Protein AF-A0A920N6Q0-F1 (afdb_monomer)

Radius of gyration: 34.99 Å; Cα contacts (8 Å, |Δi|>4): 1477; chains: 1; bounding box: 90×69×91 Å

Sequence (711 aa):
MNESASTSVTNLRAHVSRVVLLVSLLVMGLDSPAWGKVLFLVHADGSTAKADFALGATAASPVWPDVYKVAGTVAGGRWGRALNLTSGTSHCAYDATRNLDPRRGTVDLWFLVETHKEGMYHPLVGWYRPPQQPGKKKRQSAFEVYLLNSALTLGLYTPEYKGHIKAATLKVGQWQHLEVNWDCTAGPGKSVYNVFLDGKRVIGVENAGALKGGAGGRLHVGVWDYGFGNVIQGRIDEIRVTDQVEHSAAFQPSDRPYSIPGTVQYARDTHRTVDHRLKQLVSDIKSLKEFSGTDGGGVAAKVIRSSQAAVEKVTRALTAMSPTLKSKDADGKQLTRAVDVVAEQVNLARMAIHRVSAAAAAIAAREDRRSLLFKDLNDVSAGDAIVLNGRQLFIDDHVIEKIRGARKVLNRPVKHPRNPLIVAEKPWEKTLLNRGSVIYDEQAKLFKMWYSVYTTDLKEQLLCYATSRDGIKWDKPLINEAGQSNVIPDFRAANPPSVFKDVHEPDPARRYKMLYGAGQPRKYTTNAAYSPDGLSWTPESSNPVIPHSDTLNSCFWDPARRRYVAHVRFGPPNTRWVSLTESPDFVHWSPKVTVLKPSSIDEPFETKHYGMRVLPYEGTLLGFLSAYHGETIRPIPADEMWRDRTNVQLAFSRDGLTWQRVGKTGAISDSRKKEGKRDWKPIAEGATFLPYGTSRKADWDWGRSIPLILR

Mean predicted aligned error: 18.16 Å

Foldseek 3Di:
DPPPVVVVVVVVVVVVVVVVVLLVVLVCLLAFFLDFQWQWKFFLQDQFRATLDGPWDPPWDFDDDDQAAEFGWDADDLAGIWGDWQFLRYFGKTQCQGRAFQQWKKKKWKWAQQDDDAVAKWWAKKKFFDCPPPPHNDTAWMWTWMDHRQWTWIATDHPPDGIDIFRDDDDHPDMKMWMWTKHCVVAAQAIWIFIDIQQATRDIDGRHHTDDGDGGMMMTGQHDPVHPSHGRNTTIGIITMGRHRTHPHGYHDDPDHQDRQQALVNLVVLLVSLVVLLVVLVVLLVSLCLVPPPDDPDLLNVLSVLLVVLSVVLVVLSVVCVVLSPDPPHRRNVSSVSSNVSSVSSSVSSVSSSVVSVVVVVVVVVVVCVLVVPVPLQPPCPPPDGDADWDDDPQDCPVPPDDDPDFAFQAFDDDDPPPPLDDDDAPQQQDDKAWAAWAQDPVVLKIKTWIWHADPVRQFIFIFIWIDNVVRHIDRFQDDPVRRGRTQPPDGFDARKAWDADPPDSDLQARIKIWGWDDDPVQIATWIWGGNVVRHIDTDPLPPQGRDFHYDKAWDQDSNVCWIKIFTADDDVGQLFTWIWTGNPSRHIDPTDGQGDDDPLCVVFVWGFNGWYWDDDTQKIKIFTFTAGAEDPDDADPVRPSHRFTFTFIWIGNVVRHIFTAFRRHTDDPVCVVDDPDPSPVRNVRRGRGDFDPDPVGTHRDHDDHDYDDD

Secondary structure (DSSP, 8-state):
--SHHHHHHHHHHHHHHHHHHHHHHHHHGGGS-----EEEEE-TTSSS---SB--S-TT--B---SS-EEPPEEEEETTEEEEE--STTEEEEE--TTT--TTEEEEEEEEEE----TT-EEEEEEEE--TTSTT--S--SEEEEEEETTEEEEEEEBTTB--EEEE----TTSEEEEEEEEE-TT-TTSEEEEEEETTEEEEEEEEEPPPPP-TT-EEEESB-TTSTT-B-SEEEEEEEEESS---SS--PPPSSPPPPTTSHHHHHHHHHHHHHHHHHHHHHHHHHHHHH-S--SSHHHHHHHHHHHHHHHHHHHHHHHHHHHH-TT--HHHHHHHHHHHHHHHHHHHHHHHHHHHHHHHHHHHHHHHHHTTS--TT-EETTEE---S---TTSSTT-S---S-----PPPPPPTT--SS---STT--S-EEEEEEEEETTTTEEEEEEEEE-TTSS-EEEEEEEESSSSS-B----STTSS-SEEEEEE-EEEEEEEE-TT-S-GGGSEEEEEEESSTT--EEEEEEESSSSS-EE-TT--SBS---S--EEEEETTTTEEEEEEE-TTTT---EEEEEESSSSSPPPPEEEE---TTTGGGT-EEEEEEEEEETTEEEEEEEEEE---SSPPPGGGTTTTEEEEEEEEESSSSS-EEEETTEE--GGGTT-TT---HHHHHHTEEEPPPS-TTTS--S---------

pLDDT: mean 78.11, std 16.37, range [23.09, 96.56]

Structure (mmCIF, N/CA/C/O backbone):
data_AF-A0A920N6Q0-F1
#
_entry.id   AF-A0A920N6Q0-F1
#
loop_
_atom_site.group_PDB
_atom_site.id
_atom_site.type_symbol
_atom_site.label_atom_id
_atom_site.label_alt_id
_atom_site.label_comp_id
_atom_site.label_asym_id
_atom_site.label_entity_id
_atom_site.label_seq_id
_atom_site.pdbx_PDB_ins_code
_atom_site.Cartn_x
_atom_site.Cartn_y
_atom_site.Cartn_z
_atom_site.occupancy
_atom_site.B_iso_or_equiv
_atom_site.auth_seq_id
_atom_site.auth_comp_id
_atom_site.auth_asym_id
_atom_site.auth_atom_id
_atom_site.pdbx_PDB_model_num
ATOM 1 N N . MET A 1 1 ? 36.495 9.637 19.279 1.00 37.62 1 MET A N 1
ATOM 2 C CA . MET A 1 1 ? 35.443 9.845 18.252 1.00 37.62 1 MET A CA 1
ATOM 3 C C . MET A 1 1 ? 34.468 8.657 18.144 1.00 37.62 1 MET A C 1
ATOM 5 O O . MET A 1 1 ? 33.917 8.432 17.080 1.00 37.62 1 MET A O 1
ATOM 9 N N . ASN A 1 2 ? 34.184 7.933 19.237 1.00 29.44 2 ASN A N 1
ATOM 10 C CA . ASN A 1 2 ? 33.295 6.754 19.213 1.00 29.44 2 ASN A CA 1
ATOM 11 C C . ASN A 1 2 ? 31.902 6.991 19.829 1.00 29.44 2 ASN A C 1
ATOM 13 O O . ASN A 1 2 ? 31.127 6.050 19.943 1.00 29.44 2 ASN A O 1
ATOM 17 N N . GLU A 1 3 ? 31.547 8.232 20.170 1.00 23.09 3 GLU A N 1
ATOM 18 C CA . GLU A 1 3 ? 30.231 8.555 20.749 1.00 23.09 3 GLU A CA 1
ATOM 19 C C . GLU A 1 3 ? 29.221 9.141 19.747 1.00 23.09 3 GLU A C 1
ATOM 21 O O . GLU A 1 3 ? 28.035 9.147 20.040 1.00 23.09 3 GLU A O 1
ATOM 26 N N . SER A 1 4 ? 29.617 9.576 18.541 1.00 30.53 4 SER A N 1
ATOM 27 C CA . SER A 1 4 ? 28.679 10.207 17.586 1.00 30.53 4 SER A CA 1
ATOM 28 C C . SER A 1 4 ? 27.960 9.225 16.646 1.00 30.53 4 SER A C 1
ATOM 30 O O . SER A 1 4 ? 26.863 9.514 16.163 1.00 30.53 4 SER A O 1
ATOM 32 N N . ALA A 1 5 ? 28.536 8.042 16.403 1.00 31.61 5 ALA A N 1
ATOM 33 C CA . ALA A 1 5 ? 27.956 7.020 15.527 1.00 31.61 5 ALA A CA 1
ATOM 34 C C . ALA A 1 5 ? 26.817 6.229 16.200 1.00 31.61 5 ALA A C 1
ATOM 36 O O . ALA A 1 5 ? 25.863 5.830 15.528 1.00 31.61 5 ALA A O 1
ATOM 37 N N . SER A 1 6 ? 26.860 6.053 17.527 1.00 25.94 6 SER A N 1
ATOM 38 C CA . SER A 1 6 ? 25.779 5.386 18.266 1.00 25.94 6 SER A CA 1
ATOM 39 C C . SER A 1 6 ? 24.535 6.277 18.361 1.00 25.94 6 SER A C 1
ATOM 41 O O . SER A 1 6 ? 23.420 5.779 18.214 1.00 25.94 6 SER A O 1
ATOM 43 N N . THR A 1 7 ? 24.694 7.598 18.471 1.00 27.56 7 THR A N 1
ATOM 44 C CA . THR A 1 7 ? 23.583 8.564 18.518 1.00 27.56 7 THR A CA 1
ATOM 45 C C . THR A 1 7 ? 22.812 8.616 17.196 1.00 27.56 7 THR A C 1
ATOM 47 O O . THR A 1 7 ? 21.586 8.694 17.200 1.00 27.56 7 THR A O 1
ATOM 50 N N . SER A 1 8 ? 23.497 8.478 16.053 1.00 35.88 8 SER A N 1
ATOM 51 C CA . SER A 1 8 ? 22.881 8.475 14.713 1.00 35.88 8 SER A CA 1
ATOM 52 C C . SER A 1 8 ? 22.072 7.200 14.427 1.00 35.88 8 SER A C 1
ATOM 54 O O . SER A 1 8 ? 20.918 7.269 13.998 1.00 35.88 8 SER A O 1
ATOM 56 N N . VAL A 1 9 ? 22.612 6.024 14.767 1.00 29.91 9 VAL A N 1
ATOM 57 C CA . VAL A 1 9 ? 21.910 4.731 14.628 1.00 29.91 9 VAL A CA 1
ATOM 58 C C . VAL A 1 9 ? 20.733 4.621 15.608 1.00 29.91 9 VAL A C 1
ATOM 60 O O . VAL A 1 9 ? 19.690 4.053 15.269 1.00 29.91 9 VAL A O 1
ATOM 63 N N . THR A 1 10 ? 20.852 5.223 16.796 1.00 27.31 10 THR A N 1
ATOM 64 C CA . THR A 1 10 ? 19.758 5.309 17.778 1.00 27.31 10 THR A CA 1
ATOM 65 C C . THR A 1 10 ? 18.672 6.284 17.317 1.00 27.31 10 THR A C 1
ATOM 67 O O . THR A 1 10 ? 17.492 5.979 17.464 1.00 27.31 10 THR A O 1
ATOM 70 N N . ASN A 1 11 ? 19.033 7.386 16.648 1.00 29.36 11 ASN A N 1
ATOM 71 C CA . ASN A 1 11 ? 18.087 8.334 16.048 1.00 29.36 11 ASN A CA 1
ATOM 72 C C . ASN A 1 11 ? 17.345 7.767 14.825 1.00 29.36 11 ASN A C 1
ATOM 74 O O . ASN A 1 11 ? 16.162 8.070 14.652 1.00 29.36 11 ASN A O 1
ATOM 78 N N . LEU A 1 12 ? 17.990 6.912 14.020 1.00 31.69 12 LEU A N 1
ATOM 79 C CA . LEU A 1 12 ? 17.375 6.225 12.875 1.00 31.69 12 LEU A CA 1
ATOM 80 C C . LEU A 1 12 ? 16.421 5.106 13.326 1.00 31.69 12 LEU A C 1
ATOM 82 O O . LEU A 1 12 ? 15.300 5.009 12.826 1.00 31.69 12 LEU A O 1
ATOM 86 N N . ARG A 1 13 ? 16.815 4.314 14.339 1.00 27.36 13 ARG A N 1
ATOM 87 C CA . ARG A 1 13 ? 15.909 3.372 15.024 1.00 27.36 13 ARG A CA 1
ATOM 88 C C . ARG A 1 13 ? 14.763 4.107 15.716 1.00 27.36 13 ARG A C 1
ATOM 90 O O . ARG A 1 13 ? 13.631 3.654 15.619 1.00 27.36 13 ARG A O 1
ATOM 97 N N . ALA A 1 14 ? 15.014 5.262 16.333 1.00 28.16 14 ALA A N 1
ATOM 98 C CA . ALA A 1 14 ? 13.970 6.102 16.911 1.00 28.16 14 ALA A CA 1
ATOM 99 C C . ALA A 1 14 ? 13.037 6.702 15.845 1.00 28.16 14 ALA A C 1
ATOM 101 O O . ALA A 1 14 ? 11.866 6.897 16.143 1.00 28.16 14 ALA A O 1
ATOM 102 N N . HIS A 1 15 ? 13.496 6.953 14.611 1.00 33.53 15 HIS A N 1
ATOM 103 C CA . HIS A 1 15 ? 12.670 7.504 13.525 1.00 33.53 15 HIS A CA 1
ATOM 104 C C . HIS A 1 15 ? 11.842 6.459 12.774 1.00 33.53 15 HIS A C 1
ATOM 106 O O . HIS A 1 15 ? 10.673 6.709 12.500 1.00 33.53 15 HIS A O 1
ATOM 112 N N . VAL A 1 16 ? 12.387 5.270 12.508 1.00 33.69 16 VAL A N 1
ATOM 113 C CA . VAL A 1 16 ? 11.596 4.135 11.994 1.00 33.69 16 VAL A CA 1
ATOM 114 C C . VAL A 1 16 ? 10.575 3.701 13.044 1.00 33.69 16 VAL A C 1
ATOM 116 O O . VAL A 1 16 ? 9.402 3.518 12.718 1.00 33.69 16 VAL A O 1
ATOM 119 N N . SER A 1 17 ? 10.980 3.671 14.321 1.00 30.11 17 SER A N 1
ATOM 120 C CA . SER A 1 17 ? 10.039 3.559 15.430 1.00 30.11 17 SER A CA 1
ATOM 121 C C . SER A 1 17 ? 9.053 4.716 15.433 1.00 30.11 17 SER A C 1
ATOM 123 O O . SER A 1 17 ? 7.897 4.432 15.643 1.00 30.11 17 SER A O 1
ATOM 125 N N . ARG A 1 18 ? 9.416 5.973 15.131 1.00 33.50 18 ARG A N 1
ATOM 126 C CA . ARG A 1 18 ? 8.460 7.096 15.025 1.00 33.50 18 ARG A CA 1
ATOM 127 C C . ARG A 1 18 ? 7.503 6.989 13.850 1.00 33.50 18 ARG A C 1
ATOM 129 O O . ARG A 1 18 ? 6.398 7.456 14.019 1.00 33.50 18 ARG A O 1
ATOM 136 N N . VAL A 1 19 ? 7.862 6.408 12.706 1.00 39.53 19 VAL A N 1
ATOM 137 C CA . VAL A 1 19 ? 6.948 6.229 11.556 1.00 39.53 19 VAL A CA 1
ATOM 138 C C . VAL A 1 19 ? 5.985 5.075 11.817 1.00 39.53 19 VAL A C 1
ATOM 140 O O . VAL A 1 19 ? 4.781 5.227 11.618 1.00 39.53 19 VAL A O 1
ATOM 143 N N . VAL A 1 20 ? 6.484 3.962 12.362 1.00 38.22 20 VAL A N 1
ATOM 144 C CA . VAL A 1 20 ? 5.635 2.880 12.878 1.00 38.22 20 VAL A CA 1
ATOM 145 C C . VAL A 1 20 ? 4.781 3.393 14.033 1.00 38.22 20 VAL A C 1
ATOM 147 O O . VAL A 1 20 ? 3.598 3.099 14.056 1.00 38.22 20 VAL A O 1
ATOM 150 N N . LEU A 1 21 ? 5.323 4.219 14.932 1.00 36.56 21 LEU A N 1
ATOM 151 C CA . LEU A 1 21 ? 4.610 4.867 16.034 1.00 36.56 21 LEU A CA 1
ATOM 152 C C . LEU A 1 21 ? 3.671 5.958 15.523 1.00 36.56 21 LEU A C 1
ATOM 154 O O . LEU A 1 21 ? 2.669 6.143 16.165 1.00 36.56 21 LEU A O 1
ATOM 158 N N . LEU A 1 22 ? 3.911 6.647 14.401 1.00 41.06 22 LEU A N 1
ATOM 159 C CA . LEU A 1 22 ? 3.017 7.671 13.834 1.00 41.06 22 LEU A CA 1
ATOM 160 C C . LEU A 1 22 ? 1.832 7.014 13.139 1.00 41.06 22 LEU A C 1
ATOM 162 O O . LEU A 1 22 ? 0.706 7.447 13.336 1.00 41.06 22 LEU A O 1
ATOM 166 N N . VAL A 1 23 ? 2.068 5.943 12.378 1.00 41.78 23 VAL A N 1
ATOM 167 C CA . VAL A 1 23 ? 1.000 5.103 11.819 1.00 41.78 23 VAL A CA 1
ATOM 168 C C . VAL A 1 23 ? 0.269 4.378 12.951 1.00 41.78 23 VAL A C 1
ATOM 170 O O . VAL A 1 23 ? -0.954 4.345 12.947 1.00 41.78 23 VAL A O 1
ATOM 173 N N . SER A 1 24 ? 0.983 3.900 13.974 1.00 37.84 24 SER A N 1
ATOM 174 C CA . SER A 1 24 ? 0.379 3.332 15.185 1.00 37.84 24 SER A CA 1
ATOM 175 C C . SER A 1 24 ? -0.301 4.387 16.052 1.00 37.84 24 SER A C 1
ATOM 177 O O . SER A 1 24 ? -1.264 4.029 16.687 1.00 37.84 24 SER A O 1
ATOM 179 N N . LEU A 1 25 ? 0.108 5.660 16.061 1.00 37.94 25 LEU A N 1
ATOM 180 C CA . LEU A 1 25 ? -0.514 6.778 16.796 1.00 37.94 25 LEU A CA 1
ATOM 181 C C . LEU A 1 25 ? -1.732 7.313 16.044 1.00 37.94 25 LEU A C 1
ATOM 183 O O . LEU A 1 25 ? -2.704 7.695 16.675 1.00 37.94 25 LEU A O 1
ATOM 187 N N . LEU A 1 26 ? -1.724 7.284 14.709 1.00 41.38 26 LEU A N 1
ATOM 188 C CA . LEU A 1 26 ? -2.899 7.533 13.866 1.00 41.38 26 LEU A CA 1
ATOM 189 C C . LEU A 1 26 ? -3.916 6.382 13.955 1.00 41.38 26 LEU A C 1
ATOM 191 O O . LEU A 1 26 ? -5.115 6.621 13.818 1.00 41.38 26 LEU A O 1
ATOM 195 N N . VAL A 1 27 ? -3.445 5.156 14.216 1.00 41.16 27 VAL A N 1
ATOM 196 C CA . VAL A 1 27 ? -4.271 3.978 14.539 1.00 41.16 27 VAL A CA 1
ATOM 197 C C . VAL A 1 27 ? -4.662 3.944 16.029 1.00 41.16 27 VAL A C 1
ATOM 199 O O . VAL A 1 27 ? -5.770 3.539 16.328 1.00 41.16 27 VAL A O 1
ATOM 202 N N . MET A 1 28 ? -3.851 4.440 16.966 1.00 36.38 28 MET A N 1
ATOM 203 C CA . MET A 1 28 ? -4.190 4.603 18.396 1.00 36.38 28 MET A CA 1
ATOM 204 C C . MET A 1 28 ? -5.047 5.855 18.628 1.00 36.38 28 MET A C 1
ATOM 206 O O . MET A 1 28 ? -5.758 5.953 19.616 1.00 36.38 28 MET A O 1
ATOM 210 N N . GLY A 1 29 ? -5.075 6.804 17.688 1.00 38.81 29 GLY A N 1
ATOM 211 C CA . GLY A 1 29 ? -6.062 7.885 17.648 1.00 38.81 29 GLY A CA 1
ATOM 212 C C . GLY A 1 29 ? -7.498 7.374 17.459 1.00 38.81 29 GLY A C 1
ATOM 213 O O . GLY A 1 29 ? -8.447 8.137 17.663 1.00 38.81 29 GLY A O 1
ATOM 214 N N . LEU A 1 30 ? -7.661 6.085 17.119 1.00 41.09 30 LEU A N 1
ATOM 215 C CA . LEU A 1 30 ? -8.930 5.353 17.164 1.00 41.09 30 LEU A CA 1
ATOM 216 C C . LEU A 1 30 ? -9.413 5.069 18.603 1.00 41.09 30 LEU A C 1
ATOM 218 O O . LEU A 1 30 ? -10.586 4.732 18.765 1.00 41.09 30 LEU A O 1
ATOM 222 N N . ASP A 1 31 ? -8.561 5.241 19.624 1.00 41.41 31 ASP A N 1
ATOM 223 C CA . ASP A 1 31 ? -8.848 4.909 21.034 1.00 41.41 31 ASP A CA 1
ATOM 224 C C . ASP A 1 31 ? -9.508 6.052 21.819 1.00 41.41 31 ASP A C 1
ATOM 226 O O . ASP A 1 31 ? -9.736 5.944 23.023 1.00 41.41 31 ASP A O 1
ATOM 230 N N . SER A 1 32 ? -9.826 7.179 21.176 1.00 41.00 32 SER A N 1
ATOM 231 C CA . SER A 1 32 ? -10.613 8.227 21.829 1.00 41.00 32 SER A CA 1
ATOM 232 C C . SER A 1 32 ? -12.062 8.172 21.366 1.00 41.00 32 SER A C 1
ATOM 234 O O . SER A 1 32 ? -12.291 8.533 20.202 1.00 41.00 32 SER A O 1
ATOM 236 N N . PRO A 1 33 ? -13.019 7.785 22.250 1.00 45.12 33 PRO A N 1
ATOM 237 C CA . PRO A 1 33 ? -14.445 7.767 21.950 1.00 45.12 33 PRO A CA 1
ATOM 238 C C . PRO A 1 33 ? -14.830 8.982 21.130 1.00 45.12 33 PRO A C 1
ATOM 240 O O . PRO A 1 33 ? -14.436 10.088 21.499 1.00 45.12 33 PRO A O 1
ATOM 243 N N . ALA A 1 34 ? -15.615 8.825 20.076 1.00 50.78 34 ALA A N 1
ATOM 244 C CA . ALA A 1 34 ? -16.404 9.893 19.493 1.00 50.78 34 ALA A CA 1
ATOM 245 C C . ALA A 1 34 ? -17.766 9.924 20.201 1.00 50.78 34 ALA A C 1
ATOM 247 O O . ALA A 1 34 ? -18.716 9.337 19.720 1.00 50.78 34 ALA A O 1
ATOM 248 N N . TRP A 1 35 ? -17.879 10.606 21.347 1.00 62.62 35 TRP A N 1
ATOM 249 C CA . TRP A 1 35 ? -19.164 10.999 21.942 1.00 62.62 35 TRP A CA 1
ATOM 250 C C . TRP A 1 35 ? -20.058 11.571 20.857 1.00 62.62 35 TRP A C 1
ATOM 252 O O . TRP A 1 35 ? -19.799 12.675 20.362 1.00 62.62 35 TRP A O 1
ATOM 262 N N . GLY A 1 36 ? -21.050 10.772 20.486 1.00 67.50 36 GLY A N 1
ATOM 263 C CA . GLY A 1 36 ? -22.140 11.169 19.631 1.00 67.50 36 GLY A CA 1
ATOM 264 C C . GLY A 1 36 ? -23.131 11.994 20.426 1.00 67.50 36 GLY A C 1
ATOM 265 O O . GLY A 1 36 ? -23.120 12.010 21.663 1.00 67.50 36 GLY A O 1
ATOM 266 N N . LYS A 1 37 ? -24.009 12.677 19.701 1.00 77.75 37 LYS A N 1
ATOM 267 C CA . LYS A 1 37 ? -25.109 13.389 20.329 1.00 77.75 37 LYS A CA 1
ATOM 268 C C . LYS A 1 37 ? -25.952 12.363 21.078 1.00 77.75 37 LYS A C 1
ATOM 270 O O . LYS A 1 37 ? -26.393 11.373 20.491 1.00 77.75 37 LYS A O 1
ATOM 275 N N . VAL A 1 38 ? -26.171 12.590 22.371 1.00 81.06 38 VAL A N 1
ATOM 276 C CA . VAL A 1 38 ? -27.001 11.689 23.173 1.00 81.06 38 VAL A CA 1
ATOM 277 C C . VAL A 1 38 ? -28.452 11.863 22.748 1.00 81.06 38 VAL A C 1
ATOM 279 O O . VAL A 1 38 ? -29.084 12.892 22.990 1.00 81.06 38 VAL A O 1
ATOM 282 N N . LEU A 1 39 ? -28.973 10.850 22.067 1.00 78.94 39 LEU A N 1
ATOM 283 C CA . LEU A 1 39 ? -30.351 10.830 21.592 1.00 78.94 39 LEU A CA 1
ATOM 284 C C . LEU A 1 39 ? -31.309 10.365 22.684 1.00 78.94 39 LEU A C 1
ATOM 286 O O . LEU A 1 39 ? -32.474 10.768 22.678 1.00 78.94 39 LEU A O 1
ATOM 290 N N . PHE A 1 40 ? -30.811 9.519 23.584 1.00 80.12 40 PHE A N 1
ATOM 291 C CA . PHE A 1 40 ? -31.569 8.862 24.638 1.00 80.12 40 PHE A CA 1
ATOM 292 C C . PHE A 1 40 ? -30.630 8.456 25.782 1.00 80.12 40 PHE A C 1
ATOM 294 O O . PHE A 1 40 ? -29.567 7.886 25.520 1.00 80.12 40 PHE A O 1
ATOM 301 N N . LEU A 1 41 ? -31.024 8.748 27.024 1.00 83.81 41 LEU A N 1
ATOM 302 C CA . LEU A 1 41 ? -30.339 8.310 28.244 1.00 83.81 41 LEU A CA 1
ATOM 303 C C . LEU A 1 41 ? -31.362 7.873 29.302 1.00 83.81 41 LEU A C 1
ATOM 305 O O . LEU A 1 41 ? -32.336 8.589 29.544 1.00 83.81 41 LEU A O 1
ATOM 309 N N . VAL A 1 42 ? -31.124 6.723 29.931 1.00 81.50 42 VAL A N 1
ATOM 310 C CA . VAL A 1 42 ? -31.890 6.207 31.075 1.00 81.50 42 VAL A CA 1
ATOM 311 C C . VAL A 1 42 ? -30.938 5.975 32.241 1.00 81.50 42 VAL A C 1
ATOM 313 O O . VAL A 1 42 ? -30.153 5.032 32.187 1.00 81.50 42 VAL A O 1
ATOM 316 N N . HIS A 1 43 ? -31.061 6.768 33.299 1.00 83.62 43 HIS A N 1
ATOM 317 C CA . HIS A 1 43 ? -30.672 6.419 34.661 1.00 83.62 43 HIS A CA 1
ATOM 318 C C . HIS A 1 43 ? -31.895 5.836 35.350 1.00 83.62 43 HIS A C 1
ATOM 320 O O . HIS A 1 43 ? -32.954 6.448 35.438 1.00 83.62 43 HIS A O 1
ATOM 326 N N . ALA A 1 44 ? -31.794 4.600 35.819 1.00 80.38 44 ALA A N 1
ATOM 327 C CA . ALA A 1 44 ? -32.937 3.913 36.408 1.00 80.38 44 ALA A CA 1
ATOM 328 C C . ALA A 1 44 ? -33.198 4.329 37.875 1.00 80.38 44 ALA A C 1
ATOM 330 O O . ALA A 1 44 ? -33.816 3.563 38.613 1.00 80.38 44 ALA A O 1
ATOM 331 N N . ASP A 1 45 ? -32.761 5.521 38.302 1.00 75.38 45 ASP A N 1
ATOM 332 C CA . ASP A 1 45 ? -32.784 6.023 39.687 1.00 75.38 45 ASP A CA 1
ATOM 333 C C . ASP A 1 45 ? -34.187 6.448 40.182 1.00 75.38 45 ASP A C 1
ATOM 335 O O . ASP A 1 45 ? -34.480 6.390 41.383 1.00 75.38 45 ASP A O 1
ATOM 339 N N . GLY A 1 46 ? -35.101 6.767 39.264 1.00 71.56 46 GLY A N 1
ATOM 340 C CA . GLY A 1 46 ? -36.508 7.066 39.538 1.00 71.56 46 GLY A CA 1
ATOM 341 C C . GLY A 1 46 ? -37.396 5.841 39.817 1.00 71.56 46 GLY A C 1
ATOM 342 O O . GLY A 1 46 ? -37.021 4.683 39.638 1.00 71.56 46 GLY A O 1
ATOM 343 N N . SER A 1 47 ? -38.642 6.079 40.248 1.00 67.25 47 SER A N 1
ATOM 344 C CA . SER A 1 47 ? -39.652 5.025 40.489 1.00 67.25 47 SER A CA 1
ATOM 345 C C . SER A 1 47 ? -40.264 4.428 39.216 1.00 67.25 47 SER A C 1
ATOM 347 O O . SER A 1 47 ? -41.003 3.447 39.291 1.00 67.25 47 SER A O 1
ATOM 349 N N . THR A 1 48 ? -39.953 4.997 38.051 1.00 65.88 48 THR A N 1
ATOM 350 C CA . THR A 1 48 ? -40.456 4.571 36.741 1.00 65.88 48 THR A CA 1
ATOM 351 C C . THR A 1 48 ? -39.302 4.471 35.754 1.00 65.88 48 THR A C 1
ATOM 353 O O . THR A 1 48 ? -38.452 5.353 35.759 1.00 65.88 48 THR A O 1
ATOM 356 N N . ALA A 1 49 ? -39.307 3.488 34.852 1.00 69.00 49 ALA A N 1
ATOM 357 C CA . ALA A 1 49 ? -38.301 3.345 33.790 1.00 69.00 49 ALA A CA 1
ATOM 358 C C . ALA A 1 49 ? -38.522 4.299 32.606 1.00 69.00 49 ALA A C 1
ATOM 360 O O . ALA A 1 49 ? -38.568 3.896 31.440 1.00 69.00 49 ALA A O 1
ATOM 361 N N . LYS A 1 50 ? -38.733 5.576 32.911 1.00 70.19 50 LYS A N 1
ATOM 362 C CA . LYS A 1 50 ? -38.727 6.627 31.900 1.00 70.19 50 LYS A CA 1
ATOM 363 C C . LYS A 1 50 ? -37.276 7.005 31.620 1.00 70.19 50 LYS A C 1
ATOM 365 O O . LYS A 1 50 ? -36.420 6.853 32.477 1.00 70.19 50 LYS A O 1
ATOM 370 N N . ALA A 1 51 ? -37.016 7.480 30.412 1.00 66.75 51 ALA A N 1
ATOM 371 C CA . ALA A 1 51 ? -35.734 8.089 30.102 1.00 66.75 51 ALA A CA 1
ATOM 372 C C . ALA A 1 51 ? -35.649 9.481 30.718 1.00 66.75 51 ALA A C 1
ATOM 374 O O . ALA A 1 51 ? -36.633 10.225 30.676 1.00 66.75 51 ALA A O 1
ATOM 375 N N . ASP A 1 52 ? -34.475 9.845 31.218 1.00 63.91 52 ASP A N 1
ATOM 376 C CA . ASP A 1 52 ? -34.248 11.159 31.823 1.00 63.91 52 ASP A CA 1
ATOM 377 C C . ASP A 1 52 ? -34.123 12.252 30.769 1.00 63.91 52 ASP A C 1
ATOM 379 O O . ASP A 1 52 ? -34.445 13.412 31.030 1.00 63.91 52 ASP A O 1
ATOM 383 N N . PHE A 1 53 ? -33.682 11.901 29.553 1.00 66.31 53 PHE A N 1
ATOM 384 C CA . PHE A 1 53 ? -33.563 12.872 28.474 1.00 66.31 53 PHE A CA 1
ATOM 385 C C . PHE A 1 53 ? -33.585 12.273 27.063 1.00 66.31 53 PHE A C 1
ATOM 387 O O . PHE A 1 53 ? -32.918 11.279 26.775 1.00 66.31 53 PHE A O 1
ATOM 394 N N . ALA A 1 54 ? -34.298 12.947 26.153 1.00 63.47 54 ALA A N 1
ATOM 395 C CA . ALA A 1 54 ? -34.270 12.698 24.713 1.00 63.47 54 ALA A CA 1
ATOM 396 C C . ALA A 1 54 ? -34.261 14.034 23.943 1.00 63.47 54 ALA A C 1
ATOM 398 O O . ALA A 1 54 ? -35.241 14.776 23.971 1.00 63.47 54 ALA A O 1
ATOM 399 N N . LEU A 1 55 ? -33.173 14.347 23.226 1.00 56.59 55 LEU A N 1
ATOM 400 C CA . LEU A 1 55 ? -33.039 15.567 22.393 1.00 56.59 55 LEU A CA 1
ATOM 401 C C . LEU A 1 55 ? -33.770 15.501 21.047 1.00 56.59 55 LEU A C 1
ATOM 403 O O . LEU A 1 55 ? -33.593 16.379 20.196 1.00 56.59 55 LEU A O 1
ATOM 407 N N . GLY A 1 56 ? -34.519 14.427 20.830 1.00 57.88 56 GLY A N 1
ATOM 408 C CA . GLY A 1 56 ? -35.155 14.114 19.566 1.00 57.88 56 GLY A CA 1
ATOM 409 C C . GLY A 1 56 ? -36.433 14.866 19.277 1.00 57.88 56 GLY A C 1
ATOM 410 O O . GLY A 1 56 ? -36.849 15.763 20.007 1.00 57.88 56 GLY A O 1
ATOM 411 N N . ALA A 1 57 ? -37.099 14.434 18.205 1.00 57.56 57 ALA A N 1
ATOM 412 C CA . ALA A 1 57 ? -38.494 14.774 17.985 1.00 57.56 57 ALA A CA 1
ATOM 413 C C . ALA A 1 57 ? -39.286 14.489 19.273 1.00 57.56 57 ALA A C 1
ATOM 415 O O . ALA A 1 57 ? -39.235 13.373 19.784 1.00 57.56 57 ALA A O 1
ATOM 416 N N . THR A 1 58 ? -40.048 15.466 19.772 1.00 55.03 58 THR A N 1
ATOM 417 C CA . THR A 1 58 ? -40.920 15.329 20.962 1.00 55.03 58 THR A CA 1
ATOM 418 C C . THR A 1 58 ? -41.926 14.184 20.845 1.00 55.03 58 THR A C 1
ATOM 420 O O . THR A 1 58 ? -42.490 13.735 21.833 1.00 55.03 58 THR A O 1
ATOM 423 N N . ALA A 1 59 ? -42.135 13.705 19.621 1.00 53.97 59 ALA A N 1
ATOM 424 C CA . ALA A 1 59 ? -42.991 12.587 19.289 1.00 53.97 59 ALA A CA 1
ATOM 425 C C . ALA A 1 59 ? -42.262 11.221 19.293 1.00 53.97 59 ALA A C 1
ATOM 427 O O . ALA A 1 59 ? -42.862 10.210 18.925 1.00 53.97 59 ALA A O 1
ATOM 428 N N . ALA A 1 60 ? -40.972 11.174 19.652 1.00 55.72 60 ALA A N 1
ATOM 429 C CA . ALA A 1 60 ? -40.309 9.948 20.079 1.00 55.72 60 ALA A CA 1
ATOM 430 C C . ALA A 1 60 ? -40.807 9.622 21.489 1.00 55.72 60 ALA A C 1
ATOM 432 O O . ALA A 1 60 ? -40.758 10.453 22.395 1.00 55.72 60 ALA A O 1
ATOM 433 N N . SER A 1 61 ? -41.335 8.425 21.675 1.00 56.28 61 SER A N 1
ATOM 434 C CA . SER A 1 61 ? -41.889 7.981 22.949 1.00 56.28 61 SER A CA 1
ATOM 435 C C . SER A 1 61 ? -41.391 6.568 23.228 1.00 56.28 61 SER A C 1
ATOM 437 O O . SER A 1 61 ? -41.032 5.851 22.284 1.00 56.28 61 SER A O 1
ATOM 439 N N . PRO A 1 62 ? -41.375 6.133 24.501 1.00 57.06 62 PRO A N 1
ATOM 440 C CA . PRO A 1 62 ? -41.448 4.709 24.789 1.00 57.06 62 PRO A CA 1
ATOM 441 C C . PRO A 1 62 ? -42.553 4.111 23.916 1.00 57.06 62 PRO A C 1
ATOM 443 O O . PRO A 1 62 ? -43.611 4.722 23.748 1.00 57.06 62 PRO A O 1
ATOM 446 N N . VAL A 1 63 ? -42.293 2.969 23.293 1.00 55.44 63 VAL A N 1
ATOM 447 C CA . VAL A 1 63 ? -43.304 2.300 22.466 1.00 55.44 63 VAL A CA 1
ATOM 448 C C . VAL A 1 63 ? -44.479 1.891 23.380 1.00 55.44 63 VAL A C 1
ATOM 450 O O . VAL A 1 63 ? -44.241 1.364 24.461 1.00 55.44 63 VAL A O 1
ATOM 453 N N . TRP A 1 64 ? -45.728 2.152 22.973 1.00 54.62 64 TRP A N 1
ATOM 454 C CA . TRP A 1 64 ? -46.978 1.968 23.751 1.00 54.62 64 TRP A CA 1
ATOM 455 C C . TRP A 1 64 ? -47.985 1.046 23.018 1.00 54.62 64 TRP A C 1
ATOM 457 O O . TRP A 1 64 ? -47.793 0.807 21.822 1.00 54.62 64 TRP A O 1
ATOM 467 N N . PRO A 1 65 ? -49.101 0.656 23.678 1.00 48.31 65 PRO A N 1
ATOM 468 C CA . PRO A 1 65 ? -49.278 -0.470 24.600 1.00 48.31 65 PRO A CA 1
ATOM 469 C C . PRO A 1 65 ? -49.985 -1.653 23.888 1.00 48.31 65 PRO A C 1
ATOM 471 O O . PRO A 1 65 ? -50.274 -1.559 22.708 1.00 48.31 65 PRO A O 1
ATOM 474 N N . ASP A 1 66 ? -50.205 -2.769 24.586 1.00 49.69 66 ASP A N 1
ATOM 475 C CA 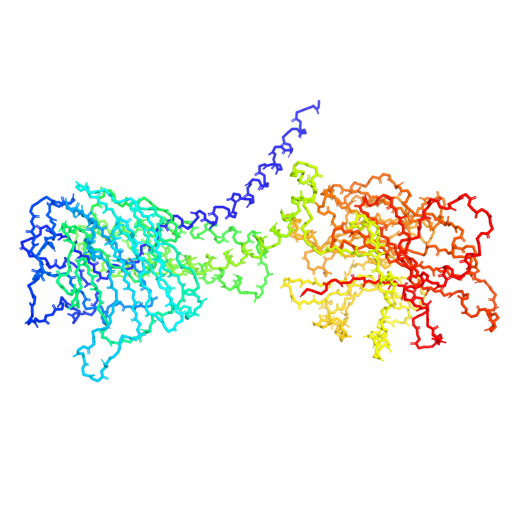. ASP A 1 66 ? -51.323 -3.737 24.395 1.00 49.69 66 ASP A CA 1
ATOM 476 C C . ASP A 1 66 ? -50.916 -5.188 24.689 1.00 49.69 66 ASP A C 1
ATOM 478 O O . ASP A 1 66 ? -51.774 -6.061 24.773 1.00 49.69 66 ASP A O 1
ATOM 482 N N . VAL A 1 67 ? -49.629 -5.467 24.941 1.00 55.88 67 VAL A N 1
ATOM 483 C CA . VAL A 1 67 ? -49.195 -6.830 25.321 1.00 55.88 67 VAL A CA 1
ATOM 484 C C . VAL A 1 67 ? -48.210 -6.866 26.500 1.00 55.88 67 VAL A C 1
ATOM 486 O O . VAL A 1 67 ? -48.184 -7.844 27.243 1.00 55.88 67 VAL A O 1
ATOM 489 N N . TYR A 1 68 ? -47.436 -5.800 26.743 1.00 62.25 68 TYR A N 1
ATOM 490 C CA . TYR A 1 68 ? -46.332 -5.817 27.714 1.00 62.25 68 TYR A CA 1
ATOM 491 C C . TYR A 1 68 ? -46.322 -4.578 28.626 1.00 62.25 68 TYR A C 1
ATOM 493 O O . TYR A 1 68 ? -46.752 -3.495 28.229 1.00 62.25 68 TYR A O 1
ATOM 501 N N . LYS A 1 69 ? -45.808 -4.720 29.854 1.00 67.56 69 LYS A N 1
ATOM 502 C CA . LYS A 1 69 ? -45.609 -3.635 30.834 1.00 67.56 69 LYS A CA 1
ATOM 503 C C . LYS A 1 69 ? -44.201 -3.056 30.702 1.00 67.56 69 LYS A C 1
ATOM 505 O O . LYS A 1 69 ? -43.248 -3.804 30.508 1.00 67.56 69 LYS A O 1
ATOM 510 N N . VAL A 1 70 ? -44.051 -1.738 30.814 1.00 73.00 70 VAL A N 1
ATOM 511 C CA . VAL A 1 70 ? -42.724 -1.102 30.897 1.00 73.00 70 VAL A CA 1
ATOM 512 C C . VAL A 1 70 ? -41.972 -1.691 32.095 1.00 73.00 70 VAL A C 1
ATOM 514 O O . VAL A 1 70 ? -42.566 -1.861 33.162 1.00 73.00 70 VAL A O 1
ATOM 517 N N . ALA A 1 71 ? -40.694 -2.032 31.918 1.00 77.00 71 ALA A N 1
ATOM 518 C CA . ALA A 1 71 ? -39.867 -2.572 32.994 1.00 77.00 71 ALA A CA 1
ATOM 519 C C . ALA A 1 71 ? -39.899 -1.657 34.232 1.00 77.00 71 ALA A C 1
ATOM 521 O O . ALA A 1 71 ? -39.814 -0.442 34.111 1.00 77.00 71 ALA A O 1
ATOM 522 N N . GLY A 1 72 ? -40.051 -2.223 35.428 1.00 79.44 72 GLY A N 1
ATOM 523 C CA . GLY A 1 72 ? -39.931 -1.461 36.675 1.00 79.44 72 GLY A CA 1
ATOM 524 C C . GLY A 1 72 ? -38.468 -1.275 37.082 1.00 79.44 72 GLY A C 1
ATOM 525 O O . GLY A 1 72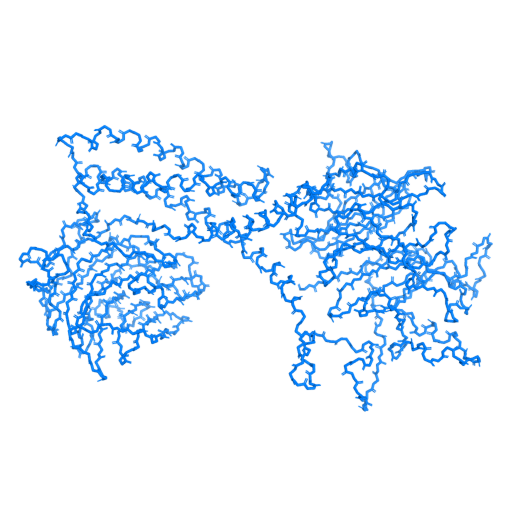 ? -37.594 -2.008 36.614 1.00 79.44 72 GLY A O 1
ATOM 526 N N . THR A 1 73 ? -38.204 -0.334 37.989 1.00 87.25 73 THR A N 1
ATOM 527 C CA . THR A 1 73 ? -36.873 -0.127 38.576 1.00 87.25 73 THR A CA 1
ATOM 528 C C . THR A 1 73 ? -36.763 -0.819 39.939 1.00 87.25 73 THR A C 1
ATOM 530 O O . THR A 1 73 ? -37.642 -0.678 40.793 1.00 87.25 73 THR A O 1
ATOM 533 N N . VAL A 1 74 ? -35.671 -1.542 40.185 1.00 89.50 74 VAL A N 1
ATOM 534 C CA . VAL A 1 74 ? -35.374 -2.249 41.448 1.00 89.50 74 VAL A CA 1
ATOM 535 C C . VAL A 1 74 ? -34.069 -1.749 42.067 1.00 89.50 74 VAL A C 1
ATOM 537 O O . VAL A 1 74 ? -33.194 -1.266 41.354 1.00 89.50 74 VAL A O 1
ATOM 540 N N . ALA A 1 75 ? -33.931 -1.859 43.391 1.00 88.56 75 ALA A N 1
ATOM 541 C CA . ALA A 1 75 ? -32.688 -1.529 44.093 1.00 88.56 75 ALA A CA 1
ATOM 542 C C . ALA A 1 75 ? -31.547 -2.487 43.704 1.00 88.56 75 ALA A C 1
ATOM 544 O O . ALA A 1 75 ? -31.794 -3.664 43.434 1.00 88.56 75 ALA A O 1
ATOM 545 N N . GLY A 1 76 ? -30.304 -1.996 43.702 1.00 85.00 76 GLY A N 1
ATOM 546 C CA . GLY A 1 76 ? -29.120 -2.784 43.335 1.00 85.00 76 GLY A CA 1
ATOM 547 C C . GLY A 1 76 ? -28.733 -2.656 41.860 1.00 85.00 76 GLY A C 1
ATOM 548 O O . GLY A 1 76 ? -28.330 -3.644 41.247 1.00 85.00 76 GLY A O 1
ATOM 549 N N . GLY A 1 77 ? -28.909 -1.463 41.287 1.00 88.88 77 GLY A N 1
ATOM 550 C CA . GLY A 1 77 ? -28.274 -1.068 40.028 1.00 88.88 77 GLY A CA 1
ATOM 551 C C . GLY A 1 77 ? -26.782 -0.787 40.197 1.00 88.88 77 GLY A C 1
ATOM 552 O O . GLY A 1 77 ? -26.292 -0.663 41.321 1.00 88.88 77 GLY A O 1
ATOM 553 N N . ARG A 1 78 ? -26.066 -0.659 39.078 1.00 90.19 78 ARG A N 1
ATOM 554 C CA . ARG A 1 78 ? -24.670 -0.201 39.039 1.00 90.19 78 ARG A CA 1
ATOM 555 C C . ARG A 1 78 ? -24.554 1.199 39.650 1.00 90.19 78 ARG A C 1
ATOM 557 O O . ARG A 1 78 ? -23.642 1.433 40.438 1.00 90.19 78 ARG A O 1
ATOM 564 N N . TRP A 1 79 ? -25.510 2.075 39.337 1.00 90.12 79 TRP A N 1
ATOM 565 C CA . TRP A 1 79 ? -25.570 3.472 39.781 1.00 90.12 79 TRP A CA 1
ATOM 566 C C . TRP A 1 79 ? -26.817 3.766 40.626 1.00 90.12 79 TRP A C 1
ATOM 568 O O . TRP A 1 79 ? -27.371 4.860 40.593 1.00 90.12 79 TRP A O 1
ATOM 578 N N . GLY A 1 80 ? -27.256 2.782 41.419 1.00 87.06 80 GLY A N 1
ATOM 579 C CA . GLY A 1 80 ? -28.358 2.918 42.375 1.00 87.06 80 GLY A CA 1
ATOM 580 C C . GLY A 1 80 ? -29.474 1.910 42.128 1.00 87.06 80 GLY A C 1
ATOM 581 O O . GLY A 1 80 ? -29.579 0.895 42.827 1.00 87.06 80 GLY A O 1
ATOM 582 N N . ARG A 1 81 ? -30.318 2.170 41.132 1.00 90.75 81 ARG A N 1
ATOM 583 C CA . ARG A 1 81 ? -31.444 1.307 40.745 1.00 90.75 81 ARG A CA 1
ATOM 584 C C . ARG A 1 81 ? -31.288 0.866 39.294 1.00 90.75 81 ARG A C 1
ATOM 586 O O . ARG A 1 81 ? -30.644 1.549 38.521 1.00 90.75 81 ARG A O 1
ATOM 593 N N . ALA A 1 82 ? -31.872 -0.274 38.941 1.00 90.31 82 ALA A N 1
ATOM 594 C CA . ALA A 1 82 ? -31.780 -0.857 37.603 1.00 90.31 82 ALA A CA 1
ATOM 595 C C . ALA A 1 82 ? -33.142 -1.326 37.097 1.00 90.31 82 ALA A C 1
ATOM 597 O O . ALA A 1 82 ? -34.047 -1.614 37.884 1.00 90.31 82 ALA A O 1
ATOM 598 N N . LEU A 1 83 ? -33.272 -1.462 35.782 1.00 88.56 83 LEU A N 1
ATOM 599 C CA . LEU A 1 83 ? -34.416 -2.099 35.144 1.00 88.56 83 LEU A CA 1
ATOM 600 C C . LEU A 1 83 ? -34.419 -3.596 35.452 1.00 88.56 83 LEU A C 1
ATOM 602 O O . LEU A 1 83 ? -33.431 -4.289 35.197 1.00 88.56 83 LEU A O 1
ATOM 606 N N . ASN A 1 84 ? -35.541 -4.103 35.963 1.00 87.12 84 ASN A N 1
ATOM 607 C CA . ASN A 1 84 ? -35.750 -5.538 36.135 1.00 87.12 84 ASN A CA 1
ATOM 608 C C . ASN A 1 84 ? -36.425 -6.129 34.892 1.00 87.12 84 ASN A C 1
ATOM 610 O O . ASN A 1 84 ? -37.591 -5.836 34.608 1.00 87.12 84 ASN A O 1
ATOM 614 N N . LEU A 1 85 ? -35.691 -6.981 34.176 1.00 83.94 85 LEU A N 1
ATOM 615 C CA . LEU A 1 85 ? -36.127 -7.594 32.921 1.00 83.94 85 LEU A CA 1
ATOM 616 C C . LEU A 1 85 ? -36.295 -9.117 33.025 1.00 83.94 85 LEU A C 1
ATOM 618 O O . LEU A 1 85 ? -36.455 -9.781 32.013 1.00 83.94 85 LEU A O 1
ATOM 622 N N . THR A 1 86 ? -36.338 -9.668 34.241 1.00 83.75 86 THR A N 1
ATOM 623 C CA . THR A 1 86 ? -36.519 -11.116 34.483 1.00 83.75 86 THR A CA 1
ATOM 624 C C . THR A 1 86 ? -37.908 -11.649 34.109 1.00 83.75 86 THR A C 1
ATOM 626 O O . THR A 1 86 ? -38.081 -12.854 33.937 1.00 83.75 86 THR A O 1
ATOM 629 N N . SER A 1 87 ? -38.909 -10.773 33.961 1.00 77.75 87 SER A N 1
ATOM 630 C CA . SER A 1 87 ? -40.268 -11.156 33.569 1.00 77.75 87 SER A CA 1
ATOM 631 C C . SER A 1 87 ? -40.481 -11.019 32.064 1.00 77.75 87 SER A C 1
ATOM 633 O O . SER A 1 87 ? -40.305 -9.935 31.509 1.00 77.75 87 SER A O 1
ATOM 635 N N . GLY A 1 88 ? -40.992 -12.083 31.435 1.00 68.25 88 GLY A N 1
ATOM 636 C CA . GLY A 1 88 ? -41.420 -12.101 30.030 1.00 68.25 88 GLY A CA 1
ATOM 637 C C . GLY A 1 88 ? -42.495 -11.073 29.668 1.00 68.25 88 GLY A C 1
ATOM 638 O O . GLY A 1 88 ? -42.718 -10.812 28.489 1.00 68.25 88 GLY A O 1
ATOM 639 N N . THR A 1 89 ? -43.161 -10.475 30.663 1.00 71.06 89 THR A N 1
ATOM 640 C CA . THR A 1 89 ? -44.162 -9.423 30.444 1.00 71.06 89 THR A CA 1
ATOM 641 C C . THR A 1 89 ? -43.595 -8.004 30.543 1.00 71.06 89 THR A C 1
ATOM 643 O O . THR A 1 89 ? -44.321 -7.052 30.259 1.00 71.06 89 THR A O 1
ATOM 646 N N . SER A 1 90 ? -42.349 -7.840 30.998 1.00 72.75 90 SER A N 1
ATOM 647 C CA . SER A 1 90 ? -41.675 -6.545 31.165 1.00 72.75 90 SER A CA 1
ATOM 648 C C . SER A 1 90 ? -40.830 -6.212 29.933 1.00 72.75 90 SER A C 1
ATOM 650 O O . SER A 1 90 ? -40.263 -7.117 29.336 1.00 72.75 90 SER A O 1
ATOM 652 N N . HIS A 1 91 ? -40.707 -4.938 29.538 1.00 72.62 91 HIS A N 1
ATOM 653 C CA . HIS A 1 91 ? -39.895 -4.552 28.371 1.00 72.62 91 HIS A CA 1
ATOM 654 C C . HIS A 1 91 ? -39.268 -3.154 28.472 1.00 72.62 91 HIS A C 1
ATOM 656 O O . HIS A 1 91 ? -39.798 -2.260 29.137 1.00 72.62 91 HIS A O 1
ATOM 662 N N . CYS A 1 92 ? -38.151 -2.967 27.759 1.00 74.75 92 CYS A N 1
ATOM 663 C CA . CYS A 1 92 ? -37.512 -1.678 27.502 1.00 74.75 92 CYS A CA 1
ATOM 664 C C . CYS A 1 92 ? -37.300 -1.525 25.983 1.00 74.75 92 CYS A C 1
ATOM 666 O O . CYS A 1 92 ? -36.434 -2.171 25.390 1.00 74.75 92 CYS A O 1
ATOM 668 N N . ALA A 1 93 ? -38.145 -0.721 25.332 1.00 74.19 93 ALA A N 1
ATOM 669 C CA . ALA A 1 93 ? -38.106 -0.503 23.887 1.00 74.19 93 ALA A CA 1
ATOM 670 C C . ALA A 1 93 ? -38.205 0.986 23.549 1.00 74.19 93 ALA A C 1
ATOM 672 O O . ALA A 1 93 ? -38.956 1.739 24.177 1.00 74.19 93 ALA A O 1
ATOM 673 N N . TYR A 1 94 ? -37.471 1.389 22.516 1.00 72.25 94 TYR A N 1
ATOM 674 C CA . TYR A 1 94 ? -37.342 2.772 22.090 1.00 72.25 94 TYR A CA 1
ATOM 675 C C . TYR A 1 94 ? -37.759 2.939 20.622 1.00 72.25 94 TYR A C 1
ATOM 677 O O . TYR A 1 94 ? -37.171 2.330 19.718 1.00 72.25 94 TYR A O 1
ATOM 685 N N . ASP A 1 95 ? -38.778 3.774 20.371 1.00 72.06 95 ASP A N 1
ATOM 686 C CA . ASP A 1 95 ? -39.156 4.157 19.011 1.00 72.06 95 ASP A CA 1
ATOM 687 C C . ASP A 1 95 ? -38.202 5.234 18.493 1.00 72.06 95 ASP A C 1
ATOM 689 O O . ASP A 1 95 ? -38.359 6.436 18.725 1.00 72.06 95 ASP A O 1
ATOM 693 N N . ALA A 1 96 ? -37.195 4.774 17.763 1.00 65.44 96 ALA A N 1
ATOM 694 C CA . ALA A 1 96 ? -36.155 5.626 17.225 1.00 65.44 96 ALA A CA 1
ATOM 695 C C . ALA A 1 96 ? -36.506 6.193 15.837 1.00 65.44 96 ALA A C 1
ATOM 697 O O . ALA A 1 96 ? -35.705 6.926 15.263 1.00 65.44 96 ALA A O 1
ATOM 698 N N . THR A 1 97 ? -37.686 5.899 15.275 1.00 63.00 97 THR A N 1
ATOM 699 C CA . THR A 1 97 ? -38.024 6.176 13.861 1.00 63.00 97 THR A CA 1
ATOM 700 C C . THR A 1 97 ? -37.960 7.641 13.450 1.00 63.00 97 THR A C 1
ATOM 702 O O . THR A 1 97 ? -37.859 7.936 12.260 1.00 63.00 97 THR A O 1
ATOM 705 N N . ARG A 1 98 ? -38.001 8.552 14.425 1.00 67.06 98 ARG A N 1
ATOM 706 C CA . ARG A 1 98 ? -37.874 10.002 14.233 1.00 67.06 98 ARG A CA 1
ATOM 707 C C . ARG A 1 98 ? -36.673 10.613 14.957 1.00 67.06 98 ARG A C 1
ATOM 709 O O . ARG A 1 98 ? -36.542 11.833 14.953 1.00 67.06 98 ARG A O 1
ATOM 716 N N . ASN A 1 99 ? -35.829 9.794 15.587 1.00 71.94 99 ASN A N 1
ATOM 717 C CA . ASN A 1 99 ? -34.702 10.277 16.387 1.00 71.94 99 ASN A CA 1
ATOM 718 C C . ASN A 1 99 ? -33.346 9.626 16.069 1.00 71.94 99 ASN A C 1
ATOM 720 O O . ASN A 1 99 ? -32.319 10.225 16.354 1.00 71.94 99 ASN A O 1
ATOM 724 N N . LEU A 1 100 ? -33.313 8.441 15.457 1.00 77.88 100 LEU A N 1
ATOM 725 C CA . LEU A 1 100 ? -32.085 7.716 15.121 1.00 77.88 100 LEU A CA 1
ATOM 726 C C . LEU A 1 100 ? -32.104 7.324 13.641 1.00 77.88 100 LEU A C 1
ATOM 728 O O . LEU A 1 100 ? -33.055 6.696 13.172 1.00 77.88 100 LEU A O 1
ATOM 732 N N . ASP A 1 101 ? -31.033 7.644 12.913 1.00 81.56 101 ASP A N 1
ATOM 733 C CA . ASP A 1 101 ? -30.778 7.009 11.619 1.00 81.56 101 ASP A CA 1
ATOM 734 C C . ASP A 1 101 ? -30.367 5.557 11.891 1.00 81.56 101 ASP A C 1
ATOM 736 O O . ASP A 1 101 ? -29.305 5.332 12.467 1.00 81.56 101 ASP A O 1
ATOM 740 N N . PRO A 1 102 ? -31.143 4.544 11.470 1.00 81.44 102 PRO A N 1
ATOM 741 C CA . PRO A 1 102 ? -30.796 3.159 11.754 1.00 81.44 102 PRO A CA 1
ATOM 742 C C . PRO A 1 102 ? -29.505 2.727 11.067 1.00 81.44 102 PRO A C 1
ATOM 744 O O . PRO A 1 102 ? -29.014 1.642 11.350 1.00 81.44 102 PRO A O 1
ATOM 747 N N . ARG A 1 103 ? -28.941 3.526 10.155 1.00 85.19 103 ARG A N 1
ATOM 748 C CA . ARG A 1 103 ? -27.707 3.170 9.463 1.00 85.19 103 ARG A CA 1
ATOM 749 C C . ARG A 1 103 ? -26.447 3.428 10.275 1.00 85.19 103 ARG A C 1
ATOM 751 O O . ARG A 1 103 ? -25.401 2.909 9.894 1.00 85.19 103 ARG A O 1
ATOM 758 N N . ARG A 1 104 ? -26.516 4.204 11.353 1.00 87.62 104 ARG A N 1
ATOM 759 C CA . ARG A 1 104 ? -25.363 4.439 12.223 1.00 87.62 104 ARG A CA 1
ATOM 760 C C . ARG A 1 104 ? -25.786 4.723 13.654 1.00 87.62 104 ARG A C 1
ATOM 762 O O . ARG A 1 104 ? -26.811 5.359 13.873 1.00 87.62 104 ARG A O 1
ATOM 769 N N . GLY A 1 105 ? -24.970 4.317 14.610 1.00 88.62 105 GLY A N 1
ATOM 770 C CA . GLY A 1 105 ? -25.192 4.672 16.003 1.00 88.62 105 GLY A CA 1
ATOM 771 C C . GLY A 1 105 ? -24.406 3.804 16.963 1.00 88.62 105 GLY A C 1
ATOM 772 O O . GLY A 1 105 ? -23.694 2.883 16.554 1.00 88.62 105 GLY A O 1
ATOM 773 N N . THR A 1 106 ? -24.573 4.120 18.241 1.00 90.94 106 THR A N 1
ATOM 774 C CA . THR A 1 106 ? -24.023 3.364 19.363 1.00 90.94 106 THR A CA 1
ATOM 775 C C . THR A 1 106 ? -25.105 3.175 20.413 1.00 90.94 106 THR A C 1
ATOM 777 O O . THR A 1 106 ? -25.841 4.112 20.727 1.00 90.94 106 THR A O 1
ATOM 780 N N . VAL A 1 107 ? -25.200 1.961 20.947 1.00 92.25 107 VAL A N 1
ATOM 781 C CA . VAL A 1 107 ? -25.936 1.636 22.168 1.00 92.25 107 VAL A CA 1
ATOM 782 C C . VAL A 1 107 ? -24.921 1.196 23.203 1.00 92.25 107 VAL A C 1
ATOM 784 O O . VAL A 1 107 ? -24.174 0.253 22.961 1.00 92.25 107 VAL A O 1
ATOM 787 N N . ASP A 1 108 ? -24.924 1.875 24.335 1.00 92.38 108 ASP A N 1
ATOM 788 C CA . ASP A 1 108 ? -24.050 1.643 25.475 1.00 92.38 108 ASP A CA 1
ATOM 789 C C . ASP A 1 108 ? -24.936 1.351 26.692 1.00 92.38 108 ASP A C 1
ATOM 791 O O . ASP A 1 108 ? -25.937 2.045 26.902 1.00 92.38 108 ASP A O 1
ATOM 795 N N . LEU A 1 109 ? -24.640 0.276 27.423 1.00 93.44 109 LEU A N 1
ATOM 796 C CA . LEU A 1 109 ? -25.362 -0.071 28.639 1.00 93.44 109 LEU A CA 1
ATOM 797 C C . LEU A 1 109 ? -24.534 -0.869 29.641 1.00 93.44 109 LEU A C 1
ATOM 799 O O . LEU A 1 109 ? -23.593 -1.583 29.284 1.00 93.44 109 LEU A O 1
ATOM 803 N N . TRP A 1 110 ? -24.971 -0.840 30.898 1.00 93.94 110 TRP A N 1
ATOM 804 C CA . TRP A 1 110 ? -24.551 -1.794 31.917 1.00 93.94 110 TRP A CA 1
ATOM 805 C C . TRP A 1 110 ? -25.598 -2.887 32.076 1.00 93.94 110 TRP A C 1
ATOM 807 O O . TRP A 1 110 ? -26.796 -2.623 32.153 1.00 93.94 110 TRP A O 1
ATOM 817 N N . PHE A 1 111 ? -25.163 -4.140 32.157 1.00 93.56 111 PHE A N 1
ATOM 818 C CA . PHE A 1 111 ? -26.059 -5.266 32.393 1.00 93.56 111 PHE A CA 1
ATOM 819 C C . PHE A 1 111 ? -25.484 -6.250 33.405 1.00 93.56 111 PHE A C 1
ATOM 821 O O . PHE A 1 111 ? -24.273 -6.371 33.586 1.00 93.56 111 PHE A O 1
ATOM 828 N N . LEU A 1 112 ? -26.385 -6.961 34.067 1.00 93.12 112 LEU A N 1
ATOM 829 C CA . LEU A 1 112 ? -26.107 -8.016 35.024 1.00 93.12 112 LEU A CA 1
ATOM 830 C C . LEU A 1 112 ? -26.929 -9.229 34.610 1.00 93.12 112 LEU A C 1
ATOM 832 O O . LEU A 1 112 ? -28.153 -9.145 34.554 1.00 93.12 112 LEU A O 1
ATOM 836 N N . VAL A 1 113 ? -26.277 -10.362 34.362 1.00 91.75 113 VAL A N 1
ATOM 837 C CA . VAL A 1 113 ? -26.966 -11.653 34.243 1.00 91.75 113 VAL A CA 1
ATOM 838 C C . VAL A 1 113 ? -26.880 -12.350 35.590 1.00 91.75 113 VAL A C 1
ATOM 840 O O . VAL A 1 113 ? -25.788 -12.675 36.048 1.00 91.75 113 VAL A O 1
ATOM 843 N N . GLU A 1 114 ? -28.022 -12.560 36.237 1.00 92.19 114 GLU A N 1
ATOM 844 C CA . GLU A 1 114 ? -28.094 -13.182 37.564 1.00 92.19 114 GLU A CA 1
ATOM 845 C C . GLU A 1 114 ? -28.021 -14.707 37.459 1.00 92.19 114 GLU A C 1
ATOM 847 O O . GLU A 1 114 ? -27.386 -15.358 38.285 1.00 92.19 114 GLU A O 1
ATOM 852 N N . THR A 1 115 ? -28.634 -15.282 36.421 1.00 89.00 115 THR A N 1
ATOM 853 C CA . THR A 1 115 ? -28.617 -16.728 36.174 1.00 89.00 115 THR A CA 1
ATOM 854 C C . THR A 1 115 ? -28.370 -17.035 34.701 1.00 89.00 115 THR A C 1
ATOM 856 O O . THR A 1 115 ? -28.908 -16.370 33.821 1.00 89.00 115 THR A O 1
ATOM 859 N N . HIS A 1 116 ? -27.546 -18.048 34.428 1.00 88.12 116 HIS A N 1
ATOM 860 C CA . HIS A 1 116 ? -27.316 -18.574 33.082 1.00 88.12 116 HIS A CA 1
ATOM 861 C C . HIS A 1 116 ? -27.143 -20.095 33.135 1.00 88.12 116 HIS A C 1
ATOM 863 O O . HIS A 1 116 ? -26.454 -20.613 34.015 1.00 88.12 116 HIS A O 1
ATOM 869 N N . LYS A 1 117 ? -27.767 -20.803 32.193 1.00 86.31 117 LYS A N 1
ATOM 870 C CA . LYS A 1 117 ? -27.627 -22.247 31.964 1.00 86.31 117 LYS A CA 1
ATOM 871 C C . LYS A 1 117 ? -27.653 -22.514 30.462 1.00 86.31 117 LYS A C 1
ATOM 873 O O . LYS A 1 117 ? -28.175 -21.705 29.695 1.00 86.31 117 LYS A O 1
ATOM 878 N N . GLU A 1 118 ? -27.127 -23.661 30.051 1.00 82.88 118 GLU A N 1
ATOM 879 C CA . GLU A 1 118 ? -27.291 -24.135 28.677 1.00 82.88 118 GLU A CA 1
ATOM 880 C C . GLU A 1 118 ? -28.786 -24.190 28.303 1.00 82.88 118 GLU A C 1
ATOM 882 O O . GLU A 1 118 ? -29.638 -24.534 29.122 1.00 82.88 118 GLU A O 1
ATOM 887 N N . GLY A 1 119 ? -29.109 -23.763 27.087 1.00 82.25 119 GLY A N 1
ATOM 888 C CA . GLY A 1 119 ? -30.464 -23.559 26.578 1.00 82.25 119 GLY A CA 1
ATOM 889 C C . GLY A 1 119 ? -31.049 -22.171 26.859 1.00 82.25 119 GLY A C 1
ATOM 890 O O . GLY A 1 119 ? -32.036 -21.804 26.222 1.00 82.25 119 GLY A O 1
ATOM 891 N N . MET A 1 120 ? -30.461 -21.372 27.759 1.00 86.75 120 MET A N 1
ATOM 892 C CA . MET A 1 120 ? -30.960 -20.020 28.034 1.00 86.75 120 MET A CA 1
ATOM 893 C C . MET A 1 120 ? -30.545 -19.030 26.948 1.00 86.75 120 MET A C 1
ATOM 895 O O . MET A 1 120 ? -29.372 -18.928 26.580 1.00 86.75 120 MET A O 1
ATOM 899 N N . TYR A 1 121 ? -31.524 -18.252 26.492 1.00 86.81 121 TYR A N 1
ATOM 900 C CA . TYR A 1 121 ? -31.358 -17.204 25.499 1.00 86.81 121 TYR A CA 1
ATOM 901 C C . TYR A 1 121 ? -31.555 -15.830 26.151 1.00 86.81 121 TYR A C 1
ATOM 903 O O . TYR A 1 121 ? -32.645 -15.516 26.629 1.00 86.81 121 TYR A O 1
ATOM 911 N N . HIS A 1 122 ? -30.514 -14.996 26.147 1.00 89.19 122 HIS A N 1
ATOM 912 C CA . HIS A 1 122 ? -30.550 -13.645 26.711 1.00 89.19 122 HIS A CA 1
ATOM 913 C C . HIS A 1 122 ? -30.498 -12.599 25.582 1.00 89.19 122 HIS A C 1
ATOM 915 O O . HIS A 1 122 ? -29.430 -12.389 24.998 1.00 89.19 122 HIS A O 1
ATOM 921 N N . PRO A 1 123 ? -31.619 -11.920 25.268 1.00 88.25 123 PRO A N 1
ATOM 922 C CA . PRO A 1 123 ? -31.613 -10.696 24.470 1.00 88.25 123 PRO A CA 1
ATOM 923 C C . PRO A 1 123 ? -30.742 -9.637 25.143 1.00 88.25 123 PRO A C 1
ATOM 925 O O . PRO A 1 123 ? -30.923 -9.397 26.335 1.00 88.25 123 PRO A O 1
ATOM 928 N N . LEU A 1 124 ? -29.879 -8.947 24.398 1.00 90.62 124 LEU A N 1
ATOM 929 C CA . LEU A 1 124 ? -29.169 -7.779 24.927 1.00 90.62 124 LEU A CA 1
ATOM 930 C C . LEU A 1 124 ? -29.574 -6.508 24.187 1.00 90.62 124 LEU A C 1
ATOM 932 O O . LEU A 1 124 ? -30.183 -5.627 24.785 1.00 90.62 124 LEU A O 1
ATOM 936 N N . VAL A 1 125 ? -29.294 -6.418 22.886 1.00 90.38 125 VAL A N 1
ATOM 937 C CA . VAL A 1 125 ? -29.610 -5.233 22.071 1.00 90.38 125 VAL A CA 1
ATOM 938 C C . VAL A 1 125 ? -30.070 -5.670 20.689 1.00 90.38 125 VAL A C 1
ATOM 940 O O . VAL A 1 125 ? -29.510 -6.596 20.110 1.00 90.38 125 VAL A O 1
ATOM 943 N N . GLY A 1 126 ? -31.059 -4.992 20.119 1.00 86.06 126 GLY A N 1
ATOM 944 C CA . GLY A 1 126 ? -31.518 -5.286 18.769 1.00 86.06 126 GLY A CA 1
ATOM 945 C C . GLY A 1 126 ? -32.175 -4.124 18.070 1.00 86.06 126 GLY A C 1
ATOM 946 O O . GLY A 1 126 ? -32.941 -3.388 18.681 1.00 86.06 126 GLY A O 1
ATOM 947 N N . TRP A 1 127 ? -31.952 -4.014 16.766 1.00 83.25 127 TRP A N 1
ATOM 948 C CA . TRP A 1 127 ? -32.748 -3.146 15.910 1.00 83.25 127 TRP A CA 1
ATOM 949 C C . TRP A 1 127 ? -33.484 -3.967 14.863 1.00 83.25 127 TRP A C 1
ATOM 951 O O . TRP A 1 127 ? -32.874 -4.706 14.085 1.00 83.25 127 TRP A O 1
ATOM 961 N N . TYR A 1 128 ? -34.801 -3.806 14.796 1.00 76.25 128 TYR A N 1
ATOM 962 C CA . TYR A 1 128 ? -35.623 -4.436 13.768 1.00 76.25 128 TYR A CA 1
ATOM 963 C C . TYR A 1 128 ? -36.928 -3.680 13.541 1.00 76.25 128 TYR A C 1
ATOM 965 O O . TYR A 1 128 ? -37.370 -2.865 14.348 1.00 76.25 128 TYR A O 1
ATOM 973 N N . ARG A 1 129 ? -37.577 -3.983 12.415 1.00 68.75 129 ARG A N 1
ATOM 974 C CA . ARG A 1 129 ? -38.919 -3.495 12.089 1.00 68.75 129 ARG A CA 1
ATOM 975 C C . ARG A 1 129 ? -39.968 -4.570 12.395 1.00 68.75 129 ARG A C 1
ATOM 977 O O . ARG A 1 129 ? -39.832 -5.676 11.862 1.00 68.75 129 ARG A O 1
ATOM 984 N N . PRO A 1 130 ? -41.024 -4.250 13.163 1.00 60.50 130 PRO A N 1
ATOM 985 C CA . PRO A 1 130 ? -42.090 -5.197 13.428 1.00 60.50 130 PRO A CA 1
ATOM 986 C C . PRO A 1 130 ? -42.838 -5.720 12.196 1.00 60.50 130 PRO A C 1
ATOM 988 O O . PRO A 1 130 ? -43.217 -4.918 11.342 1.00 60.50 130 PRO A O 1
ATOM 991 N N . PRO A 1 131 ? -43.111 -7.038 12.098 1.00 53.91 131 PRO A N 1
ATOM 992 C CA . PRO A 1 131 ? -43.881 -7.647 11.019 1.00 53.91 131 PRO A CA 1
ATOM 993 C C . PRO A 1 131 ? -45.394 -7.378 11.124 1.00 53.91 131 PRO A C 1
ATOM 995 O O . PRO A 1 131 ? -46.120 -7.683 10.188 1.00 53.91 131 PRO A O 1
ATOM 998 N N . GLN A 1 132 ? -45.883 -6.801 12.229 1.00 53.06 132 GLN A N 1
ATOM 999 C CA . GLN A 1 132 ? -47.310 -6.507 12.455 1.00 53.06 132 GLN A CA 1
ATOM 1000 C C . GLN A 1 132 ? -47.744 -5.097 11.995 1.00 53.06 132 GLN A C 1
ATOM 1002 O O . GLN A 1 132 ? -48.883 -4.702 12.215 1.00 53.06 132 GLN A O 1
ATOM 1007 N N . GLN A 1 133 ? -46.872 -4.324 11.334 1.00 50.94 133 GLN A N 1
ATOM 1008 C CA . GLN A 1 133 ? -47.286 -3.069 10.687 1.00 50.94 133 GLN A CA 1
ATOM 1009 C C . GLN A 1 133 ? -48.052 -3.354 9.378 1.00 50.94 133 GLN A C 1
ATOM 1011 O O . GLN A 1 133 ? -47.683 -4.293 8.659 1.00 50.94 133 GLN A O 1
ATOM 1016 N N . PRO A 1 134 ? -49.079 -2.551 9.020 1.00 40.56 134 PRO A N 1
ATOM 1017 C CA . PRO A 1 134 ? -49.876 -2.775 7.815 1.00 40.56 134 PRO A CA 1
ATOM 1018 C C . PRO A 1 134 ? -49.001 -2.964 6.561 1.00 40.56 134 PRO A C 1
ATOM 1020 O O . PRO A 1 134 ? -48.187 -2.108 6.217 1.00 40.56 134 PRO A O 1
ATOM 1023 N N . GLY A 1 135 ? -49.157 -4.104 5.875 1.00 48.84 135 GLY A N 1
ATOM 1024 C CA . GLY A 1 135 ? -48.560 -4.362 4.555 1.00 48.84 135 GLY A CA 1
ATOM 1025 C C . GLY A 1 135 ? -47.164 -5.013 4.501 1.00 48.84 135 GLY A C 1
ATOM 1026 O O . GLY A 1 135 ? -46.590 -5.084 3.412 1.00 48.84 135 GLY A O 1
ATOM 1027 N N . LYS A 1 136 ? -46.577 -5.514 5.602 1.00 48.41 136 LYS A N 1
ATOM 1028 C CA . LYS A 1 136 ? -45.200 -6.076 5.593 1.00 48.41 136 LYS A CA 1
ATOM 1029 C C . LYS A 1 136 ? -45.101 -7.482 6.217 1.00 48.41 136 LYS A C 1
ATOM 1031 O O . LYS A 1 136 ? -44.916 -7.622 7.413 1.00 48.41 136 LYS A O 1
ATOM 1036 N N . LYS A 1 137 ? -45.104 -8.542 5.390 1.00 48.50 137 LYS A N 1
ATOM 1037 C CA . LYS A 1 137 ? -45.034 -9.962 5.828 1.00 48.50 137 LYS A CA 1
ATOM 1038 C C . LYS A 1 137 ? -43.617 -10.542 6.079 1.00 48.50 137 LYS A C 1
ATOM 1040 O O . LYS A 1 137 ? -43.508 -11.725 6.384 1.00 48.50 137 LYS A O 1
ATOM 1045 N N . LYS A 1 138 ? -42.518 -9.784 5.911 1.00 55.50 138 LYS A N 1
ATOM 1046 C CA . LYS A 1 138 ? -41.127 -10.299 6.037 1.00 55.50 138 LYS A CA 1
ATOM 1047 C C . LYS A 1 138 ? -40.171 -9.294 6.700 1.00 55.50 138 LYS A C 1
ATOM 1049 O O . LYS A 1 138 ? -40.213 -8.108 6.366 1.00 55.50 138 LYS A O 1
ATOM 1054 N N . ARG A 1 139 ? -39.260 -9.780 7.567 1.00 59.94 139 ARG A N 1
ATOM 1055 C CA . ARG A 1 139 ? -38.098 -9.014 8.078 1.00 59.94 139 ARG A CA 1
ATOM 1056 C C . ARG A 1 139 ? -37.247 -8.552 6.881 1.00 59.94 139 ARG A C 1
ATOM 1058 O O . ARG A 1 139 ? -36.811 -9.386 6.095 1.00 59.94 139 ARG A O 1
ATOM 1065 N N . GLN A 1 140 ? -37.054 -7.239 6.704 1.00 61.59 140 GLN A N 1
ATOM 1066 C CA . GLN A 1 140 ? -36.324 -6.679 5.546 1.00 61.59 140 GLN A CA 1
ATOM 1067 C C . GLN A 1 140 ? -34.839 -6.408 5.829 1.00 61.59 140 GLN A C 1
ATOM 1069 O O . GLN A 1 140 ? -34.006 -6.641 4.956 1.00 61.59 140 GLN A O 1
ATOM 1074 N N . SER A 1 141 ? -34.524 -5.887 7.017 1.00 72.94 141 SER A N 1
ATOM 1075 C CA . SER A 1 141 ? -33.160 -5.745 7.529 1.00 72.94 141 SER A CA 1
ATOM 1076 C C . SER A 1 141 ? -33.189 -5.610 9.056 1.00 72.94 141 SER A C 1
ATOM 1078 O O . SER A 1 141 ? -34.048 -4.876 9.545 1.00 72.94 141 SER A O 1
ATOM 1080 N N . ALA A 1 142 ? -32.304 -6.281 9.794 1.00 81.62 142 ALA A N 1
ATOM 1081 C CA . ALA A 1 142 ? -32.213 -6.196 11.259 1.00 81.62 142 ALA A CA 1
ATOM 1082 C C . ALA A 1 142 ? -30.814 -6.577 11.771 1.00 81.62 142 ALA A C 1
ATOM 1084 O O . ALA A 1 142 ? -30.094 -7.312 11.086 1.00 81.62 142 ALA A O 1
ATOM 1085 N N . PHE A 1 143 ? -30.474 -6.134 12.984 1.00 87.31 143 PHE A N 1
ATOM 1086 C CA . PHE A 1 143 ? -29.376 -6.710 13.760 1.00 87.31 143 PHE A CA 1
ATOM 1087 C C . PHE A 1 143 ? -29.822 -7.069 15.175 1.00 87.31 143 PHE A C 1
ATOM 1089 O O . PHE A 1 143 ? -30.712 -6.430 15.739 1.00 87.31 143 PHE A O 1
ATOM 1096 N N . GLU A 1 144 ? -29.176 -8.075 15.747 1.00 88.38 144 GLU A N 1
ATOM 1097 C CA . GLU A 1 144 ? -29.433 -8.546 17.099 1.00 88.38 144 GLU A CA 1
ATOM 1098 C C . GLU A 1 144 ? -28.155 -9.001 17.788 1.00 88.38 144 GLU A C 1
ATOM 1100 O O . GLU A 1 144 ? -27.343 -9.700 17.195 1.00 88.38 144 GLU A O 1
ATOM 1105 N N . VAL A 1 145 ? -27.996 -8.618 19.049 1.00 91.94 145 VAL A N 1
ATOM 1106 C CA . VAL A 1 145 ? -26.952 -9.090 19.950 1.00 91.94 145 VAL A CA 1
ATOM 1107 C C . VAL A 1 145 ? -27.624 -9.861 21.073 1.00 91.94 145 VAL A C 1
ATOM 1109 O O . VAL A 1 145 ? -28.467 -9.323 21.799 1.00 91.94 145 VAL A O 1
ATOM 1112 N N . TYR A 1 146 ? -27.268 -11.134 21.192 1.00 90.62 146 TYR A N 1
ATOM 1113 C CA . TYR A 1 146 ? -27.821 -12.041 22.190 1.00 90.62 146 TYR A CA 1
ATOM 1114 C C . TYR A 1 146 ? -26.771 -13.036 22.677 1.00 90.62 146 TYR A C 1
ATOM 1116 O O . TYR A 1 146 ? -25.783 -13.306 21.992 1.00 90.62 146 TYR A O 1
ATOM 1124 N N . LEU A 1 147 ? -27.004 -13.597 23.859 1.00 89.31 147 LEU A N 1
ATOM 1125 C CA . LEU A 1 147 ? -26.216 -14.689 24.420 1.00 89.31 147 LEU A CA 1
ATOM 1126 C C . LEU A 1 147 ? -27.041 -15.977 24.399 1.00 89.31 147 LEU A C 1
ATOM 1128 O O . LEU A 1 147 ? -28.150 -16.006 24.931 1.00 89.31 147 LEU A O 1
ATOM 1132 N N . LEU A 1 148 ? -26.480 -17.037 23.824 1.00 87.38 148 LEU A N 1
ATOM 1133 C CA . LEU A 1 148 ? -27.042 -18.387 23.845 1.00 87.38 148 LEU A CA 1
ATOM 1134 C C . LEU A 1 148 ? -25.905 -19.381 24.088 1.00 87.38 148 LEU A C 1
ATOM 1136 O O . LEU A 1 148 ? -24.911 -19.341 23.371 1.00 87.38 148 LEU A O 1
ATOM 1140 N N . ASN A 1 149 ? -26.036 -20.267 25.078 1.00 82.69 149 ASN A N 1
ATOM 1141 C CA . ASN A 1 149 ? -25.038 -21.304 25.394 1.00 82.69 149 ASN A CA 1
ATOM 1142 C C . ASN A 1 149 ? -23.602 -20.755 25.517 1.00 82.69 149 ASN A C 1
ATOM 1144 O O . ASN A 1 149 ? -22.681 -21.255 24.873 1.00 82.69 149 ASN A O 1
ATOM 1148 N N . SER A 1 150 ? -23.409 -19.684 26.295 1.00 80.19 150 SER A N 1
ATOM 1149 C CA . SER A 1 150 ? -22.114 -18.988 26.441 1.00 80.19 150 SER A CA 1
ATOM 1150 C C . SER A 1 150 ? -21.513 -18.414 25.142 1.00 80.19 150 SER A C 1
ATOM 1152 O O . SER A 1 150 ? -20.363 -17.966 25.125 1.00 80.19 150 SER A O 1
ATOM 1154 N N . ALA A 1 151 ? -22.271 -18.391 24.046 1.00 86.62 151 ALA A N 1
ATOM 1155 C CA . ALA A 1 151 ? -21.868 -17.797 22.784 1.00 86.62 151 ALA A CA 1
ATOM 1156 C C . ALA A 1 151 ? -22.587 -16.461 22.583 1.00 86.62 151 ALA A C 1
ATOM 1158 O O . ALA A 1 151 ? -23.810 -16.404 22.416 1.00 86.62 151 ALA A O 1
ATOM 1159 N N . LEU A 1 152 ? -21.817 -15.372 22.601 1.00 89.62 152 LEU A N 1
ATOM 1160 C CA . LEU A 1 152 ? -22.329 -14.061 22.236 1.00 89.62 152 LEU A CA 1
ATOM 1161 C C . LEU A 1 152 ? -22.427 -14.004 20.711 1.00 89.62 152 LEU A C 1
ATOM 1163 O O . LEU A 1 152 ? -21.462 -14.268 19.988 1.00 89.62 152 LEU A O 1
ATOM 1167 N N . THR A 1 153 ? -23.610 -13.677 20.218 1.00 89.75 153 THR A N 1
ATOM 1168 C CA . THR A 1 153 ? -23.922 -13.733 18.794 1.00 89.75 153 THR A CA 1
ATOM 1169 C C . THR A 1 153 ? -24.400 -12.377 18.318 1.00 89.75 153 THR A C 1
ATOM 1171 O O . THR A 1 153 ? -25.265 -11.768 18.943 1.00 89.75 153 THR A O 1
ATOM 1174 N N . LEU A 1 154 ? -23.847 -11.929 17.191 1.00 90.88 154 LEU A N 1
ATOM 1175 C CA . LEU A 1 154 ? -24.374 -10.821 16.406 1.00 90.88 154 LEU A CA 1
ATOM 1176 C C . LEU A 1 154 ? -25.127 -11.406 15.205 1.00 90.88 154 LEU A C 1
ATOM 1178 O O . LEU A 1 154 ? -24.535 -11.764 14.180 1.00 90.88 154 LEU A O 1
ATOM 1182 N N . GLY A 1 155 ? -26.445 -11.511 15.332 1.00 87.62 155 GLY A N 1
ATOM 1183 C CA . GLY A 1 155 ? -27.329 -11.830 14.223 1.00 87.62 155 GLY A CA 1
ATOM 1184 C C . GLY A 1 155 ? -27.453 -10.627 13.293 1.00 87.62 155 GLY A C 1
ATOM 1185 O O . GLY A 1 155 ? -27.837 -9.543 13.717 1.00 87.62 155 GLY A O 1
ATOM 1186 N N . LEU A 1 156 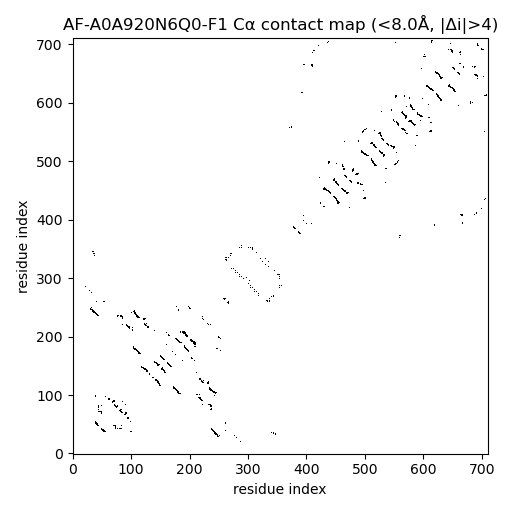? -27.135 -10.815 12.013 1.00 86.88 156 LEU A N 1
ATOM 1187 C CA . LEU A 1 156 ? -27.360 -9.827 10.961 1.00 86.88 156 LEU A CA 1
ATOM 1188 C C . LEU A 1 156 ? -28.303 -10.444 9.939 1.00 86.88 156 LEU A C 1
ATOM 1190 O O . LEU A 1 156 ? -27.962 -11.439 9.303 1.00 86.88 156 LEU A O 1
ATOM 1194 N N . TYR A 1 157 ? -29.474 -9.842 9.769 1.00 81.31 157 TYR A N 1
ATOM 1195 C CA . TYR A 1 157 ? -30.449 -10.260 8.768 1.00 81.31 157 TYR A CA 1
ATOM 1196 C C . TYR A 1 157 ? -30.507 -9.176 7.718 1.00 81.31 157 TYR A C 1
ATOM 1198 O O . TYR A 1 157 ? -31.294 -8.244 7.829 1.00 81.31 157 TYR A O 1
ATOM 1206 N N . THR A 1 158 ? -29.642 -9.269 6.719 1.00 76.44 158 THR A N 1
ATOM 1207 C CA . THR A 1 158 ? -29.627 -8.387 5.545 1.00 76.44 158 THR A CA 1
ATOM 1208 C C . THR A 1 158 ? -29.597 -9.263 4.286 1.00 76.44 158 THR A C 1
ATOM 1210 O O . THR A 1 158 ? -29.303 -10.453 4.406 1.00 76.44 158 THR A O 1
ATOM 1213 N N . PRO A 1 159 ? -29.915 -8.740 3.084 1.00 67.06 159 PRO A N 1
ATOM 1214 C CA . PRO A 1 159 ? -30.007 -9.565 1.872 1.00 67.06 159 PRO A CA 1
ATOM 1215 C C . PRO A 1 159 ? -28.756 -10.399 1.547 1.00 67.06 159 PRO A C 1
ATOM 1217 O O . PRO A 1 159 ? -28.873 -11.424 0.886 1.00 67.06 159 PRO A O 1
ATOM 1220 N N . GLU A 1 160 ? -27.581 -9.970 2.012 1.00 66.06 160 GLU A N 1
ATOM 1221 C CA . GLU A 1 160 ? -26.275 -10.494 1.591 1.00 66.06 160 GLU A CA 1
ATOM 1222 C C . GLU A 1 160 ? -25.463 -11.120 2.738 1.00 66.06 160 GLU A C 1
ATOM 1224 O O . GLU A 1 160 ? -24.347 -11.577 2.508 1.00 66.06 160 GLU A O 1
ATOM 1229 N N . TYR A 1 161 ? -25.983 -11.151 3.973 1.00 66.88 161 TYR A N 1
ATOM 1230 C CA . TYR A 1 161 ? -25.173 -11.483 5.150 1.00 66.88 161 TYR A CA 1
ATOM 1231 C C . TYR A 1 161 ? -25.824 -12.514 6.081 1.00 66.88 161 TYR A C 1
ATOM 1233 O O . TYR A 1 161 ? -27.024 -12.445 6.344 1.00 66.88 161 TYR A O 1
ATOM 1241 N N . LYS A 1 162 ? -25.016 -13.442 6.616 1.00 63.97 162 LYS A N 1
ATOM 1242 C CA . LYS A 1 162 ? -25.398 -14.427 7.648 1.00 63.97 162 LYS A CA 1
ATOM 1243 C C . LYS A 1 162 ? -24.580 -14.172 8.923 1.00 63.97 162 LYS A C 1
ATOM 1245 O O . LYS A 1 162 ? -23.392 -13.917 8.811 1.00 63.97 162 LYS A O 1
ATOM 1250 N N . GLY A 1 163 ? -25.220 -14.181 10.099 1.00 67.69 163 GLY A N 1
ATOM 1251 C CA . GLY A 1 163 ? -24.676 -13.701 11.389 1.00 67.69 163 GLY A CA 1
ATOM 1252 C C . GLY A 1 163 ? -23.318 -14.263 11.853 1.00 67.69 163 GLY A C 1
ATOM 1253 O O . GLY A 1 163 ? -22.797 -15.219 11.286 1.00 67.69 163 GLY A O 1
ATOM 1254 N N . HIS A 1 164 ? -22.753 -13.664 12.911 1.00 76.06 164 HIS A N 1
ATOM 1255 C CA . HIS A 1 164 ? -21.462 -14.054 13.504 1.00 76.06 164 HIS A CA 1
ATOM 1256 C C . HIS A 1 164 ? -21.600 -14.528 14.931 1.00 76.06 164 HIS A C 1
ATOM 1258 O O . HIS A 1 164 ? -22.325 -13.930 15.724 1.00 76.06 164 HIS A O 1
ATOM 1264 N N . ILE A 1 165 ? -20.787 -15.520 15.270 1.00 76.00 165 ILE A N 1
ATOM 1265 C CA . ILE A 1 165 ? -20.713 -16.087 16.607 1.00 76.00 165 ILE A CA 1
ATOM 1266 C C . ILE A 1 165 ? -19.295 -15.895 17.139 1.00 76.00 165 ILE A C 1
ATOM 1268 O O . ILE A 1 165 ? -18.317 -16.213 16.456 1.00 76.00 165 ILE A O 1
ATOM 1272 N N . LYS A 1 166 ? -19.183 -15.415 18.378 1.00 78.50 166 LYS A N 1
ATOM 1273 C CA . LYS A 1 166 ? -17.951 -15.485 19.162 1.00 78.50 166 LYS A CA 1
ATOM 1274 C C . LYS A 1 166 ? -18.284 -15.992 20.562 1.00 78.50 166 LYS A C 1
ATOM 1276 O O . LYS A 1 166 ? -19.096 -15.405 21.268 1.00 78.50 166 LYS A O 1
ATOM 1281 N N . ALA A 1 167 ? -17.609 -17.051 20.995 1.00 77.06 167 ALA A N 1
ATOM 1282 C CA . ALA A 1 167 ? -17.624 -17.422 22.404 1.00 77.06 167 ALA A CA 1
ATOM 1283 C C . ALA A 1 167 ? -16.933 -16.317 23.219 1.00 77.06 167 ALA A C 1
ATOM 1285 O O . ALA A 1 167 ? -15.758 -16.015 22.990 1.00 77.06 167 ALA A O 1
ATOM 1286 N N . ALA A 1 168 ? -17.675 -15.697 24.133 1.00 79.12 168 ALA A N 1
ATOM 1287 C CA . ALA A 1 168 ? -17.175 -14.685 25.050 1.00 79.12 168 ALA A CA 1
ATOM 1288 C C . ALA A 1 168 ? -17.600 -15.077 26.463 1.00 79.12 168 ALA A C 1
ATOM 1290 O O . ALA A 1 168 ? -18.768 -15.376 26.703 1.00 79.12 168 ALA A O 1
ATOM 1291 N N . THR A 1 169 ? -16.650 -15.092 27.395 1.00 77.69 169 THR A N 1
ATOM 1292 C CA . THR A 1 169 ? -16.938 -15.436 28.787 1.00 77.69 169 THR A CA 1
ATOM 1293 C C . THR A 1 169 ? -17.745 -14.318 29.435 1.00 77.69 169 THR A C 1
ATOM 1295 O O . THR A 1 169 ? -17.257 -13.195 29.571 1.00 77.69 169 THR A O 1
ATOM 1298 N N . LEU A 1 170 ? -18.967 -14.640 29.857 1.00 82.00 170 LEU A N 1
ATOM 1299 C CA . LEU A 1 170 ? -19.799 -13.755 30.661 1.00 82.00 170 LEU A CA 1
ATOM 1300 C C . LEU A 1 170 ? -19.551 -14.001 32.156 1.00 82.00 170 LEU A C 1
ATOM 1302 O O . LEU A 1 170 ? -19.421 -15.146 32.592 1.00 82.00 170 LEU A O 1
ATOM 1306 N N . LYS A 1 171 ? -19.528 -12.933 32.951 1.00 88.12 171 LYS A N 1
ATOM 1307 C CA . LYS A 1 171 ? -19.442 -12.990 34.411 1.00 88.12 171 LYS A CA 1
ATOM 1308 C C . LYS A 1 171 ? -20.852 -12.987 35.002 1.00 88.12 171 LYS A C 1
ATOM 1310 O O . LYS A 1 171 ? -21.441 -11.937 35.242 1.00 88.12 171 LYS A O 1
ATOM 1315 N N . VAL A 1 172 ? -21.399 -14.179 35.232 1.00 89.69 172 VAL A N 1
ATOM 1316 C CA . VAL A 1 172 ? -22.692 -14.336 35.916 1.00 89.69 172 VAL A CA 1
ATOM 1317 C C . VAL A 1 172 ? -22.586 -13.777 37.340 1.00 89.69 172 VAL A C 1
ATOM 1319 O O . VAL A 1 172 ? -21.590 -13.998 38.028 1.00 89.69 172 VAL A O 1
ATOM 1322 N N . GLY A 1 173 ? -23.598 -13.027 37.771 1.00 91.88 173 GLY A N 1
ATOM 1323 C CA . GLY A 1 173 ? -23.634 -12.373 39.078 1.00 91.88 173 GLY A CA 1
ATOM 1324 C C . GLY A 1 173 ? -22.783 -11.102 39.183 1.00 91.88 173 GLY A C 1
ATOM 1325 O O . GLY A 1 173 ? -22.657 -10.559 40.278 1.00 91.88 173 GLY A O 1
ATOM 1326 N N . GLN A 1 174 ? -22.207 -10.606 38.081 1.00 93.50 174 GLN A N 1
ATOM 1327 C CA . GLN A 1 174 ? -21.431 -9.363 38.064 1.00 93.50 174 GLN A CA 1
ATOM 1328 C C . GLN A 1 174 ? -21.927 -8.400 36.983 1.00 93.50 174 GLN A C 1
ATOM 1330 O O . GLN A 1 174 ? -22.360 -8.814 35.910 1.00 93.50 174 GLN A O 1
ATOM 1335 N N . TRP A 1 175 ? -21.847 -7.100 37.275 1.00 94.19 175 TRP A N 1
ATOM 1336 C CA . TRP A 1 175 ? -22.117 -6.059 36.289 1.00 94.19 175 TRP A CA 1
ATOM 1337 C C . TRP A 1 175 ? -21.039 -6.057 35.211 1.00 94.19 175 TRP A C 1
ATOM 1339 O O . TRP A 1 175 ? -19.845 -6.065 35.520 1.00 94.19 175 TRP A O 1
ATOM 1349 N N . GLN A 1 176 ? -21.475 -5.996 33.960 1.00 94.00 176 GLN A N 1
ATOM 1350 C CA . GLN A 1 176 ? -20.619 -5.857 32.793 1.00 94.00 176 GLN A CA 1
ATOM 1351 C C . GLN A 1 176 ? -21.107 -4.722 31.906 1.00 94.00 176 GLN A C 1
ATOM 1353 O O . GLN A 1 176 ? -22.299 -4.402 31.868 1.00 94.00 176 GLN A O 1
ATOM 1358 N N . HIS A 1 177 ? -20.166 -4.121 31.193 1.00 95.38 177 HIS A N 1
ATOM 1359 C CA . HIS A 1 177 ? -20.446 -3.094 30.201 1.00 95.38 177 HIS A CA 1
ATOM 1360 C C . HIS A 1 177 ? -20.638 -3.731 28.827 1.00 95.38 177 HIS A C 1
ATOM 1362 O O . HIS A 1 177 ? -19.865 -4.614 28.442 1.00 95.38 177 HIS A O 1
ATOM 1368 N N . LEU A 1 178 ? -21.656 -3.287 28.096 1.00 95.38 178 LEU A N 1
ATOM 1369 C CA . LEU A 1 178 ? -21.910 -3.656 26.710 1.00 95.38 178 LEU A CA 1
ATOM 1370 C C . LEU A 1 178 ? -21.977 -2.395 25.859 1.00 95.38 178 LEU A C 1
ATOM 1372 O O . LEU A 1 178 ? -22.829 -1.539 26.083 1.00 95.38 178 LEU A O 1
ATOM 1376 N N . GLU A 1 179 ? -21.171 -2.356 24.803 1.00 95.56 179 GLU A N 1
ATOM 1377 C CA . GLU A 1 179 ? -21.376 -1.414 23.707 1.00 95.56 179 GLU A CA 1
ATOM 1378 C C . GLU A 1 179 ? -21.615 -2.159 22.396 1.00 95.56 179 GLU A C 1
ATOM 1380 O O . GLU A 1 179 ? -20.877 -3.076 22.029 1.00 95.56 179 GLU A O 1
ATOM 1385 N N . VAL A 1 180 ? -22.637 -1.730 21.662 1.00 94.75 180 VAL A N 1
ATOM 1386 C CA . VAL A 1 180 ? -22.902 -2.150 20.289 1.00 94.75 180 VAL A CA 1
ATOM 1387 C C . VAL A 1 180 ? -22.914 -0.913 19.411 1.00 94.75 180 VAL A C 1
ATOM 1389 O O . VAL A 1 180 ? -23.765 -0.042 19.581 1.00 94.75 180 VAL A O 1
ATOM 1392 N N . ASN A 1 181 ? -22.011 -0.846 18.437 1.00 93.12 181 ASN A N 1
ATOM 1393 C CA . ASN A 1 181 ? -21.980 0.250 17.475 1.00 93.12 181 ASN A CA 1
ATOM 1394 C C . ASN A 1 181 ? -21.920 -0.249 16.033 1.00 93.12 181 ASN A C 1
ATOM 1396 O O . ASN A 1 181 ? -21.491 -1.373 15.751 1.00 93.12 181 ASN A O 1
ATOM 1400 N N . TRP A 1 182 ? -22.415 0.576 15.114 1.00 91.69 182 TRP A N 1
ATOM 1401 C CA . TRP A 1 182 ? -22.466 0.236 13.698 1.00 91.69 182 TRP A CA 1
ATOM 1402 C C . TRP A 1 182 ? -22.397 1.471 12.802 1.00 91.69 182 TRP A C 1
ATOM 1404 O O . TRP A 1 182 ? -22.916 2.535 13.136 1.00 91.69 182 TRP A O 1
ATOM 1414 N N . ASP A 1 183 ? -21.795 1.304 11.626 1.00 88.31 183 ASP A N 1
ATOM 1415 C CA . ASP A 1 183 ? -21.856 2.255 10.513 1.00 88.31 183 ASP A CA 1
ATOM 1416 C C . ASP A 1 183 ? -22.088 1.478 9.216 1.00 88.31 183 ASP A C 1
ATOM 1418 O O . ASP A 1 183 ? -21.221 0.755 8.726 1.00 88.31 183 ASP A O 1
ATOM 1422 N N . CYS A 1 184 ? -23.276 1.636 8.644 1.00 87.12 184 CYS A N 1
ATOM 1423 C CA . CYS A 1 184 ? -23.642 1.118 7.331 1.00 87.12 184 CYS A CA 1
ATOM 1424 C C . CYS A 1 184 ? -24.025 2.231 6.345 1.00 87.12 184 CYS A C 1
ATOM 1426 O O . CYS A 1 184 ? -24.637 1.980 5.304 1.00 87.12 184 CYS A O 1
ATOM 1428 N N . THR A 1 185 ? -23.626 3.476 6.628 1.00 84.12 185 THR A N 1
ATOM 1429 C CA . THR A 1 185 ? -23.886 4.630 5.751 1.00 84.12 185 THR A CA 1
ATOM 1430 C C . THR A 1 185 ? -23.209 4.504 4.386 1.00 84.12 185 THR A C 1
ATOM 1432 O O . THR A 1 185 ? -23.704 5.057 3.404 1.00 84.12 185 THR A O 1
ATOM 1435 N N . ALA A 1 186 ? -22.120 3.734 4.300 1.00 79.25 186 ALA A N 1
ATOM 1436 C CA . ALA A 1 186 ? -21.410 3.435 3.057 1.00 79.25 186 ALA A CA 1
ATOM 1437 C C . ALA A 1 186 ? -22.108 2.384 2.167 1.00 79.25 186 ALA A C 1
ATOM 1439 O O . ALA A 1 186 ? -21.674 2.168 1.032 1.00 79.25 186 ALA A O 1
ATOM 1440 N N . GLY A 1 187 ? -23.183 1.755 2.656 1.00 83.56 187 GLY A N 1
ATOM 1441 C CA . GLY A 1 187 ? -23.960 0.750 1.935 1.00 83.56 187 GLY A CA 1
ATOM 1442 C C . GLY A 1 187 ? -23.473 -0.698 2.116 1.00 83.56 187 GLY A C 1
ATOM 1443 O O . GLY A 1 187 ? -22.531 -0.964 2.873 1.00 83.56 187 GLY A O 1
ATOM 1444 N N . PRO A 1 188 ? -24.148 -1.658 1.452 1.00 83.06 188 PRO A N 1
ATOM 1445 C CA . PRO A 1 188 ? -23.811 -3.081 1.518 1.00 83.06 188 PRO A CA 1
ATOM 1446 C C . PRO A 1 188 ? -22.365 -3.359 1.086 1.00 83.06 188 PRO A C 1
ATOM 1448 O O . PRO A 1 188 ? -21.829 -2.678 0.211 1.00 83.06 188 PRO A O 1
ATOM 1451 N N . GLY A 1 189 ? -21.709 -4.325 1.733 1.00 80.50 189 GLY A N 1
ATOM 1452 C CA . GLY A 1 189 ? -20.313 -4.688 1.461 1.00 80.50 189 GLY A CA 1
ATOM 1453 C C . GLY A 1 189 ? -19.282 -3.695 2.006 1.00 80.50 189 GLY A C 1
ATOM 1454 O O . GLY A 1 189 ? -18.087 -3.886 1.811 1.00 80.50 189 GLY A O 1
ATOM 1455 N N . LYS A 1 190 ? -19.726 -2.630 2.687 1.00 81.56 190 LYS A N 1
ATOM 1456 C CA . LYS A 1 190 ? -18.872 -1.599 3.311 1.00 81.56 190 LYS A CA 1
ATOM 1457 C C . LYS A 1 190 ? -19.298 -1.258 4.738 1.00 81.56 190 LYS A C 1
ATOM 1459 O O . LYS A 1 190 ? -18.834 -0.271 5.300 1.00 81.56 190 LYS A O 1
ATOM 1464 N N . SER A 1 191 ? -20.227 -2.033 5.290 1.00 86.38 191 SER A N 1
ATOM 1465 C CA . SER A 1 191 ? -20.791 -1.783 6.612 1.00 86.38 191 SER A CA 1
ATOM 1466 C C . SER A 1 191 ? -19.936 -2.419 7.702 1.00 86.38 191 SER A C 1
ATOM 1468 O O . SER A 1 191 ? -19.356 -3.487 7.491 1.00 86.38 191 SER A O 1
ATOM 1470 N N . VAL A 1 192 ? -19.880 -1.774 8.863 1.00 89.19 192 VAL A N 1
ATOM 1471 C CA . VAL A 1 192 ? -19.143 -2.250 10.036 1.00 89.19 192 VAL A CA 1
ATOM 1472 C C . VAL A 1 192 ? -20.090 -2.368 11.223 1.00 89.19 192 VAL A C 1
ATOM 1474 O O . VAL A 1 192 ? -20.914 -1.482 11.444 1.00 89.19 192 VAL A O 1
ATOM 1477 N N . TYR A 1 193 ? -19.955 -3.455 11.980 1.00 91.44 193 TYR A N 1
ATOM 1478 C CA . TYR A 1 193 ? -20.659 -3.688 13.242 1.00 91.44 193 TYR A CA 1
ATOM 1479 C C . TYR A 1 193 ? -19.667 -4.173 14.289 1.00 91.44 193 TYR A C 1
ATOM 1481 O O . TYR A 1 193 ? -18.858 -5.064 14.011 1.00 91.44 193 TYR A O 1
ATOM 1489 N N . ASN A 1 194 ? -19.753 -3.631 15.498 1.00 93.12 194 ASN A N 1
ATOM 1490 C CA . ASN A 1 194 ? -18.900 -4.026 16.606 1.00 93.12 194 ASN A CA 1
ATOM 1491 C C . ASN A 1 194 ? -19.722 -4.288 17.861 1.00 93.12 194 ASN A C 1
ATOM 1493 O O . ASN A 1 194 ? -20.697 -3.592 18.140 1.00 93.12 194 ASN A O 1
ATOM 1497 N N . VAL A 1 195 ? -19.281 -5.284 18.624 1.00 94.75 195 VAL A N 1
ATOM 1498 C CA . VAL A 1 195 ? -19.776 -5.578 19.966 1.00 94.75 195 VAL A CA 1
ATOM 1499 C C . VAL A 1 195 ? -18.586 -5.590 20.910 1.00 94.75 195 VAL A C 1
ATOM 1501 O O . VAL A 1 195 ? -17.608 -6.311 20.676 1.00 94.75 195 VAL A O 1
ATOM 1504 N N . PHE A 1 196 ? -18.681 -4.805 21.974 1.00 94.62 196 PHE A N 1
ATOM 1505 C CA . PHE A 1 196 ? -17.684 -4.691 23.023 1.00 94.62 196 PHE A CA 1
ATOM 1506 C C . PHE A 1 196 ? -18.261 -5.180 24.345 1.00 94.62 196 PHE A C 1
ATOM 1508 O O . PHE A 1 196 ? -19.394 -4.854 24.682 1.00 94.62 196 PHE A O 1
ATOM 1515 N N . LEU A 1 197 ? -17.463 -5.939 25.092 1.00 94.56 197 LEU A N 1
ATOM 1516 C CA . LEU A 1 197 ? -17.750 -6.305 26.475 1.00 94.56 197 LEU A CA 1
ATOM 1517 C C . LEU A 1 197 ? -16.629 -5.800 27.370 1.00 94.56 197 LEU A C 1
ATOM 1519 O O . LEU A 1 197 ? -15.457 -6.072 27.093 1.00 94.56 197 LEU A O 1
ATOM 1523 N N . ASP A 1 198 ? -16.984 -5.077 28.431 1.00 93.88 198 ASP A N 1
ATOM 1524 C CA . ASP A 1 198 ? -16.033 -4.439 29.350 1.00 93.88 198 ASP A CA 1
ATOM 1525 C C . ASP A 1 198 ? -14.945 -3.655 28.582 1.00 93.88 198 ASP A C 1
ATOM 1527 O O . ASP A 1 198 ? -13.751 -3.758 28.872 1.00 93.88 198 ASP A O 1
ATOM 1531 N N . GLY A 1 199 ? -15.362 -2.940 27.527 1.00 90.69 199 GLY A N 1
ATOM 1532 C CA . GLY A 1 199 ? -14.483 -2.150 26.663 1.00 90.69 199 GLY A CA 1
ATOM 1533 C C . GLY A 1 199 ? -13.626 -2.940 25.666 1.00 90.69 199 GLY A C 1
ATOM 1534 O O . GLY A 1 199 ? -12.930 -2.351 24.840 1.00 90.69 199 GLY A O 1
ATOM 1535 N N . LYS A 1 200 ? -13.670 -4.278 25.673 1.00 92.38 200 LYS A N 1
AT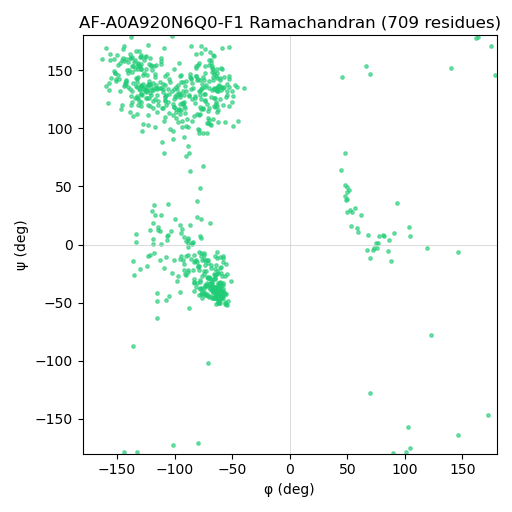OM 1536 C CA . LYS A 1 200 ? -12.925 -5.130 24.729 1.00 92.38 200 LYS A CA 1
ATOM 1537 C C . LYS A 1 200 ? -13.799 -5.540 23.552 1.00 92.38 200 LYS A C 1
ATOM 1539 O O . LYS A 1 200 ? -14.888 -6.069 23.750 1.00 92.38 200 LYS A O 1
ATOM 1544 N N . ARG A 1 201 ? -13.303 -5.375 22.319 1.00 91.44 201 ARG A N 1
ATOM 1545 C CA . ARG A 1 201 ? -14.011 -5.808 21.099 1.00 91.44 201 ARG A CA 1
ATOM 1546 C C . ARG A 1 201 ? -14.104 -7.334 21.065 1.00 91.44 201 ARG A C 1
ATOM 1548 O O . ARG A 1 201 ? -13.101 -8.008 20.839 1.00 91.44 201 ARG A O 1
ATOM 1555 N N . VAL A 1 202 ? -15.300 -7.877 21.280 1.00 92.75 202 VAL A N 1
ATOM 1556 C CA . VAL A 1 202 ? -15.555 -9.327 21.273 1.00 92.75 202 VAL A CA 1
ATOM 1557 C C . VAL A 1 202 ? -16.107 -9.808 19.935 1.00 92.75 202 VAL A C 1
ATOM 1559 O O . VAL A 1 202 ? -15.785 -10.914 19.510 1.00 92.75 202 VAL A O 1
ATOM 1562 N N . ILE A 1 203 ? -16.871 -8.976 19.223 1.00 91.44 203 ILE A N 1
ATOM 1563 C CA . ILE A 1 203 ? -17.335 -9.268 17.861 1.00 91.44 203 ILE A CA 1
ATOM 1564 C C . ILE A 1 203 ? -17.018 -8.066 16.978 1.00 91.44 203 ILE A C 1
ATOM 1566 O O . ILE A 1 203 ? -17.287 -6.922 17.340 1.00 91.44 203 ILE A O 1
ATOM 1570 N N . GLY A 1 204 ? -16.437 -8.335 15.814 1.00 90.62 204 GLY A N 1
ATOM 1571 C CA . GLY A 1 204 ? -16.124 -7.337 14.809 1.00 90.62 204 GLY A CA 1
ATOM 1572 C C . GLY A 1 204 ? -16.492 -7.857 13.435 1.00 90.62 204 GLY A C 1
ATOM 1573 O O . GLY A 1 204 ? -16.011 -8.913 13.031 1.00 90.62 204 GLY A O 1
ATOM 1574 N N . VAL A 1 205 ? -17.346 -7.120 12.737 1.00 87.56 205 VAL A N 1
ATOM 1575 C CA . VAL A 1 205 ? -17.776 -7.456 11.385 1.00 87.56 205 VAL A CA 1
ATOM 1576 C C . VAL A 1 205 ? -17.436 -6.313 10.462 1.00 87.56 205 VAL A C 1
ATOM 1578 O O . VAL A 1 205 ? -17.871 -5.187 10.685 1.00 87.56 205 VAL A O 1
ATOM 1581 N N . GLU A 1 206 ? -16.717 -6.627 9.396 1.00 86.50 206 GLU A N 1
ATOM 1582 C CA . GLU A 1 206 ? -16.384 -5.700 8.323 1.00 86.50 206 GLU A CA 1
ATOM 1583 C C . GLU A 1 206 ? -17.021 -6.178 7.018 1.00 86.50 206 GLU A C 1
ATOM 1585 O O . GLU A 1 206 ? -17.284 -7.367 6.841 1.00 86.50 206 GLU A O 1
ATOM 1590 N N . ASN A 1 207 ? -17.267 -5.250 6.092 1.00 83.56 207 ASN A N 1
ATOM 1591 C CA . ASN A 1 207 ? -17.910 -5.529 4.804 1.00 83.56 207 ASN A CA 1
ATOM 1592 C C . ASN A 1 207 ? -19.298 -6.192 4.937 1.00 83.56 207 ASN A C 1
ATOM 1594 O O . ASN A 1 207 ? -19.713 -6.970 4.079 1.00 83.56 207 ASN A O 1
ATOM 1598 N N . ALA A 1 208 ? -20.033 -5.877 6.006 1.00 84.44 208 ALA A N 1
ATOM 1599 C CA . ALA A 1 208 ? -21.366 -6.413 6.248 1.00 84.44 208 ALA A CA 1
ATOM 1600 C C . ALA A 1 208 ? -22.409 -5.877 5.253 1.00 84.44 208 ALA A C 1
ATOM 1602 O O . ALA A 1 208 ? -22.211 -4.861 4.574 1.00 84.44 208 ALA A O 1
ATOM 1603 N N . GLY A 1 209 ? -23.571 -6.533 5.220 1.00 84.75 209 GLY A N 1
ATOM 1604 C CA . GLY A 1 209 ? -24.767 -5.954 4.615 1.00 84.75 209 GLY A CA 1
ATOM 1605 C C . GLY A 1 209 ? -25.273 -4.750 5.418 1.00 84.75 209 GLY A C 1
ATOM 1606 O O . GLY A 1 209 ? -25.044 -4.649 6.621 1.00 84.75 209 GLY A O 1
ATOM 1607 N N . ALA A 1 210 ? -25.966 -3.833 4.744 1.00 85.62 210 ALA A N 1
ATOM 1608 C CA . ALA A 1 210 ? -26.445 -2.595 5.351 1.00 85.62 210 ALA A CA 1
ATOM 1609 C C . ALA A 1 210 ? -27.892 -2.703 5.843 1.00 85.62 210 ALA A C 1
ATOM 1611 O O . ALA A 1 210 ? -28.750 -3.310 5.190 1.00 85.62 210 ALA A O 1
ATOM 1612 N N . LEU A 1 211 ? -28.190 -2.033 6.958 1.00 83.25 211 LEU A N 1
ATOM 1613 C CA . LEU A 1 211 ? -29.570 -1.783 7.363 1.00 83.25 211 LEU A CA 1
ATOM 1614 C C . LEU A 1 211 ? -30.228 -0.854 6.342 1.00 83.25 211 LEU A C 1
ATOM 1616 O O . LEU A 1 211 ? -29.652 0.151 5.918 1.00 83.25 211 LEU A O 1
ATOM 1620 N N . LYS A 1 212 ? -31.457 -1.178 5.935 1.00 74.19 212 LYS A N 1
ATOM 1621 C CA . LYS A 1 212 ? -32.234 -0.285 5.077 1.00 74.19 212 LYS A CA 1
ATOM 1622 C C . LYS A 1 212 ? -32.738 0.889 5.912 1.00 74.19 212 LYS A C 1
ATOM 1624 O O . LYS A 1 212 ? -33.365 0.691 6.950 1.00 74.19 212 LYS A O 1
ATOM 1629 N N . GLY A 1 213 ? -32.510 2.108 5.426 1.00 63.47 213 GLY A N 1
ATOM 1630 C CA . GLY A 1 213 ? -33.161 3.298 5.975 1.00 63.47 213 GLY A CA 1
ATOM 1631 C C . GLY A 1 213 ? -34.686 3.241 5.795 1.00 63.47 213 GLY A C 1
ATOM 1632 O O . GLY A 1 213 ? -35.182 2.617 4.854 1.00 63.47 213 GLY A O 1
ATOM 1633 N N . GLY A 1 214 ? -35.437 3.886 6.695 1.00 57.09 214 GLY A N 1
ATOM 1634 C CA . GLY A 1 214 ? -36.888 4.089 6.561 1.00 57.09 214 GLY A CA 1
ATOM 1635 C C . GLY A 1 214 ? -37.686 3.939 7.864 1.00 57.09 214 GLY A C 1
ATOM 1636 O O . GLY A 1 214 ? -37.327 3.153 8.741 1.00 57.09 214 GLY A O 1
ATOM 1637 N N . ALA A 1 215 ? -38.821 4.641 7.957 1.00 58.06 215 ALA A N 1
ATOM 1638 C CA . ALA A 1 215 ? -39.685 4.721 9.144 1.00 58.06 215 ALA A CA 1
ATOM 1639 C C . ALA A 1 215 ? -40.270 3.363 9.592 1.00 58.06 215 ALA A C 1
ATOM 1641 O O . ALA A 1 215 ? -40.708 2.568 8.766 1.00 58.06 215 ALA A O 1
ATOM 1642 N N . GLY A 1 216 ? -40.287 3.084 10.895 1.00 63.09 216 GLY A N 1
ATOM 1643 C CA . GLY A 1 216 ? -40.964 1.929 11.509 1.00 63.09 216 GLY A CA 1
ATOM 1644 C C . GLY A 1 216 ? -40.084 0.928 12.279 1.00 63.09 216 GLY A C 1
ATOM 1645 O O . GLY A 1 216 ? -40.637 -0.028 12.809 1.00 63.09 216 GLY A O 1
ATOM 1646 N N . GLY A 1 217 ? -38.754 1.086 12.317 1.00 72.44 217 GLY A N 1
ATOM 1647 C CA . GLY A 1 217 ? -37.855 0.223 13.104 1.00 72.44 217 GLY A CA 1
ATOM 1648 C C . GLY A 1 217 ? -37.682 0.680 14.555 1.00 72.44 217 GLY A C 1
ATOM 1649 O O . GLY A 1 217 ? -37.641 1.878 14.817 1.00 72.44 217 GLY A O 1
ATOM 1650 N N . ARG A 1 218 ? -37.563 -0.268 15.486 1.00 78.56 218 ARG A N 1
ATOM 1651 C CA . ARG A 1 218 ? -37.443 -0.031 16.931 1.00 78.56 218 ARG A CA 1
ATOM 1652 C C . ARG A 1 218 ? -36.107 -0.546 17.447 1.00 78.56 218 ARG A C 1
ATOM 1654 O O . ARG A 1 218 ? -35.592 -1.543 16.939 1.00 78.56 218 ARG A O 1
ATOM 1661 N N . LEU A 1 219 ? -35.571 0.140 18.453 1.00 81.19 219 LEU A N 1
ATOM 1662 C CA . LEU A 1 219 ? -34.426 -0.329 19.220 1.00 81.19 219 LEU A CA 1
ATOM 1663 C C . LEU A 1 219 ? -34.931 -1.034 20.484 1.00 81.19 219 LEU A C 1
ATOM 1665 O O . LEU A 1 219 ? -35.730 -0.479 21.236 1.00 81.19 219 LEU A O 1
ATOM 1669 N N . HIS A 1 220 ? -34.471 -2.257 20.695 1.00 80.88 220 HIS A N 1
ATOM 1670 C CA . HIS A 1 220 ? -34.864 -3.142 21.781 1.00 80.88 220 HIS A CA 1
ATOM 1671 C C . HIS A 1 220 ? -33.668 -3.402 22.685 1.00 80.88 220 HIS A C 1
ATOM 1673 O O . HIS A 1 220 ? -32.578 -3.689 22.187 1.00 80.88 220 HIS A O 1
ATOM 1679 N N . VAL A 1 221 ? -33.877 -3.308 23.998 1.00 80.62 221 VAL A N 1
ATOM 1680 C CA . VAL A 1 221 ? -32.829 -3.511 25.000 1.00 80.62 221 VAL A CA 1
ATOM 1681 C C . VAL A 1 221 ? -33.323 -4.506 26.052 1.00 80.62 221 VAL A C 1
ATOM 1683 O O . VAL A 1 221 ? -34.343 -4.294 26.704 1.00 80.62 221 VAL A O 1
ATOM 1686 N N . GLY A 1 222 ? -32.624 -5.634 26.171 1.00 75.31 222 GLY A N 1
ATOM 1687 C CA . GLY A 1 222 ? -32.880 -6.703 27.141 1.00 75.31 222 GLY A CA 1
ATOM 1688 C C . GLY A 1 222 ? -34.121 -7.577 26.905 1.00 75.31 222 GLY A C 1
ATOM 1689 O O . GLY A 1 222 ? -34.309 -8.552 27.632 1.00 75.31 222 GLY A O 1
ATOM 1690 N N . VAL A 1 223 ? -34.958 -7.281 25.897 1.00 70.50 223 VAL A N 1
ATOM 1691 C CA . VAL A 1 223 ? -36.195 -8.028 25.568 1.00 70.50 223 VAL A CA 1
ATOM 1692 C C . VAL A 1 223 ? -36.485 -8.000 24.061 1.00 70.50 223 VAL A C 1
ATOM 1694 O O . VAL A 1 223 ? -36.318 -6.962 23.424 1.00 70.50 223 VAL A O 1
ATOM 1697 N N . TRP A 1 224 ? -36.987 -9.104 23.493 1.00 69.81 224 TRP A N 1
ATOM 1698 C CA . TRP A 1 224 ? -37.515 -9.155 22.117 1.00 69.81 224 TRP A CA 1
ATOM 1699 C C . TRP A 1 224 ? -39.046 -9.147 22.110 1.00 69.81 224 TRP A C 1
ATOM 1701 O O . TRP A 1 224 ? -39.661 -9.978 22.772 1.00 69.81 224 TRP A O 1
ATOM 1711 N N . ASP A 1 225 ? -39.675 -8.309 21.283 1.00 53.94 225 ASP A N 1
ATOM 1712 C CA . ASP A 1 225 ? -41.144 -8.313 21.116 1.00 53.94 225 ASP A CA 1
ATOM 1713 C C . ASP A 1 225 ? -41.688 -9.547 20.344 1.00 53.94 225 ASP A C 1
ATOM 1715 O O . ASP A 1 225 ? -42.883 -9.813 20.395 1.00 53.94 225 ASP A O 1
ATOM 1719 N N . TYR A 1 226 ? -40.829 -10.336 19.675 1.00 56.25 226 TYR A N 1
ATOM 1720 C CA . TYR A 1 226 ? -41.170 -11.643 19.066 1.00 56.25 226 TYR A CA 1
ATOM 1721 C C . TYR A 1 226 ? -40.612 -12.833 19.837 1.00 56.25 226 TYR A C 1
ATOM 1723 O O . TYR A 1 226 ? -40.671 -13.956 19.342 1.00 56.25 226 TYR A O 1
ATOM 1731 N N . GLY A 1 227 ? -39.976 -12.593 20.982 1.00 50.75 227 GLY A N 1
ATOM 1732 C CA . GLY A 1 227 ? -38.952 -13.464 21.554 1.00 50.75 227 GLY A CA 1
ATOM 1733 C C . GLY A 1 227 ? -39.394 -14.818 22.078 1.00 50.75 227 GLY A C 1
ATOM 1734 O O . GLY A 1 227 ? -38.652 -15.364 22.881 1.00 50.75 227 GLY A O 1
ATOM 1735 N N . PHE A 1 228 ? -40.559 -15.354 21.711 1.00 58.78 228 PHE A N 1
ATOM 1736 C CA . PHE A 1 228 ? -41.071 -16.627 22.234 1.00 58.78 228 PHE A CA 1
ATOM 1737 C C . PHE A 1 228 ? -41.031 -16.703 23.780 1.00 58.78 228 PHE A C 1
ATOM 1739 O O . PHE A 1 228 ? -40.883 -17.781 24.342 1.00 58.78 228 PHE A O 1
ATOM 1746 N N . GLY A 1 229 ? -41.119 -15.555 24.471 1.00 65.19 229 GLY A N 1
ATOM 1747 C CA . GLY A 1 229 ? -41.012 -15.450 25.933 1.00 65.19 229 GLY A CA 1
ATOM 1748 C C . GLY A 1 229 ? -39.591 -15.324 26.512 1.00 65.19 229 GLY A C 1
ATOM 1749 O O . GLY A 1 229 ? -39.452 -15.287 27.731 1.00 65.19 229 GLY A O 1
ATOM 1750 N N . ASN A 1 230 ? -38.541 -15.234 25.690 1.00 77.56 230 ASN A N 1
ATOM 1751 C CA . ASN A 1 230 ? -37.161 -15.107 26.165 1.00 77.56 230 ASN A CA 1
ATOM 1752 C C . ASN A 1 230 ? -36.822 -13.677 26.609 1.00 77.56 230 ASN A C 1
ATOM 1754 O O . ASN A 1 230 ? -37.020 -12.710 25.868 1.00 77.56 230 ASN A O 1
ATOM 1758 N N . VAL A 1 231 ? -36.223 -13.570 27.792 1.00 82.19 231 VAL A N 1
ATOM 1759 C CA . VAL A 1 231 ? -35.766 -12.318 28.404 1.00 82.19 231 VAL A CA 1
ATOM 1760 C C . VAL A 1 231 ? -34.403 -12.505 29.046 1.00 82.19 231 VAL A C 1
ATOM 1762 O O . VAL A 1 231 ? -33.999 -13.629 29.355 1.00 82.19 231 VAL A O 1
ATOM 1765 N N . ILE A 1 232 ? -33.691 -11.403 29.277 1.00 87.38 232 ILE A N 1
ATOM 1766 C CA . ILE A 1 232 ? -32.494 -11.461 30.105 1.00 87.38 232 ILE A CA 1
ATOM 1767 C C . ILE A 1 232 ? -32.901 -11.855 31.532 1.00 87.38 232 ILE A C 1
ATOM 1769 O O . ILE A 1 232 ? -33.680 -11.170 32.187 1.00 87.38 232 ILE A O 1
ATOM 1773 N N . GLN A 1 233 ? -32.365 -12.967 32.037 1.00 88.44 233 GLN A N 1
ATOM 1774 C CA . GLN A 1 233 ? -32.502 -13.338 33.450 1.00 88.44 233 GLN A CA 1
ATOM 1775 C C . GLN A 1 233 ? -31.579 -12.465 34.315 1.00 88.44 233 GLN A C 1
ATOM 1777 O O . GLN A 1 233 ? -30.554 -12.923 34.827 1.00 88.44 233 GLN A O 1
ATOM 1782 N N . GLY A 1 234 ? -31.902 -11.174 34.390 1.00 90.81 234 GLY A N 1
ATOM 1783 C CA . GLY A 1 234 ? -31.145 -10.199 35.156 1.00 90.81 234 GLY A CA 1
ATOM 1784 C C . GLY A 1 234 ? -31.596 -8.752 34.949 1.00 90.81 234 GLY A C 1
ATOM 1785 O O . GLY A 1 234 ? -32.788 -8.466 34.791 1.00 90.81 234 GLY A O 1
ATOM 1786 N N . ARG A 1 235 ? -30.637 -7.824 35.010 1.00 91.75 235 ARG A N 1
ATOM 1787 C CA . ARG A 1 235 ? -30.880 -6.381 35.152 1.00 91.75 235 ARG A CA 1
ATOM 1788 C C . ARG A 1 235 ? -30.094 -5.565 34.137 1.00 91.75 235 ARG A C 1
ATOM 1790 O O . ARG A 1 235 ? -29.023 -5.983 33.705 1.00 91.75 235 ARG A O 1
ATOM 1797 N N . ILE A 1 236 ? -30.613 -4.388 33.802 1.00 91.31 236 ILE A N 1
ATOM 1798 C CA . ILE A 1 236 ? -29.930 -3.398 32.961 1.00 91.31 236 ILE A CA 1
ATOM 1799 C C . ILE A 1 236 ? -29.956 -2.046 33.667 1.00 91.31 236 ILE A C 1
ATOM 1801 O O . ILE A 1 236 ? -30.982 -1.657 34.222 1.00 91.31 236 ILE A O 1
ATOM 1805 N N . ASP A 1 237 ? -28.834 -1.346 33.651 1.00 90.62 237 ASP A N 1
ATOM 1806 C CA . ASP A 1 237 ? -28.666 -0.005 34.198 1.00 90.62 237 ASP A CA 1
ATOM 1807 C C . ASP A 1 237 ? -27.964 0.878 33.162 1.00 90.62 237 ASP A C 1
ATOM 1809 O O . ASP A 1 237 ? -27.270 0.365 32.284 1.00 90.62 237 ASP A O 1
ATOM 1813 N N . GLU A 1 238 ? -28.172 2.188 33.263 1.00 89.00 238 GLU A N 1
ATOM 1814 C CA . GLU A 1 238 ? -27.540 3.211 32.430 1.00 89.00 238 GLU A CA 1
ATOM 1815 C C . GLU A 1 238 ? -27.583 2.894 30.926 1.00 89.00 238 GLU A C 1
ATOM 1817 O O . GLU A 1 238 ? -26.608 2.447 30.340 1.00 89.00 238 GLU A O 1
ATOM 1822 N N . ILE A 1 239 ? -28.725 3.125 30.274 1.00 88.62 239 ILE A N 1
ATOM 1823 C CA . ILE A 1 239 ? -28.852 2.906 28.823 1.00 88.62 239 ILE A CA 1
ATOM 1824 C C . ILE A 1 239 ? -28.607 4.222 28.099 1.00 88.62 239 ILE A C 1
ATOM 1826 O O . ILE A 1 239 ? -29.370 5.173 28.280 1.00 88.62 239 ILE A O 1
ATOM 1830 N N . ARG A 1 240 ? -27.613 4.264 27.215 1.00 88.56 240 ARG A N 1
ATOM 1831 C CA . ARG A 1 240 ? -27.272 5.429 26.396 1.00 88.56 240 ARG A CA 1
ATOM 1832 C C . ARG A 1 240 ? -27.293 5.081 24.912 1.00 88.56 240 ARG A C 1
ATOM 1834 O O . ARG A 1 240 ? -26.722 4.086 24.479 1.00 88.56 240 ARG A O 1
ATOM 1841 N N . VAL A 1 241 ? -27.941 5.927 24.111 1.00 86.69 241 VAL A N 1
ATOM 1842 C CA . VAL A 1 241 ? -27.992 5.783 22.647 1.00 86.69 241 VAL A CA 1
ATOM 1843 C C . VAL A 1 241 ? -27.508 7.060 21.982 1.00 86.69 241 VAL A C 1
ATOM 1845 O O . VAL A 1 241 ? -27.970 8.157 22.317 1.00 86.69 241 VAL A O 1
ATOM 1848 N N . THR A 1 242 ? -26.612 6.917 21.009 1.00 85.19 242 THR A N 1
ATOM 1849 C CA . THR A 1 242 ? -26.076 8.036 20.227 1.00 85.19 242 THR A CA 1
ATOM 1850 C C . THR A 1 242 ? -26.170 7.795 18.727 1.00 85.19 242 THR A C 1
ATOM 1852 O O . THR A 1 242 ? -26.348 6.670 18.256 1.00 85.19 242 THR A O 1
ATOM 1855 N N . ASP A 1 243 ? -26.081 8.879 17.961 1.00 79.50 243 ASP A N 1
ATOM 1856 C CA . ASP A 1 243 ? -26.197 8.885 16.500 1.00 79.50 243 ASP A CA 1
ATOM 1857 C C . ASP A 1 243 ? -24.862 8.660 15.763 1.00 79.50 243 ASP A C 1
ATOM 1859 O O . ASP A 1 243 ? -24.805 8.777 14.535 1.00 79.50 243 ASP A O 1
ATOM 1863 N N . GLN A 1 244 ? -23.786 8.375 16.501 1.00 78.50 244 GLN A N 1
ATOM 1864 C CA . GLN A 1 244 ? -22.432 8.186 15.981 1.00 78.50 244 GLN A CA 1
ATOM 1865 C C . GLN A 1 244 ? -21.874 6.831 16.408 1.00 78.50 244 GLN A C 1
ATOM 1867 O O . GLN A 1 244 ? -22.356 6.220 17.358 1.00 78.50 244 GLN A O 1
ATOM 1872 N N . VAL A 1 245 ? -20.825 6.383 15.721 1.00 81.88 245 VAL A N 1
ATOM 1873 C CA . VAL A 1 245 ? -19.967 5.294 16.200 1.00 81.88 245 VAL A CA 1
ATOM 1874 C C . VAL A 1 245 ? -18.987 5.881 17.203 1.00 81.88 245 VAL A C 1
ATOM 1876 O O . VAL A 1 245 ? -18.134 6.677 16.808 1.00 81.88 245 VAL A O 1
ATOM 1879 N N . GLU A 1 246 ? -19.113 5.515 18.479 1.00 77.81 246 GLU A N 1
ATOM 1880 C CA . GLU A 1 246 ? -18.244 6.075 19.516 1.00 77.81 246 GLU A 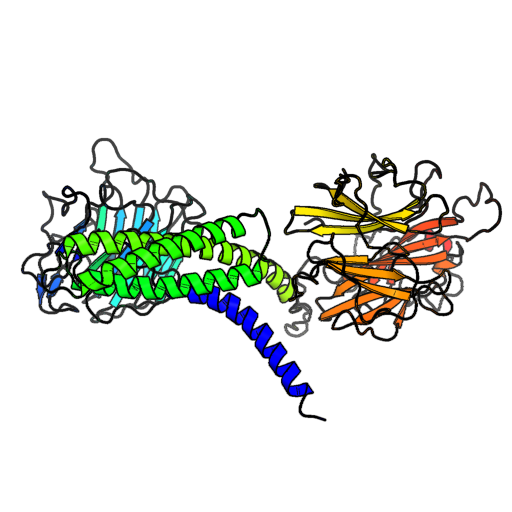CA 1
ATOM 1881 C C . GLU A 1 246 ? -16.872 5.408 19.528 1.00 77.81 246 GLU A C 1
ATOM 1883 O O . GLU A 1 246 ? -15.866 6.112 19.561 1.00 77.81 246 GLU A O 1
ATOM 1888 N N . HIS A 1 247 ? -16.805 4.082 19.409 1.00 82.38 247 HIS A N 1
ATOM 1889 C CA . HIS A 1 247 ? -15.540 3.354 19.489 1.00 82.38 247 HIS A CA 1
ATOM 1890 C C . HIS A 1 247 ? -15.321 2.436 18.290 1.00 82.38 247 HIS A C 1
ATOM 1892 O O . HIS A 1 247 ? -16.187 1.664 17.888 1.00 82.38 247 HIS A O 1
ATOM 1898 N N . SER A 1 248 ? -14.123 2.477 17.715 1.00 73.75 248 SER A N 1
ATOM 1899 C CA . SER A 1 248 ? -13.717 1.538 16.653 1.00 73.75 248 SER A CA 1
ATOM 1900 C C . SER A 1 248 ? -12.691 0.502 17.128 1.00 73.75 248 SER A C 1
ATOM 1902 O O . SER A 1 248 ? -12.443 -0.491 16.442 1.00 73.75 248 SER A O 1
ATOM 1904 N N . ALA A 1 249 ? -12.150 0.705 18.330 1.00 76.12 249 ALA A N 1
ATOM 1905 C CA . ALA A 1 249 ? -11.159 -0.122 19.004 1.00 76.12 249 ALA A CA 1
ATOM 1906 C C . ALA A 1 249 ? -11.516 -0.261 20.495 1.00 76.12 249 ALA A C 1
ATOM 1908 O O . ALA A 1 249 ? -12.547 0.245 20.939 1.00 76.12 249 ALA A O 1
ATOM 1909 N N . ALA A 1 250 ? -10.712 -1.019 21.244 1.00 81.12 250 ALA A N 1
ATOM 1910 C CA . ALA A 1 250 ? -10.951 -1.224 22.668 1.00 81.12 250 ALA A CA 1
ATOM 1911 C C . ALA A 1 250 ? -10.854 0.100 23.443 1.00 81.12 250 ALA A C 1
ATOM 1913 O O . ALA A 1 250 ? -10.067 0.973 23.096 1.00 81.12 250 ALA A O 1
ATOM 1914 N N . PHE A 1 251 ? -11.639 0.237 24.503 1.00 85.50 251 PHE A N 1
ATOM 1915 C CA . PHE A 1 251 ? -11.701 1.448 25.316 1.00 85.50 251 PHE A CA 1
ATOM 1916 C C . PHE A 1 251 ? -11.893 1.095 26.786 1.00 85.50 251 PHE A C 1
ATOM 1918 O O . PHE A 1 251 ? -12.136 -0.059 27.133 1.00 85.50 251 PHE A O 1
ATOM 1925 N N . GLN A 1 252 ? -11.774 2.091 27.658 1.00 88.31 252 GLN A N 1
ATOM 1926 C CA . GLN A 1 252 ? -12.122 1.940 29.063 1.00 88.31 252 GLN A CA 1
ATOM 1927 C C . GLN A 1 252 ? -13.556 2.448 29.271 1.00 88.31 252 GLN A C 1
ATOM 1929 O O . GLN A 1 252 ? -13.791 3.641 29.058 1.00 88.31 252 GLN A O 1
ATOM 1934 N N . PRO A 1 253 ? -14.514 1.592 29.677 1.00 89.38 253 PRO A N 1
ATOM 1935 C CA . PRO A 1 253 ? -15.868 2.035 29.994 1.00 89.38 253 PRO A CA 1
ATOM 1936 C C . PRO A 1 253 ? -15.874 3.064 31.125 1.00 89.38 253 PRO A C 1
ATOM 1938 O O . PRO A 1 253 ? -15.000 3.037 31.996 1.00 89.38 253 PRO A O 1
ATOM 1941 N N . SER A 1 254 ? -16.876 3.946 31.126 1.00 83.00 254 SER A N 1
ATOM 1942 C CA . SER A 1 254 ? -17.025 4.970 32.165 1.00 83.00 254 SER A CA 1
ATOM 1943 C C . SER A 1 254 ? -17.173 4.330 33.547 1.00 83.00 254 SER A C 1
ATOM 1945 O O . SER A 1 254 ? -17.970 3.417 33.745 1.00 83.00 254 SER A O 1
ATOM 1947 N N . ASP A 1 255 ? -16.430 4.832 34.526 1.00 86.44 255 ASP A N 1
ATOM 1948 C CA . ASP A 1 255 ? -16.509 4.433 35.934 1.00 86.44 255 ASP A CA 1
ATOM 1949 C C . ASP A 1 255 ? -17.457 5.326 36.750 1.00 86.44 255 ASP A C 1
ATOM 1951 O O . ASP A 1 255 ? -17.455 5.295 37.979 1.00 86.44 255 ASP A O 1
ATOM 1955 N N . ARG A 1 256 ? -18.260 6.133 36.059 1.00 87.81 256 ARG A N 1
ATOM 1956 C CA . ARG A 1 256 ? -19.239 7.058 36.627 1.00 87.81 256 ARG A CA 1
ATOM 1957 C C . ARG A 1 256 ? -20.445 7.192 35.699 1.00 87.81 256 ARG A C 1
ATOM 1959 O O . ARG A 1 256 ? -20.271 7.021 34.486 1.00 87.81 256 ARG A O 1
ATOM 1966 N N . PRO A 1 257 ? -21.615 7.575 36.232 1.00 87.25 257 PRO A N 1
ATOM 1967 C CA . PRO A 1 257 ? -22.790 7.774 35.408 1.00 87.25 257 PRO A CA 1
ATOM 1968 C C . PRO A 1 257 ? -22.607 8.923 34.402 1.00 87.25 257 PRO A C 1
ATOM 1970 O O . PRO A 1 257 ? -21.969 9.940 34.700 1.00 87.25 257 PRO A O 1
ATOM 1973 N N . TYR A 1 258 ? -23.188 8.789 33.211 1.00 86.56 258 TYR A N 1
ATOM 1974 C CA . TYR A 1 258 ? -23.245 9.830 32.193 1.00 86.56 258 TYR A CA 1
ATOM 1975 C C . TYR A 1 258 ? -24.058 11.021 32.692 1.00 86.56 258 TYR A C 1
ATOM 1977 O O . TYR A 1 258 ? -25.182 10.885 33.170 1.00 86.56 258 TYR A O 1
ATOM 1985 N N . SER A 1 259 ? -23.525 12.224 32.510 1.00 86.62 259 SER A N 1
ATOM 1986 C CA . SER A 1 259 ? -24.253 13.445 32.846 1.00 86.62 259 SER A CA 1
ATOM 1987 C C . SER A 1 259 ? -25.556 13.554 32.055 1.00 86.62 259 SER A C 1
ATOM 1989 O O . SER A 1 259 ? -25.581 13.327 30.846 1.00 86.62 259 SER A O 1
ATOM 1991 N N . ILE A 1 260 ? -26.635 13.938 32.740 1.00 84.81 260 ILE A N 1
ATOM 1992 C CA . ILE A 1 260 ? -27.973 14.041 32.149 1.00 84.81 260 ILE A CA 1
ATOM 1993 C C . ILE A 1 260 ? -27.970 15.162 31.101 1.00 84.81 260 ILE A C 1
ATOM 1995 O O . ILE A 1 260 ? -27.698 16.317 31.456 1.00 84.81 260 ILE A O 1
ATOM 1999 N N . PRO A 1 261 ? -28.254 14.879 29.819 1.00 81.75 261 PRO A N 1
ATOM 2000 C CA . PRO A 1 261 ? -28.262 15.927 28.820 1.00 81.75 261 PRO A CA 1
ATOM 2001 C C . PRO A 1 261 ? -29.402 16.924 29.086 1.00 81.75 261 PRO A C 1
ATOM 2003 O O . PRO A 1 261 ? -30.383 16.626 29.760 1.00 81.75 261 PRO A O 1
ATOM 2006 N N . GLY A 1 262 ? -29.216 18.180 28.681 1.00 81.12 262 GLY A N 1
ATOM 2007 C CA . GLY A 1 262 ? -30.069 19.290 29.121 1.00 81.12 262 GLY A CA 1
ATOM 2008 C C . GLY A 1 262 ? -29.645 19.925 30.450 1.00 81.12 262 GLY A C 1
ATOM 2009 O O . GLY A 1 262 ? -30.200 20.960 30.816 1.00 81.12 262 GLY A O 1
ATOM 2010 N N . THR A 1 263 ? -28.648 19.373 31.148 1.00 86.69 263 THR A N 1
ATOM 2011 C CA . THR A 1 263 ? -28.039 19.995 32.334 1.00 86.69 263 THR A CA 1
ATOM 2012 C C . THR A 1 263 ? -26.771 20.776 31.983 1.00 86.69 263 THR A C 1
ATOM 2014 O O . THR A 1 263 ? -26.074 20.490 31.006 1.00 86.69 263 THR A O 1
ATOM 2017 N N . VAL A 1 264 ? -26.416 21.747 32.830 1.00 89.56 264 VAL A N 1
ATOM 2018 C CA . VAL A 1 264 ? -25.133 22.465 32.721 1.00 89.56 264 VAL A CA 1
ATOM 2019 C C . VAL A 1 264 ? -23.951 21.503 32.882 1.00 89.56 264 VAL A C 1
ATOM 2021 O O . VAL A 1 264 ? -22.919 21.682 32.237 1.00 89.56 264 VAL A O 1
ATOM 2024 N N . GLN A 1 265 ? -24.099 20.457 33.701 1.00 88.69 265 GLN A N 1
ATOM 2025 C CA . GLN A 1 265 ? -23.048 19.467 33.915 1.00 88.69 265 GLN A CA 1
ATOM 2026 C C . GLN A 1 265 ? -22.745 18.675 32.636 1.00 88.69 265 GLN A C 1
ATOM 2028 O O . GLN A 1 265 ? -21.581 18.601 32.245 1.00 88.69 265 GLN A O 1
ATOM 2033 N N . TYR A 1 266 ? -23.770 18.205 31.914 1.00 86.94 266 TYR A N 1
ATOM 2034 C CA . TYR A 1 266 ? -23.581 17.583 30.597 1.00 86.94 266 TYR A CA 1
ATOM 2035 C C . TYR A 1 266 ? -22.874 18.519 29.619 1.00 86.94 266 TYR A C 1
ATOM 2037 O O . TYR A 1 266 ? -21.944 18.105 28.924 1.00 86.94 266 TYR A O 1
ATOM 2045 N N . ALA A 1 267 ? -23.263 19.796 29.595 1.00 89.12 267 ALA A N 1
ATOM 2046 C CA . ALA A 1 267 ? -22.616 20.766 28.726 1.00 89.12 267 ALA A CA 1
ATOM 2047 C C . ALA A 1 267 ? -21.130 20.956 29.078 1.00 89.12 267 ALA A C 1
ATOM 2049 O O . ALA A 1 267 ? -20.287 21.008 28.185 1.00 89.12 267 ALA A O 1
ATOM 2050 N N . ARG A 1 268 ? -20.780 20.990 30.370 1.00 90.06 268 ARG A N 1
ATOM 2051 C CA . ARG A 1 268 ? -19.382 21.076 30.832 1.00 90.06 268 ARG A CA 1
ATOM 2052 C C . ARG A 1 268 ? -18.569 19.835 30.496 1.00 90.06 268 ARG A C 1
ATOM 2054 O O . ARG A 1 268 ? -17.383 19.962 30.192 1.00 90.06 268 ARG A O 1
ATOM 2061 N N . ASP A 1 269 ? -19.157 18.652 30.621 1.00 86.62 269 ASP A N 1
ATOM 2062 C CA . ASP A 1 269 ? -18.472 17.402 30.294 1.00 86.62 269 ASP A CA 1
ATOM 2063 C C . ASP A 1 269 ? -18.268 17.286 28.782 1.00 86.62 269 ASP A C 1
ATOM 2065 O O . ASP A 1 269 ? -17.155 17.024 28.332 1.00 86.62 269 ASP A O 1
ATOM 2069 N N . THR A 1 270 ? -19.297 17.587 27.988 1.00 85.44 270 THR A N 1
ATOM 2070 C CA . THR A 1 270 ? -19.216 17.575 26.519 1.00 85.44 270 THR A CA 1
ATOM 2071 C C . THR A 1 270 ? -18.214 18.609 26.019 1.00 85.44 270 THR A C 1
ATOM 2073 O O . THR A 1 270 ? -17.365 18.278 25.200 1.00 85.44 270 THR A O 1
ATOM 2076 N N . HIS A 1 271 ? -18.231 19.833 26.556 1.00 90.62 271 HIS A N 1
ATOM 2077 C CA . HIS A 1 271 ? -17.258 20.878 26.210 1.00 90.62 271 HIS A CA 1
ATOM 2078 C C . HIS A 1 271 ? -15.811 20.423 26.442 1.00 90.62 271 HIS A C 1
ATOM 2080 O O . HIS A 1 271 ? -14.998 20.505 25.522 1.00 90.62 271 HIS A O 1
ATOM 2086 N N . ARG A 1 272 ? -15.508 19.859 27.622 1.00 88.69 272 ARG A N 1
ATOM 2087 C CA . ARG A 1 272 ? -14.176 19.313 27.945 1.00 88.69 272 ARG A CA 1
ATOM 2088 C C . ARG A 1 272 ? -13.758 18.206 26.981 1.00 88.69 272 ARG A C 1
ATOM 2090 O O . ARG A 1 272 ? -12.624 18.197 26.503 1.00 88.69 272 ARG A O 1
ATOM 2097 N N . THR A 1 273 ? -14.675 17.299 26.669 1.00 82.56 273 THR A N 1
ATOM 2098 C CA . THR A 1 273 ? -14.435 16.213 25.716 1.00 82.56 273 THR A CA 1
ATOM 2099 C C . THR A 1 273 ? -14.139 16.746 24.311 1.00 82.56 273 THR A C 1
ATOM 2101 O O . THR A 1 273 ? -13.210 16.279 23.649 1.00 82.56 273 THR A O 1
ATOM 2104 N N . VAL A 1 274 ? -14.888 17.748 23.848 1.00 86.56 274 VAL A N 1
ATOM 2105 C CA . VAL A 1 274 ? -14.697 18.341 22.519 1.00 86.56 274 VAL A CA 1
ATOM 2106 C C . VAL A 1 274 ? -13.393 19.137 22.438 1.00 86.56 274 VAL A C 1
ATOM 2108 O O . VAL A 1 274 ? -12.694 19.022 21.434 1.00 86.56 274 VAL A O 1
ATOM 2111 N N . ASP A 1 275 ? -13.011 19.863 23.491 1.00 88.44 275 ASP A N 1
ATOM 2112 C CA . ASP A 1 275 ? -11.710 20.546 23.577 1.00 88.44 275 ASP A CA 1
ATOM 2113 C C . ASP A 1 275 ? -10.536 19.560 23.464 1.00 88.44 275 ASP A C 1
ATOM 2115 O O . ASP A 1 275 ? -9.597 19.776 22.693 1.00 88.44 275 ASP A O 1
ATOM 2119 N N . HIS A 1 276 ? -10.612 18.426 24.167 1.00 84.06 276 HIS A N 1
ATOM 2120 C CA . HIS A 1 276 ? -9.601 17.374 24.059 1.00 84.06 276 HIS A CA 1
ATOM 2121 C C . HIS A 1 276 ? -9.494 16.828 22.625 1.00 84.06 276 HIS A C 1
ATOM 2123 O O . HIS A 1 276 ? -8.398 16.730 22.069 1.00 84.06 276 HIS A O 1
ATOM 2129 N N . ARG A 1 277 ? -10.628 16.538 21.980 1.00 79.62 277 ARG A N 1
ATOM 2130 C CA . ARG A 1 277 ? -10.654 16.032 20.597 1.00 79.62 277 ARG A CA 1
ATOM 2131 C C . ARG A 1 277 ? -10.186 17.040 19.570 1.00 79.62 277 ARG A C 1
ATOM 2133 O O . ARG A 1 277 ? -9.600 16.657 18.563 1.00 79.62 277 ARG A O 1
ATOM 2140 N N . LEU A 1 278 ? -10.462 18.316 19.793 1.00 88.25 278 LEU A N 1
ATOM 2141 C CA . LEU A 1 278 ? -9.999 19.379 18.919 1.00 88.25 278 LEU A CA 1
ATOM 2142 C C . LEU A 1 278 ? -8.467 19.415 18.887 1.00 88.25 278 LEU A C 1
ATOM 2144 O O . LEU A 1 278 ? -7.879 19.513 17.811 1.00 88.25 278 LEU A O 1
ATOM 2148 N N . LYS A 1 279 ? -7.819 19.230 20.044 1.00 87.19 279 LYS A N 1
ATOM 2149 C CA . LYS A 1 279 ? -6.356 19.096 20.148 1.00 87.19 279 LYS A CA 1
ATOM 2150 C C . LYS A 1 279 ? -5.841 17.854 19.414 1.00 87.19 279 LYS A C 1
ATOM 2152 O O . LYS A 1 279 ? -4.851 17.952 18.691 1.00 87.19 279 LYS A O 1
ATOM 2157 N N . GLN A 1 280 ? -6.534 16.719 19.533 1.00 81.12 280 GLN A N 1
ATOM 2158 C CA . GLN A 1 280 ? -6.200 15.502 18.780 1.00 81.12 280 GLN A CA 1
ATOM 2159 C C . GLN A 1 280 ? -6.330 15.709 17.268 1.00 81.12 280 GLN A C 1
ATOM 2161 O O . GLN A 1 280 ? -5.389 15.430 16.538 1.00 81.12 280 GLN A O 1
ATOM 2166 N N . LEU A 1 281 ? -7.436 16.292 16.798 1.00 83.69 281 LEU A N 1
ATOM 2167 C CA . LEU A 1 281 ? -7.655 16.598 15.383 1.00 83.69 281 LEU A CA 1
ATOM 2168 C C . LEU A 1 281 ? -6.556 17.506 14.814 1.00 83.69 281 LEU A C 1
ATOM 2170 O O . LEU A 1 281 ? -6.106 17.295 13.691 1.00 83.69 281 LEU A O 1
ATOM 2174 N N . VAL A 1 282 ? -6.105 18.507 15.575 1.00 88.88 282 VAL A N 1
ATOM 2175 C CA . VAL A 1 282 ? -4.977 19.366 15.174 1.00 88.88 282 VAL A CA 1
ATOM 2176 C C . VAL A 1 282 ? -3.694 18.547 15.011 1.00 88.88 282 VAL A C 1
ATOM 2178 O O . VAL A 1 282 ? -2.980 18.731 14.022 1.00 88.88 282 VAL A O 1
ATOM 2181 N N . SER A 1 283 ? -3.426 17.623 15.938 1.00 82.00 283 SER A N 1
ATOM 2182 C CA . SER A 1 283 ? -2.299 16.689 15.840 1.00 82.00 283 SER A CA 1
ATOM 2183 C C . SER A 1 283 ? -2.422 15.797 14.600 1.00 82.00 283 SER A C 1
ATOM 2185 O O . SER A 1 283 ? -1.488 15.729 13.803 1.00 82.00 283 SER A O 1
ATOM 2187 N N . ASP A 1 284 ? -3.591 15.196 14.376 1.00 76.50 284 ASP A N 1
ATOM 2188 C CA . ASP A 1 284 ? -3.843 14.295 13.247 1.00 76.50 284 ASP A CA 1
ATOM 2189 C C . ASP A 1 284 ? -3.671 15.016 11.898 1.00 76.50 284 ASP A C 1
ATOM 2191 O O . ASP A 1 284 ? -3.071 14.476 10.967 1.00 76.50 284 ASP A O 1
ATOM 2195 N N . ILE A 1 285 ? -4.146 16.266 11.791 1.00 82.88 285 ILE A N 1
ATOM 2196 C CA . ILE A 1 285 ? -3.958 17.109 10.599 1.00 82.88 285 ILE A CA 1
ATOM 2197 C C . ILE A 1 285 ? -2.471 17.363 10.343 1.00 82.88 285 ILE A C 1
ATOM 2199 O O . ILE A 1 285 ? -2.036 17.307 9.191 1.00 82.88 285 ILE A O 1
ATOM 2203 N N . LYS A 1 286 ? -1.692 17.657 11.391 1.00 81.56 286 LYS A N 1
ATOM 2204 C CA . LYS A 1 286 ? -0.248 17.887 11.270 1.00 81.56 286 LYS A CA 1
ATOM 2205 C C . LYS A 1 286 ? 0.456 16.634 10.747 1.00 81.56 286 LYS A C 1
ATOM 2207 O O . LYS A 1 286 ? 1.160 16.719 9.744 1.00 81.56 286 LYS A O 1
ATOM 2212 N N . SER A 1 287 ? 0.194 15.481 11.357 1.00 71.56 287 SER A N 1
ATOM 2213 C CA . SER A 1 287 ? 0.761 14.199 10.929 1.00 71.56 287 SER A CA 1
ATOM 2214 C C . SER A 1 287 ? 0.397 13.851 9.484 1.00 71.56 287 SER A C 1
ATOM 2216 O O . SER A 1 287 ? 1.247 13.405 8.716 1.00 71.56 287 SER A O 1
ATOM 2218 N N . LEU A 1 288 ? -0.852 14.093 9.074 1.00 70.19 288 LEU A N 1
ATOM 2219 C CA . LEU A 1 288 ? -1.278 13.809 7.705 1.00 70.19 288 LEU A CA 1
ATOM 2220 C C . LEU A 1 288 ? -0.608 14.738 6.677 1.00 70.19 288 LEU A C 1
ATOM 2222 O O . LEU A 1 288 ? -0.271 14.277 5.590 1.00 70.19 288 LEU A O 1
ATOM 2226 N N . LYS A 1 289 ? -0.372 16.013 7.018 1.00 72.62 289 LYS A N 1
ATOM 2227 C CA . LYS A 1 289 ? 0.378 16.956 6.165 1.00 72.62 289 LYS A CA 1
ATOM 2228 C C . LYS A 1 289 ? 1.837 16.548 5.982 1.00 72.62 289 LYS A C 1
ATOM 2230 O O . LYS A 1 289 ? 2.347 16.630 4.869 1.00 72.62 289 LYS A O 1
ATOM 2235 N N . GLU A 1 290 ? 2.487 16.105 7.057 1.00 65.00 290 GLU A N 1
ATOM 2236 C CA . GLU A 1 290 ? 3.859 15.581 7.011 1.00 65.00 290 GLU A CA 1
ATOM 2237 C C . GLU A 1 290 ? 3.948 14.344 6.102 1.00 65.00 290 GLU A C 1
ATOM 2239 O O . GLU A 1 290 ? 4.914 14.188 5.361 1.00 65.00 290 GLU A O 1
ATOM 2244 N N . PHE A 1 291 ? 2.911 13.500 6.093 1.00 57.09 291 PHE A N 1
ATOM 2245 C CA . PHE A 1 291 ? 2.849 12.313 5.240 1.00 57.09 291 PHE A CA 1
ATOM 2246 C C . PHE A 1 291 ? 2.534 12.619 3.764 1.00 57.09 291 PHE A C 1
ATOM 2248 O O . PHE A 1 291 ? 3.098 11.985 2.872 1.00 57.09 291 PHE A O 1
ATOM 2255 N N . SER A 1 292 ? 1.612 13.545 3.477 1.00 56.97 292 SER A N 1
ATOM 2256 C CA . SER A 1 292 ? 1.079 13.739 2.119 1.00 56.97 292 SER A CA 1
ATOM 2257 C C . SER A 1 292 ? 1.899 14.670 1.222 1.00 56.97 292 SER A C 1
ATOM 2259 O O . SER A 1 292 ? 1.613 14.733 0.027 1.00 56.97 292 SER A O 1
ATOM 2261 N N . GLY A 1 293 ? 2.862 15.416 1.775 1.00 51.44 293 GLY A N 1
ATOM 2262 C CA . GLY A 1 293 ? 3.427 16.594 1.110 1.00 51.44 293 GLY A CA 1
ATOM 2263 C C . GLY A 1 293 ? 2.400 17.733 1.063 1.00 51.44 293 GLY A C 1
ATOM 2264 O O . GLY A 1 293 ? 1.187 17.501 1.035 1.00 51.44 293 GLY A O 1
ATOM 2265 N N . THR A 1 294 ? 2.853 18.982 1.139 1.00 42.66 294 THR A N 1
ATOM 2266 C CA . THR A 1 294 ? 1.966 20.130 1.386 1.00 42.66 294 THR A CA 1
ATOM 2267 C C . THR A 1 294 ? 1.148 20.593 0.182 1.00 42.66 294 THR A C 1
ATOM 2269 O O . THR A 1 294 ? 0.196 21.342 0.390 1.00 42.66 294 THR A O 1
ATOM 2272 N N . ASP A 1 295 ? 1.409 20.106 -1.035 1.00 41.72 295 ASP A N 1
ATOM 2273 C CA . ASP A 1 295 ? 0.826 20.691 -2.247 1.00 41.72 295 ASP A CA 1
ATOM 2274 C C . ASP A 1 295 ? 0.221 19.649 -3.201 1.00 41.72 295 ASP A C 1
ATOM 2276 O O . ASP A 1 295 ? 0.911 18.839 -3.815 1.00 41.72 295 ASP A O 1
ATOM 2280 N N . GLY A 1 296 ? -1.111 19.676 -3.347 1.00 44.91 296 GLY A N 1
ATOM 2281 C CA . GLY A 1 296 ? -1.822 18.874 -4.345 1.00 44.91 296 GLY A CA 1
ATOM 2282 C C . GLY A 1 296 ? -3.350 19.019 -4.326 1.00 44.91 296 GLY A C 1
ATOM 2283 O O . GLY A 1 296 ? -3.980 19.153 -3.279 1.00 44.91 296 GLY A O 1
ATOM 2284 N N . GLY A 1 297 ? -3.988 18.943 -5.500 1.00 45.81 297 GLY A N 1
ATOM 2285 C CA . GLY A 1 297 ? -5.450 18.991 -5.699 1.00 45.81 297 GLY A CA 1
ATOM 2286 C C . GLY A 1 297 ? -6.210 17.696 -5.357 1.00 45.81 297 GLY A C 1
ATOM 2287 O O . GLY A 1 297 ? -7.302 17.471 -5.875 1.00 45.81 297 GLY A O 1
ATOM 2288 N N . GLY A 1 298 ? -5.637 16.817 -4.528 1.00 64.31 298 GLY A N 1
ATOM 2289 C CA . GLY A 1 298 ? -6.171 15.483 -4.226 1.00 64.31 298 GLY A CA 1
ATOM 2290 C C . GLY A 1 298 ? -7.211 15.429 -3.096 1.00 64.31 298 GLY A C 1
ATOM 2291 O O . GLY A 1 298 ? -7.420 16.391 -2.354 1.00 64.31 298 GLY A O 1
ATOM 2292 N N . VAL A 1 299 ? -7.843 14.258 -2.928 1.00 67.69 299 VAL A N 1
ATOM 2293 C CA . VAL A 1 299 ? -8.862 13.992 -1.887 1.00 67.69 299 VAL A CA 1
ATOM 2294 C C . VAL A 1 299 ? -8.335 14.296 -0.477 1.00 67.69 299 VAL A C 1
ATOM 2296 O O . VAL A 1 299 ? -9.035 14.944 0.299 1.00 67.69 299 VAL A O 1
ATOM 2299 N N . ALA A 1 300 ? -7.091 13.908 -0.166 1.00 70.00 300 ALA A N 1
ATOM 2300 C CA . ALA A 1 300 ? -6.461 14.164 1.133 1.00 70.00 300 ALA A CA 1
ATOM 2301 C C . ALA A 1 300 ? -6.317 15.665 1.431 1.00 70.00 300 ALA A C 1
ATOM 2303 O O . ALA A 1 300 ? -6.704 16.126 2.500 1.00 70.00 300 ALA A O 1
ATOM 2304 N N . ALA A 1 301 ? -5.859 16.451 0.455 1.00 75.94 301 ALA A N 1
ATOM 2305 C CA . ALA A 1 301 ? -5.706 17.894 0.607 1.00 75.94 301 ALA A CA 1
ATOM 2306 C C . ALA A 1 301 ? -7.052 18.616 0.787 1.00 75.94 301 ALA A C 1
ATOM 2308 O O . ALA A 1 301 ? -7.151 19.560 1.572 1.00 75.94 301 ALA A O 1
ATOM 2309 N N . LYS A 1 302 ? -8.115 18.159 0.104 1.00 81.50 302 LYS A N 1
ATOM 2310 C CA . LYS A 1 302 ? -9.476 18.679 0.320 1.00 81.50 302 LYS A CA 1
ATOM 2311 C C . LYS A 1 302 ? -9.947 18.415 1.752 1.00 81.50 302 LYS A C 1
ATOM 2313 O O . LYS A 1 302 ? -10.467 19.333 2.381 1.00 81.50 302 LYS A O 1
ATOM 2318 N N . VAL A 1 303 ? -9.729 17.198 2.254 1.00 81.25 303 VAL A N 1
ATOM 2319 C CA . VAL A 1 303 ? -10.079 16.811 3.629 1.00 81.25 303 VAL A CA 1
ATOM 2320 C C . VAL A 1 303 ? -9.295 17.636 4.648 1.00 81.25 303 VAL A C 1
ATOM 2322 O O . VAL A 1 303 ? -9.904 18.196 5.554 1.00 81.25 303 VAL A O 1
ATOM 2325 N N . ILE A 1 304 ? -7.983 17.808 4.456 1.00 83.69 304 ILE A N 1
ATOM 2326 C CA . ILE A 1 304 ? -7.138 18.653 5.313 1.00 83.69 304 ILE A CA 1
ATOM 2327 C C . ILE A 1 304 ? -7.700 20.077 5.393 1.00 83.69 304 ILE A C 1
ATOM 2329 O O . ILE A 1 304 ? -7.931 20.572 6.495 1.00 83.69 304 ILE A O 1
ATOM 2333 N N . ARG A 1 305 ? -7.994 20.718 4.252 1.00 87.56 305 ARG A N 1
ATOM 2334 C CA . ARG A 1 305 ? -8.552 22.083 4.232 1.00 87.56 305 ARG A CA 1
ATOM 2335 C C . ARG A 1 305 ? -9.901 22.169 4.946 1.00 87.56 305 ARG A C 1
ATOM 2337 O O . ARG A 1 305 ? -10.099 23.068 5.760 1.00 87.56 305 ARG A O 1
ATOM 2344 N N . SER A 1 306 ? -10.816 21.231 4.685 1.00 87.88 306 SER A N 1
ATOM 2345 C CA . SER A 1 306 ? -12.115 21.217 5.370 1.00 87.88 306 SER A CA 1
ATOM 2346 C C . SER A 1 306 ? -11.980 20.988 6.876 1.00 87.88 306 SER A C 1
ATOM 2348 O O . SER A 1 306 ? -12.699 21.615 7.651 1.00 87.88 306 SER A O 1
ATOM 2350 N N . SER A 1 307 ? -11.038 20.144 7.304 1.00 88.62 307 SER A N 1
ATOM 2351 C CA . SER A 1 307 ? -10.805 19.869 8.721 1.00 88.62 307 SER A CA 1
ATOM 2352 C C . SER A 1 307 ? -10.142 21.049 9.430 1.00 88.62 307 SER A C 1
ATOM 2354 O O . SER A 1 307 ? -10.517 21.349 10.557 1.00 88.62 307 SER A O 1
ATOM 2356 N N . GLN A 1 308 ? -9.240 21.787 8.773 1.00 92.50 308 GLN A N 1
ATOM 2357 C CA . GLN A 1 308 ? -8.698 23.044 9.311 1.00 92.50 308 GLN A CA 1
ATOM 2358 C C . GLN A 1 308 ? -9.796 24.100 9.515 1.00 92.50 308 GLN A C 1
ATOM 2360 O O . GLN A 1 308 ? -9.867 24.711 10.579 1.00 92.50 308 GLN A O 1
ATOM 2365 N N . ALA A 1 309 ? -10.704 24.259 8.546 1.00 92.12 309 ALA A N 1
ATOM 2366 C CA . ALA A 1 309 ? -11.842 25.169 8.687 1.00 92.12 309 ALA A CA 1
ATOM 2367 C C . ALA A 1 309 ? -12.776 24.757 9.843 1.00 92.12 309 ALA A C 1
ATOM 2369 O O . ALA A 1 309 ? -13.285 25.610 10.577 1.00 92.12 309 ALA A O 1
ATOM 2370 N N . ALA A 1 310 ? -12.980 23.449 10.039 1.00 90.12 310 ALA A N 1
ATOM 2371 C CA . ALA A 1 310 ? -13.736 22.929 11.175 1.00 90.12 310 ALA A CA 1
ATOM 2372 C C . ALA A 1 310 ? -13.038 23.239 12.509 1.00 90.12 310 ALA A C 1
ATOM 2374 O O . ALA A 1 310 ? -13.706 23.697 13.434 1.00 90.12 310 ALA A O 1
ATOM 2375 N N . VAL A 1 311 ? -11.711 23.069 12.591 1.00 94.25 311 VAL A N 1
ATOM 2376 C CA . VAL A 1 311 ? -10.919 23.409 13.785 1.00 94.25 311 VAL A CA 1
ATOM 2377 C C . VAL A 1 311 ? -11.151 24.864 14.187 1.00 94.25 311 VAL A C 1
ATOM 2379 O O . VAL A 1 311 ? -11.526 25.129 15.324 1.00 94.25 311 VAL A O 1
ATOM 2382 N N . GLU A 1 312 ? -11.007 25.809 13.258 1.00 94.44 312 GLU A N 1
ATOM 2383 C CA . GLU A 1 312 ? -11.207 27.233 13.553 1.00 94.44 312 GLU A CA 1
ATOM 2384 C C . GLU A 1 312 ? -12.621 27.541 14.056 1.00 94.44 312 GLU A C 1
ATOM 2386 O O . GLU A 1 312 ? -12.805 28.287 15.023 1.00 94.44 312 GLU A O 1
ATOM 2391 N N . LYS A 1 313 ? -13.636 26.968 13.398 1.00 93.62 313 LYS A N 1
ATOM 2392 C CA . LYS A 1 313 ? -15.042 27.172 13.759 1.00 93.62 313 LYS A CA 1
ATOM 2393 C C . LYS A 1 313 ? -15.340 26.646 15.164 1.00 93.62 313 LYS A C 1
ATOM 2395 O O . LYS A 1 313 ? -15.980 27.345 15.950 1.00 93.62 313 LYS A O 1
ATOM 2400 N N . VAL A 1 314 ? -14.854 25.448 15.476 1.00 93.00 314 VAL A N 1
ATOM 2401 C CA . VAL A 1 314 ? -15.047 24.793 16.774 1.00 93.00 314 VAL A CA 1
ATOM 2402 C C . VAL A 1 314 ? -14.303 25.551 17.871 1.00 93.00 314 VAL A C 1
ATOM 2404 O O . VAL A 1 314 ? -14.915 25.840 18.897 1.00 93.00 314 VAL A O 1
ATOM 2407 N N . THR A 1 315 ? -13.042 25.948 17.654 1.00 95.56 315 THR A N 1
ATOM 2408 C CA . THR A 1 315 ? -12.272 26.749 18.624 1.00 95.56 315 THR A CA 1
ATOM 2409 C C . THR A 1 315 ? -13.033 28.014 19.012 1.00 95.56 315 THR A C 1
ATOM 2411 O O . THR A 1 315 ? -13.206 28.296 20.196 1.00 95.56 315 THR A O 1
ATOM 2414 N N . ARG A 1 316 ? -13.548 28.761 18.023 1.00 93.88 316 ARG A N 1
ATOM 2415 C CA . ARG A 1 316 ? -14.335 29.978 18.282 1.00 93.88 316 ARG A CA 1
ATOM 2416 C C . ARG A 1 316 ? -15.580 29.683 19.120 1.00 93.88 316 ARG A C 1
ATOM 2418 O O . ARG A 1 316 ? -15.851 30.410 20.074 1.00 93.88 316 ARG A O 1
ATOM 2425 N N . ALA A 1 317 ? -16.309 28.617 18.794 1.00 92.12 317 ALA A N 1
ATOM 2426 C CA . ALA A 1 317 ? -17.521 28.241 19.514 1.00 92.12 317 ALA A CA 1
ATOM 2427 C C . ALA A 1 317 ? -17.237 27.809 20.966 1.00 92.12 317 ALA A C 1
ATOM 2429 O O . ALA A 1 317 ? -17.894 28.298 21.883 1.00 92.12 317 ALA A O 1
ATOM 2430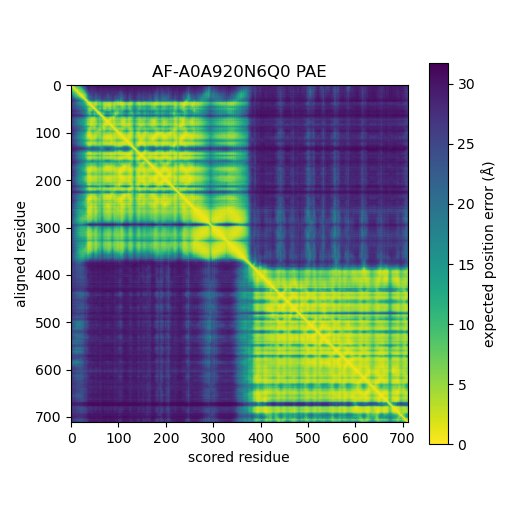 N N . LEU A 1 318 ? -16.224 26.967 21.207 1.00 91.50 318 LEU A N 1
ATOM 2431 C CA . LEU A 1 318 ? -15.840 26.543 22.562 1.00 91.50 318 LEU A CA 1
ATOM 2432 C C . LEU A 1 318 ? -15.411 27.726 23.440 1.00 91.50 318 LEU A C 1
ATOM 2434 O O . LEU A 1 318 ? -15.788 27.791 24.616 1.00 91.50 318 LEU A O 1
ATOM 2438 N N . THR A 1 319 ? -14.651 28.669 22.878 1.00 92.94 319 THR A N 1
ATOM 2439 C CA . THR A 1 319 ? -14.227 29.884 23.588 1.00 92.94 319 THR A CA 1
ATOM 2440 C C . THR A 1 319 ? -15.427 30.753 23.949 1.00 92.94 319 THR A C 1
ATOM 2442 O O . THR A 1 319 ? -15.555 31.160 25.103 1.00 92.94 319 THR A O 1
ATOM 2445 N N . ALA A 1 320 ? -16.353 30.967 23.009 1.00 92.00 320 ALA A N 1
ATOM 2446 C CA . ALA A 1 320 ? -17.559 31.762 23.241 1.00 92.00 320 ALA A CA 1
ATOM 2447 C C . ALA A 1 320 ? -18.481 31.164 24.322 1.00 92.00 320 ALA A C 1
ATOM 2449 O O . ALA A 1 320 ? -19.114 31.906 25.066 1.00 92.00 320 ALA A O 1
ATOM 2450 N N . MET A 1 321 ? -18.535 29.834 24.451 1.00 90.75 321 MET A N 1
ATOM 2451 C CA . MET A 1 321 ? -19.374 29.151 25.449 1.00 90.75 321 MET A CA 1
ATOM 2452 C C . MET A 1 321 ? -18.773 29.122 26.863 1.00 90.75 321 MET A C 1
ATOM 2454 O O . MET A 1 321 ? -19.494 28.898 27.839 1.00 90.75 321 MET A O 1
ATOM 2458 N N . SER A 1 322 ? -17.460 29.331 26.996 1.00 89.56 322 SER A N 1
ATOM 2459 C CA . SER A 1 322 ? -16.735 29.164 28.264 1.00 89.56 322 SER A CA 1
ATOM 2460 C C . SER A 1 322 ? -17.243 30.053 29.415 1.00 89.56 322 SER A C 1
ATOM 2462 O O . SER A 1 322 ? -17.351 29.542 30.533 1.00 89.56 322 SER A O 1
ATOM 2464 N N . PRO A 1 323 ? -17.595 31.341 29.204 1.00 90.31 323 PRO A N 1
ATOM 2465 C CA . PRO A 1 323 ? -18.182 32.174 30.256 1.00 90.31 323 PRO A CA 1
ATOM 2466 C C . PRO A 1 323 ? -19.560 31.670 30.706 1.00 90.31 323 PRO A C 1
ATOM 2468 O O . PRO A 1 323 ? -19.809 31.538 31.903 1.00 90.31 323 PRO A O 1
ATOM 2471 N N . THR A 1 324 ? -20.434 31.310 29.760 1.00 89.25 324 THR A N 1
ATOM 2472 C CA . THR A 1 324 ? -21.795 30.829 30.048 1.00 89.25 324 THR A CA 1
ATOM 2473 C C . THR A 1 324 ? -21.781 29.511 30.820 1.00 89.25 324 THR A C 1
ATOM 2475 O O . THR A 1 324 ? -22.572 29.336 31.738 1.00 89.25 324 THR A O 1
ATOM 2478 N N . LEU A 1 325 ? -20.832 28.612 30.534 1.00 88.06 325 LEU A N 1
ATOM 2479 C CA . LEU A 1 325 ? -20.656 27.351 31.272 1.00 88.06 325 LEU A CA 1
ATOM 2480 C C . LEU A 1 325 ? -20.297 27.547 32.757 1.00 88.06 325 LEU A C 1
ATOM 2482 O O . LEU A 1 325 ? -20.516 26.639 33.568 1.00 88.06 325 LEU A O 1
ATOM 2486 N N . LYS A 1 326 ? -19.734 28.705 33.122 1.00 87.38 326 LYS A N 1
ATOM 2487 C CA . LYS A 1 326 ? -19.381 29.069 34.505 1.00 87.38 326 LYS A CA 1
ATOM 2488 C C . LYS A 1 326 ? -20.487 29.849 35.223 1.00 87.38 326 LYS A C 1
ATOM 2490 O O . LYS A 1 326 ? -20.417 29.977 36.442 1.00 87.38 326 LYS A O 1
ATOM 2495 N N . SER A 1 327 ? -21.488 30.347 34.496 1.00 87.56 327 SER A N 1
ATOM 2496 C CA . SER A 1 327 ? -22.608 31.086 35.082 1.00 87.56 327 SER A CA 1
ATOM 2497 C C . SER A 1 327 ? -23.476 30.181 35.960 1.00 87.56 327 SER A C 1
ATOM 2499 O O . SER A 1 327 ? -23.676 29.004 35.648 1.00 87.56 327 SER A O 1
ATOM 2501 N N . LYS A 1 328 ? -23.996 30.738 37.060 1.00 78.88 328 LYS A N 1
ATOM 2502 C CA . LYS A 1 328 ? -24.970 30.060 37.928 1.00 78.88 328 LYS A CA 1
ATOM 2503 C C . LYS A 1 328 ? -26.368 30.006 37.298 1.00 78.88 328 LYS A C 1
ATOM 2505 O O . LYS A 1 328 ? -27.090 29.053 37.560 1.00 78.88 328 LYS A O 1
ATOM 2510 N N . ASP A 1 329 ? -26.686 30.947 36.407 1.00 84.06 329 ASP A N 1
ATOM 2511 C CA . ASP A 1 329 ? -28.005 31.098 35.766 1.00 84.06 329 ASP A CA 1
ATOM 2512 C C . ASP A 1 329 ? -28.050 30.509 34.345 1.00 84.06 329 ASP A C 1
ATOM 2514 O O . ASP A 1 329 ? -28.839 30.918 33.496 1.00 84.06 329 ASP A O 1
ATOM 2518 N N . ALA A 1 330 ? -27.140 29.587 34.030 1.00 85.69 330 ALA A N 1
ATOM 2519 C CA . ALA A 1 330 ? -27.002 29.072 32.677 1.00 85.69 330 ALA A CA 1
ATOM 2520 C C . ALA A 1 330 ? -28.151 28.122 32.291 1.00 85.69 330 ALA A C 1
ATOM 2522 O O . ALA A 1 330 ? -28.409 27.133 32.978 1.00 85.69 330 ALA A O 1
ATOM 2523 N N . ASP A 1 331 ? -28.782 28.358 31.135 1.00 87.75 331 ASP A N 1
ATOM 2524 C CA . ASP A 1 331 ? -29.768 27.433 30.567 1.00 87.75 331 ASP A CA 1
ATOM 2525 C C . ASP A 1 331 ? -29.070 26.162 30.053 1.00 87.75 331 ASP A C 1
ATOM 2527 O O . ASP A 1 331 ? -28.432 26.140 28.993 1.00 87.75 331 ASP A O 1
ATOM 2531 N N . GLY A 1 332 ? -29.214 25.072 30.808 1.00 84.25 332 GLY A N 1
ATOM 2532 C CA . GLY A 1 332 ? -28.640 23.772 30.474 1.00 84.25 332 GLY A CA 1
ATOM 2533 C C . GLY A 1 332 ? -29.134 23.192 29.143 1.00 84.25 332 GLY A C 1
ATOM 2534 O O . GLY A 1 332 ? -28.353 22.535 28.449 1.00 84.25 332 GLY A O 1
ATOM 2535 N N . LYS A 1 333 ? -30.380 23.459 28.723 1.00 84.00 333 LYS A N 1
ATOM 2536 C CA . LYS A 1 333 ? -30.924 22.969 27.443 1.00 84.00 333 LYS A CA 1
ATOM 2537 C C . LYS A 1 333 ? -30.329 23.736 26.272 1.00 84.00 333 LYS A C 1
ATOM 2539 O O . LYS A 1 333 ? -29.946 23.120 25.273 1.00 84.00 333 LYS A O 1
ATOM 2544 N N . GLN A 1 334 ? -30.222 25.058 26.393 1.00 86.25 334 GLN A N 1
ATOM 2545 C CA . GLN A 1 334 ? -29.572 25.888 25.379 1.00 86.25 334 GLN A CA 1
ATOM 2546 C C . GLN A 1 334 ? -28.088 25.525 25.246 1.00 86.25 334 GLN A C 1
ATOM 2548 O O . GLN A 1 334 ? -27.605 25.310 24.131 1.00 86.25 334 GLN A O 1
ATOM 2553 N N . LEU A 1 335 ? -27.384 25.383 26.373 1.00 88.06 335 LEU A N 1
ATOM 2554 C CA . LEU A 1 335 ? -25.982 24.974 26.395 1.00 88.06 335 LEU A CA 1
ATOM 2555 C C . LEU A 1 335 ? -25.772 23.586 25.790 1.00 88.06 335 LEU A C 1
ATOM 2557 O O . LEU A 1 335 ? -24.853 23.423 24.995 1.00 88.06 335 LEU A O 1
ATOM 2561 N N . THR A 1 336 ? -26.636 22.619 26.112 1.00 85.94 336 THR A N 1
ATOM 2562 C CA . THR A 1 336 ? -26.612 21.261 25.541 1.00 85.94 336 THR A CA 1
ATOM 2563 C C . THR A 1 336 ? -26.687 21.300 24.015 1.00 85.94 336 THR A C 1
ATOM 2565 O O . THR A 1 336 ? -25.820 20.755 23.339 1.00 85.94 336 THR A O 1
ATOM 2568 N N . ARG A 1 337 ? -27.662 22.031 23.455 1.00 84.81 337 ARG A N 1
ATOM 2569 C CA . ARG A 1 337 ? -27.790 22.184 21.994 1.00 84.81 337 ARG A CA 1
ATOM 2570 C C . ARG A 1 337 ? -26.534 22.791 21.372 1.00 84.81 337 ARG A C 1
ATOM 2572 O O . ARG A 1 337 ? -26.109 22.351 20.308 1.00 84.81 337 ARG A O 1
ATOM 2579 N N . ALA A 1 338 ? -25.949 23.793 22.024 1.00 87.31 338 ALA A N 1
ATOM 2580 C CA . ALA A 1 338 ? -24.751 24.453 21.528 1.00 87.31 338 ALA A CA 1
ATOM 2581 C C . ALA A 1 338 ? -23.517 23.530 21.571 1.00 87.31 338 ALA A C 1
ATOM 2583 O O . ALA A 1 338 ? -22.802 23.454 20.572 1.00 87.31 338 ALA A O 1
ATOM 2584 N N . VAL A 1 339 ? -23.289 22.781 22.660 1.00 87.56 339 VAL A N 1
ATOM 2585 C CA . VAL A 1 339 ? -22.136 21.864 22.738 1.00 87.56 339 VAL A CA 1
ATOM 2586 C C . VAL A 1 339 ? -22.274 20.684 21.781 1.00 87.56 339 VAL A C 1
ATOM 2588 O O . VAL A 1 339 ? -21.272 20.288 21.192 1.00 87.56 339 VAL A O 1
ATOM 2591 N N . ASP A 1 340 ? -23.486 20.165 21.562 1.00 84.62 340 ASP A N 1
ATOM 2592 C CA . ASP A 1 340 ? -23.715 19.033 20.657 1.00 84.62 340 ASP A CA 1
ATOM 2593 C C . ASP A 1 340 ? -23.394 19.400 19.200 1.00 84.62 340 ASP A C 1
ATOM 2595 O O . ASP A 1 340 ? -22.781 18.611 18.484 1.00 84.62 340 ASP A O 1
ATOM 2599 N N . VAL A 1 341 ? -23.735 20.621 18.764 1.00 84.88 341 VAL A N 1
ATOM 2600 C CA . VAL A 1 341 ? -23.390 21.120 17.415 1.00 84.88 341 VAL A CA 1
ATOM 2601 C C . VAL A 1 341 ? -21.876 21.174 17.214 1.00 84.88 341 VAL A C 1
ATOM 2603 O O . VAL A 1 341 ? -21.363 20.855 16.138 1.00 84.88 341 VAL A O 1
ATOM 2606 N N . VAL A 1 342 ? -21.146 21.606 18.240 1.00 87.81 342 VAL A N 1
ATOM 2607 C CA . VAL A 1 342 ? -19.685 21.726 18.188 1.00 87.81 342 VAL A CA 1
ATOM 2608 C C . VAL A 1 342 ? -19.035 20.338 18.261 1.00 87.81 342 VAL A C 1
ATOM 2610 O O . VAL A 1 342 ? -18.082 20.072 17.525 1.00 87.81 342 VAL A O 1
ATOM 2613 N N . ALA A 1 343 ? -19.596 19.424 19.059 1.00 83.88 343 ALA A N 1
ATOM 2614 C CA . ALA A 1 343 ? -19.186 18.024 19.118 1.00 83.88 343 ALA A CA 1
ATOM 2615 C C . ALA A 1 343 ? -19.340 17.319 17.763 1.00 83.88 343 ALA A C 1
ATOM 2617 O O . ALA A 1 343 ? -18.398 16.676 17.295 1.00 83.88 343 ALA A O 1
ATOM 2618 N N . GLU A 1 344 ? -20.483 17.494 17.096 1.00 80.44 344 GLU A N 1
ATOM 2619 C CA . GLU A 1 344 ? -20.742 16.923 15.771 1.00 80.44 344 GLU A CA 1
ATOM 2620 C C . GLU A 1 344 ? -19.708 17.395 14.736 1.00 80.44 344 GLU A C 1
ATOM 2622 O O . GLU A 1 344 ? -19.150 16.582 13.996 1.00 80.44 344 GLU A O 1
ATOM 2627 N N . GLN A 1 345 ? -19.385 18.693 14.715 1.00 85.75 345 GLN A N 1
ATOM 2628 C CA . GLN A 1 345 ? -18.415 19.258 13.769 1.00 85.75 345 GLN A CA 1
ATOM 2629 C C . GLN A 1 345 ? -17.008 18.675 13.942 1.00 85.75 345 GLN A C 1
ATOM 2631 O O . GLN A 1 345 ? -16.375 18.312 12.945 1.00 85.75 345 GLN A O 1
ATOM 2636 N N . VAL A 1 346 ? -16.523 18.551 15.184 1.00 85.00 346 VAL A N 1
ATOM 2637 C CA . VAL A 1 346 ? -15.215 17.927 15.454 1.00 85.00 346 VAL A CA 1
ATOM 2638 C C . VAL A 1 346 ? -15.225 16.458 15.058 1.00 85.00 346 VAL A C 1
ATOM 2640 O O . VAL A 1 346 ? -14.281 15.997 14.415 1.00 85.00 346 VAL A O 1
ATOM 2643 N N . ASN A 1 347 ? -16.288 15.726 15.394 1.00 76.69 347 ASN A N 1
ATOM 2644 C CA . ASN A 1 347 ? -16.394 14.305 15.077 1.00 76.69 347 ASN A CA 1
ATOM 2645 C C . ASN A 1 347 ? -16.368 14.067 13.558 1.00 76.69 347 ASN A C 1
ATOM 2647 O O . ASN A 1 347 ? -15.583 13.245 13.086 1.00 76.69 347 ASN A O 1
ATOM 2651 N N . LEU A 1 348 ? -17.142 14.827 12.776 1.00 77.12 348 LEU A N 1
ATOM 2652 C CA . LEU A 1 348 ? -17.149 14.714 11.312 1.00 77.12 348 LEU A CA 1
ATOM 2653 C C . LEU A 1 348 ? -15.771 15.009 10.698 1.00 77.12 348 LEU A C 1
ATOM 2655 O O . LEU A 1 348 ? -15.324 14.286 9.804 1.00 77.12 348 LEU A O 1
ATOM 2659 N N . ALA A 1 349 ? -15.077 16.038 11.192 1.00 83.56 349 ALA A N 1
ATOM 2660 C CA . ALA A 1 349 ? -13.740 16.391 10.716 1.00 83.56 349 ALA A CA 1
ATOM 2661 C C . ALA A 1 349 ? -12.696 15.312 11.051 1.00 83.56 349 ALA A C 1
ATOM 2663 O O . ALA A 1 349 ? -11.879 14.962 10.193 1.00 83.56 349 ALA A O 1
ATOM 2664 N N . ARG A 1 350 ? -12.755 14.737 12.262 1.00 82.81 350 ARG A N 1
ATOM 2665 C CA . ARG A 1 350 ? -11.908 13.602 12.666 1.00 82.81 350 ARG A CA 1
ATOM 2666 C C . ARG A 1 350 ? -12.176 12.376 11.806 1.00 82.81 350 ARG A C 1
ATOM 2668 O O . ARG A 1 350 ? -11.236 11.823 11.247 1.00 82.81 350 ARG A O 1
ATOM 2675 N N . MET A 1 351 ? -13.437 11.987 11.615 1.00 70.62 351 MET A N 1
ATOM 2676 C CA . MET A 1 351 ? -13.796 10.842 10.765 1.00 70.62 351 MET A CA 1
ATOM 2677 C C . MET A 1 351 ? -13.248 10.983 9.342 1.00 70.62 351 MET A C 1
ATOM 2679 O O . MET A 1 351 ? -12.754 10.011 8.768 1.00 70.62 351 MET A O 1
ATOM 2683 N N . ALA A 1 352 ? -13.318 12.183 8.762 1.00 72.25 352 ALA A N 1
ATOM 2684 C CA . ALA A 1 352 ? -12.779 12.435 7.431 1.00 72.25 352 ALA A CA 1
ATOM 2685 C C . ALA A 1 352 ? -11.252 12.243 7.385 1.00 72.25 352 ALA A C 1
ATOM 2687 O O . ALA A 1 352 ? -10.760 11.562 6.483 1.00 72.25 352 ALA A O 1
ATOM 2688 N N . ILE A 1 353 ? -10.521 12.779 8.372 1.00 76.62 353 ILE A N 1
ATOM 2689 C CA . ILE A 1 353 ? -9.067 12.588 8.505 1.00 76.62 353 ILE A CA 1
ATOM 2690 C C . ILE A 1 353 ? -8.738 11.105 8.681 1.00 76.62 353 ILE A C 1
ATOM 2692 O O . ILE A 1 353 ? -7.954 10.568 7.904 1.00 76.62 353 ILE A O 1
ATOM 2696 N N . HIS A 1 354 ? -9.402 10.410 9.607 1.00 69.19 354 HIS A N 1
ATOM 2697 C CA . HIS A 1 354 ? -9.166 8.987 9.850 1.00 69.19 354 HIS A CA 1
ATOM 2698 C C . HIS A 1 354 ? -9.443 8.123 8.619 1.00 69.19 354 HIS A C 1
ATOM 2700 O O . HIS A 1 354 ? -8.668 7.216 8.346 1.00 69.19 354 HIS A O 1
ATOM 2706 N N . ARG A 1 355 ? -10.489 8.399 7.828 1.00 65.50 355 ARG A N 1
ATOM 2707 C CA . ARG A 1 355 ? -10.754 7.649 6.584 1.00 65.50 355 ARG A CA 1
ATOM 2708 C C . ARG A 1 355 ? -9.619 7.795 5.573 1.00 65.50 355 ARG A C 1
ATOM 2710 O O . ARG A 1 355 ? -9.221 6.806 4.959 1.00 65.50 355 ARG A O 1
ATOM 2717 N N . VAL A 1 356 ? -9.096 9.009 5.399 1.00 66.38 356 VAL A N 1
ATOM 2718 C CA . VAL A 1 356 ? -7.960 9.258 4.498 1.00 66.38 356 VAL A CA 1
ATOM 2719 C C . VAL A 1 356 ? -6.698 8.588 5.034 1.00 66.38 356 VAL A C 1
ATOM 2721 O O . VAL A 1 356 ? -6.020 7.891 4.281 1.00 66.38 356 VAL A O 1
ATOM 2724 N N . SER A 1 357 ? -6.421 8.734 6.328 1.00 64.88 357 SER A N 1
ATOM 2725 C CA . SER A 1 357 ? -5.273 8.112 6.986 1.00 64.88 357 SER A CA 1
ATOM 2726 C C . SER A 1 357 ? -5.339 6.585 6.948 1.00 64.88 357 SER A C 1
ATOM 2728 O O . SER A 1 357 ? -4.332 5.948 6.671 1.00 64.88 357 SER A O 1
ATOM 2730 N N . ALA A 1 358 ? -6.513 5.981 7.140 1.00 58.00 358 ALA A N 1
ATOM 2731 C CA . ALA A 1 358 ? -6.716 4.536 7.050 1.00 58.00 358 ALA A CA 1
ATOM 2732 C C . ALA A 1 358 ? -6.540 4.023 5.615 1.00 58.00 358 ALA A C 1
ATOM 2734 O O . ALA A 1 358 ? -5.928 2.979 5.409 1.00 58.00 358 ALA A O 1
ATOM 2735 N N . ALA A 1 359 ? -7.017 4.762 4.608 1.00 58.59 359 ALA A N 1
ATOM 2736 C CA . ALA A 1 359 ? -6.764 4.424 3.209 1.00 58.59 359 ALA A CA 1
ATOM 2737 C C . ALA A 1 359 ? -5.264 4.503 2.876 1.00 58.59 359 ALA A C 1
ATOM 2739 O O . ALA A 1 359 ? -4.728 3.595 2.239 1.00 58.59 359 ALA A O 1
ATOM 2740 N N . ALA A 1 360 ? -4.577 5.546 3.351 1.00 59.16 360 ALA A N 1
ATOM 2741 C CA . ALA A 1 360 ? -3.131 5.690 3.212 1.00 59.16 360 ALA A CA 1
ATOM 2742 C C . ALA A 1 360 ? -2.376 4.560 3.928 1.00 59.16 360 ALA A C 1
ATOM 2744 O O . ALA A 1 360 ? -1.493 3.946 3.336 1.00 59.16 360 ALA A O 1
ATOM 2745 N N . ALA A 1 361 ? -2.779 4.218 5.153 1.00 54.06 361 ALA A N 1
ATOM 2746 C CA . ALA A 1 361 ? -2.217 3.120 5.927 1.00 54.06 361 ALA A CA 1
ATOM 2747 C C . ALA A 1 361 ? -2.483 1.759 5.275 1.00 54.06 361 ALA A C 1
ATOM 2749 O O . ALA A 1 361 ? -1.610 0.908 5.300 1.00 54.06 361 ALA A O 1
ATOM 2750 N N . ALA A 1 362 ? -3.637 1.538 4.643 1.00 51.56 362 ALA A N 1
ATOM 2751 C CA . ALA A 1 362 ? -3.924 0.303 3.913 1.00 51.56 362 ALA A CA 1
ATOM 2752 C C . ALA A 1 362 ? -3.075 0.175 2.639 1.00 51.56 362 ALA A C 1
ATOM 2754 O O . ALA A 1 362 ? -2.614 -0.920 2.315 1.00 51.56 362 ALA A O 1
ATOM 2755 N N . ILE A 1 363 ? -2.836 1.284 1.932 1.00 53.12 363 ILE A N 1
ATOM 2756 C CA . ILE A 1 363 ? -1.906 1.331 0.795 1.00 53.12 363 ILE A CA 1
ATOM 2757 C C . ILE A 1 363 ? -0.488 1.029 1.285 1.00 53.12 363 ILE A C 1
ATOM 2759 O O . ILE A 1 363 ? 0.135 0.097 0.776 1.00 53.12 363 ILE A O 1
ATOM 2763 N N . ALA A 1 364 ? -0.036 1.731 2.326 1.00 49.66 364 ALA A N 1
ATOM 2764 C CA . ALA A 1 364 ? 1.271 1.534 2.938 1.00 49.66 364 ALA A CA 1
ATOM 2765 C C . ALA A 1 364 ? 1.432 0.113 3.488 1.00 49.66 364 ALA A C 1
ATOM 2767 O O . ALA A 1 364 ? 2.455 -0.503 3.259 1.00 49.66 364 ALA A O 1
ATOM 2768 N N . ALA A 1 365 ? 0.411 -0.465 4.122 1.00 43.69 365 ALA A N 1
ATOM 2769 C CA . ALA A 1 365 ? 0.422 -1.831 4.640 1.00 43.69 365 ALA A CA 1
ATOM 2770 C C . ALA A 1 365 ? 0.335 -2.886 3.534 1.00 43.69 365 ALA A C 1
ATOM 2772 O O . ALA A 1 365 ? 0.717 -4.028 3.763 1.00 43.69 365 ALA A O 1
ATOM 2773 N N . ARG A 1 366 ? -0.181 -2.557 2.344 1.00 45.56 366 ARG A N 1
ATOM 2774 C CA . ARG A 1 366 ? -0.138 -3.438 1.165 1.00 45.56 366 ARG A CA 1
ATOM 2775 C C . ARG A 1 366 ? 1.241 -3.403 0.511 1.00 45.56 366 ARG A C 1
ATOM 2777 O O . ARG A 1 366 ? 1.726 -4.441 0.067 1.00 45.56 366 ARG A O 1
ATOM 2784 N N . GLU A 1 367 ? 1.860 -2.230 0.465 1.00 45.53 367 GLU A N 1
ATOM 2785 C CA . GLU A 1 367 ? 3.250 -2.039 0.041 1.00 45.53 367 GLU A CA 1
ATOM 2786 C C . GLU A 1 367 ? 4.222 -2.681 1.047 1.00 45.53 367 GLU A C 1
ATOM 2788 O O . GLU A 1 367 ? 5.136 -3.396 0.646 1.00 45.53 367 GLU A O 1
ATOM 2793 N N . ASP A 1 368 ? 3.948 -2.555 2.345 1.00 39.22 368 ASP A N 1
ATOM 2794 C CA . ASP A 1 368 ? 4.715 -3.150 3.433 1.00 39.22 368 ASP A CA 1
ATOM 2795 C C . ASP A 1 368 ? 4.445 -4.646 3.580 1.00 39.22 368 ASP A C 1
ATOM 2797 O O . ASP A 1 368 ? 5.387 -5.395 3.743 1.00 39.22 368 ASP A O 1
ATOM 2801 N N . ARG A 1 369 ? 3.219 -5.158 3.387 1.00 34.75 369 ARG A N 1
ATOM 2802 C CA . ARG A 1 369 ? 3.009 -6.613 3.245 1.00 34.75 369 ARG A CA 1
ATOM 2803 C C . ARG A 1 369 ? 3.724 -7.164 2.027 1.00 34.75 369 ARG A C 1
ATOM 2805 O O . ARG A 1 369 ? 4.214 -8.275 2.115 1.00 34.75 369 ARG A O 1
ATOM 2812 N N . ARG A 1 370 ? 3.829 -6.432 0.911 1.00 40.50 370 ARG A N 1
ATOM 2813 C CA . ARG A 1 370 ? 4.715 -6.840 -0.194 1.00 40.50 370 ARG A CA 1
ATOM 2814 C C . ARG A 1 370 ? 6.192 -6.820 0.229 1.00 40.50 370 ARG A C 1
ATOM 2816 O O . ARG A 1 370 ? 6.937 -7.623 -0.306 1.00 40.50 370 ARG A O 1
ATOM 2823 N N . SER A 1 371 ? 6.591 -5.970 1.178 1.00 40.44 371 SER A N 1
ATOM 2824 C CA . SER A 1 371 ? 7.948 -5.906 1.752 1.00 40.44 371 SER A CA 1
ATOM 2825 C C . SER A 1 371 ? 8.221 -7.014 2.795 1.00 40.44 371 SER A C 1
ATOM 2827 O O . SER A 1 371 ? 9.298 -7.602 2.810 1.00 40.44 371 SER A O 1
ATOM 2829 N N . LEU A 1 372 ? 7.219 -7.359 3.614 1.00 33.94 372 LEU A N 1
ATOM 2830 C CA . LEU A 1 372 ? 7.241 -8.325 4.719 1.00 33.94 372 LEU A CA 1
ATOM 2831 C C . LEU A 1 372 ? 6.830 -9.743 4.301 1.00 33.94 372 LEU A C 1
ATOM 2833 O O . LEU A 1 372 ? 7.152 -10.697 5.004 1.00 33.94 372 LEU A O 1
ATOM 2837 N N . LEU A 1 373 ? 6.181 -9.912 3.142 1.00 36.28 373 LEU A N 1
ATOM 2838 C CA . LEU A 1 373 ? 6.058 -11.204 2.449 1.00 36.28 373 LEU A CA 1
ATOM 2839 C C . LEU A 1 373 ? 7.429 -11.744 2.001 1.00 36.28 373 LEU A C 1
ATOM 2841 O O . LEU A 1 373 ? 7.502 -12.888 1.570 1.00 36.28 373 LEU A O 1
ATOM 2845 N N . PHE A 1 374 ? 8.500 -10.953 2.157 1.00 40.12 374 PHE A N 1
ATOM 2846 C CA . PHE A 1 374 ? 9.897 -11.380 2.073 1.00 40.12 374 PHE A CA 1
ATOM 2847 C C . PHE A 1 374 ? 10.580 -11.453 3.451 1.00 40.12 374 PHE A C 1
ATOM 2849 O O . PHE A 1 374 ? 11.780 -11.223 3.578 1.00 40.12 374 PHE A O 1
ATOM 2856 N N . LYS A 1 375 ? 9.860 -11.841 4.512 1.00 37.66 375 LYS A N 1
ATOM 2857 C CA . LYS A 1 375 ? 10.459 -12.895 5.337 1.00 37.66 375 LYS A CA 1
ATOM 2858 C C . LYS A 1 375 ? 10.340 -14.146 4.479 1.00 37.66 375 LYS A C 1
ATOM 2860 O O . LYS A 1 375 ? 9.256 -14.718 4.399 1.00 37.66 375 LYS A O 1
ATOM 2865 N N . ASP A 1 376 ? 11.407 -14.462 3.753 1.00 42.19 376 ASP A N 1
ATOM 2866 C CA . ASP A 1 376 ? 11.522 -15.697 2.992 1.00 42.19 376 ASP A CA 1
ATOM 2867 C C . ASP A 1 376 ? 11.135 -16.865 3.914 1.00 42.19 376 ASP A C 1
ATOM 2869 O O . ASP A 1 376 ? 11.860 -17.246 4.827 1.00 42.19 376 ASP A O 1
ATOM 2873 N N . LEU A 1 377 ? 9.909 -17.369 3.733 1.00 40.22 377 LEU A N 1
ATOM 2874 C CA . LEU A 1 377 ? 9.536 -18.713 4.170 1.00 40.22 377 LEU A CA 1
ATOM 2875 C C . LEU A 1 377 ? 10.152 -19.759 3.233 1.00 40.22 377 LEU A C 1
ATOM 2877 O O . LEU A 1 377 ? 10.177 -20.935 3.583 1.00 40.22 377 LEU A O 1
ATOM 2881 N N . ASN A 1 378 ? 10.667 -19.321 2.078 1.00 43.62 378 ASN A N 1
ATOM 2882 C CA . ASN A 1 378 ? 11.626 -20.086 1.301 1.00 43.62 378 ASN A CA 1
ATOM 2883 C C . ASN A 1 378 ? 12.862 -20.226 2.201 1.00 43.62 378 ASN A C 1
ATOM 2885 O O . ASN A 1 378 ? 13.523 -19.229 2.440 1.00 43.62 378 ASN A O 1
ATOM 2889 N N . ASP A 1 379 ? 13.085 -21.413 2.763 1.00 45.12 379 ASP A N 1
ATOM 2890 C CA . ASP A 1 379 ? 14.115 -21.766 3.765 1.00 45.12 379 ASP A CA 1
ATOM 2891 C C . ASP A 1 379 ? 13.604 -21.954 5.206 1.00 45.12 379 ASP A C 1
ATOM 2893 O O . ASP A 1 379 ? 14.402 -22.204 6.112 1.00 45.12 379 ASP A O 1
ATOM 2897 N N . VAL A 1 380 ? 12.286 -21.949 5.461 1.00 43.34 380 VAL A N 1
ATOM 2898 C CA . VAL A 1 380 ? 11.801 -22.607 6.687 1.00 43.34 380 VAL A CA 1
ATOM 2899 C C . VAL A 1 380 ? 11.852 -24.111 6.468 1.00 43.34 380 VAL A C 1
ATOM 2901 O O . VAL A 1 380 ? 10.942 -24.709 5.895 1.00 43.34 380 VAL A O 1
ATOM 2904 N N . SER A 1 381 ? 12.944 -24.705 6.940 1.00 44.41 381 SER A N 1
ATOM 2905 C CA . SER A 1 381 ? 13.073 -26.141 7.147 1.00 44.41 381 SER A CA 1
ATOM 2906 C C . SER A 1 381 ? 11.954 -26.629 8.067 1.00 44.41 381 SER A C 1
ATOM 2908 O O . SER A 1 381 ? 11.981 -26.410 9.280 1.00 44.41 381 SER A O 1
ATOM 2910 N N . ALA A 1 382 ? 10.960 -27.303 7.495 1.00 48.69 382 ALA A N 1
ATOM 2911 C CA . ALA A 1 382 ? 10.039 -28.148 8.243 1.00 48.69 382 ALA A CA 1
ATOM 2912 C C . ALA A 1 382 ? 10.642 -29.561 8.284 1.00 48.69 382 ALA A C 1
ATOM 2914 O O . ALA A 1 382 ? 10.260 -30.434 7.506 1.00 48.69 382 ALA A O 1
ATOM 2915 N N . GLY A 1 383 ? 11.661 -29.757 9.128 1.00 61.75 383 GLY A N 1
ATOM 2916 C CA . GLY A 1 383 ? 12.549 -30.922 9.021 1.00 61.75 383 GLY A CA 1
ATOM 2917 C C . GLY A 1 383 ? 13.435 -30.813 7.773 1.00 61.75 383 GLY A C 1
ATOM 2918 O O . GLY A 1 383 ? 14.045 -29.769 7.559 1.00 61.75 383 GLY A O 1
ATOM 2919 N N . ASP A 1 384 ? 13.455 -31.845 6.926 1.00 58.84 384 ASP A N 1
ATOM 2920 C CA . ASP A 1 384 ? 14.256 -31.885 5.686 1.00 58.84 384 ASP A CA 1
ATOM 2921 C C . ASP A 1 384 ? 13.564 -31.231 4.468 1.00 58.84 384 ASP A C 1
ATOM 2923 O O . ASP A 1 384 ? 14.099 -31.238 3.359 1.00 58.84 384 ASP A O 1
ATOM 2927 N N . ALA A 1 385 ? 12.356 -30.681 4.640 1.00 55.12 385 ALA A N 1
ATOM 2928 C CA . ALA A 1 385 ? 11.568 -30.104 3.551 1.00 55.12 385 ALA A CA 1
ATOM 2929 C C . ALA A 1 385 ? 11.660 -28.569 3.505 1.00 55.12 385 ALA A C 1
ATOM 2931 O O . ALA A 1 385 ? 11.474 -27.893 4.520 1.00 55.12 385 ALA A O 1
ATOM 2932 N N . ILE A 1 386 ? 11.871 -28.023 2.300 1.00 58.03 386 ILE A N 1
ATOM 2933 C CA . ILE A 1 386 ? 11.787 -26.584 2.006 1.00 58.03 386 ILE A CA 1
ATOM 2934 C C . ILE A 1 386 ? 10.359 -26.262 1.553 1.00 58.03 386 ILE A C 1
ATOM 2936 O O . ILE A 1 386 ? 9.891 -26.772 0.532 1.00 58.03 386 ILE A O 1
ATOM 2940 N N . VAL A 1 387 ? 9.663 -25.394 2.291 1.00 60.41 387 VAL A N 1
ATOM 2941 C CA . VAL A 1 387 ? 8.346 -24.886 1.881 1.00 60.41 387 VAL A CA 1
ATOM 2942 C C . VAL A 1 387 ? 8.534 -23.711 0.922 1.00 60.41 387 VAL A C 1
ATOM 2944 O O . VAL A 1 387 ? 8.964 -22.634 1.320 1.00 60.41 387 VAL A O 1
ATOM 2947 N N . LEU A 1 388 ? 8.186 -23.907 -0.349 1.00 60.12 388 LEU A N 1
ATOM 2948 C CA . LEU A 1 388 ? 8.220 -22.851 -1.362 1.00 60.12 388 LEU A CA 1
ATOM 2949 C C . LEU A 1 388 ? 6.859 -22.150 -1.440 1.00 60.12 388 LEU A C 1
ATOM 2951 O O . LEU A 1 388 ? 5.846 -22.792 -1.716 1.00 60.12 388 LEU A O 1
ATOM 2955 N N . ASN A 1 389 ? 6.831 -20.829 -1.246 1.00 56.72 389 ASN A N 1
ATOM 2956 C CA . ASN A 1 389 ? 5.626 -20.010 -1.412 1.00 56.72 389 ASN A CA 1
ATOM 2957 C C . ASN A 1 389 ? 5.751 -19.099 -2.644 1.00 56.72 389 ASN A C 1
ATOM 2959 O O . ASN A 1 389 ? 6.760 -18.425 -2.831 1.00 56.72 389 ASN A O 1
ATOM 2963 N N . GLY A 1 390 ? 4.701 -19.037 -3.471 1.00 66.75 390 GLY A N 1
ATOM 2964 C CA . GLY A 1 390 ? 4.660 -18.217 -4.692 1.00 66.75 390 GLY A CA 1
ATOM 2965 C C . GLY A 1 390 ? 4.811 -19.024 -5.984 1.00 66.75 390 GLY A C 1
ATOM 2966 O O . GLY A 1 390 ? 4.816 -20.255 -5.972 1.00 66.75 390 GLY A O 1
ATOM 2967 N N . ARG A 1 391 ? 4.877 -18.337 -7.132 1.00 78.19 391 ARG A N 1
ATOM 2968 C CA . ARG A 1 391 ? 5.081 -19.010 -8.424 1.00 78.19 391 ARG A CA 1
ATOM 2969 C C . ARG A 1 391 ? 6.554 -19.381 -8.559 1.00 78.19 391 ARG A C 1
ATOM 2971 O O . ARG A 1 391 ? 7.420 -18.606 -8.183 1.00 78.19 391 ARG A O 1
ATOM 2978 N N . GLN A 1 392 ? 6.832 -20.549 -9.125 1.00 81.88 392 GLN A N 1
ATOM 2979 C CA . GLN A 1 392 ? 8.193 -20.987 -9.427 1.00 81.88 392 GLN A CA 1
ATOM 2980 C C . GLN A 1 392 ? 8.379 -21.049 -10.938 1.00 81.88 392 GLN A C 1
ATOM 2982 O O . GLN A 1 392 ? 7.523 -21.564 -11.661 1.00 81.88 392 GLN A O 1
ATOM 2987 N N . LEU A 1 393 ? 9.500 -20.521 -11.427 1.00 83.88 393 LEU A N 1
ATOM 2988 C CA . LEU A 1 393 ? 9.839 -20.613 -12.842 1.00 83.88 393 LEU A CA 1
ATOM 2989 C C . LEU A 1 393 ? 10.516 -21.949 -13.131 1.00 83.88 393 LEU A C 1
ATOM 2991 O O . LEU A 1 393 ? 11.475 -22.320 -12.463 1.00 83.88 393 LEU A O 1
ATOM 2995 N N . PHE A 1 394 ? 10.111 -22.621 -14.209 1.00 88.38 394 PHE A N 1
ATOM 2996 C CA . PHE A 1 394 ? 10.805 -23.813 -14.721 1.00 88.38 394 PHE A CA 1
ATOM 2997 C C . PHE A 1 394 ? 12.037 -23.438 -15.571 1.00 88.38 394 PHE A C 1
ATOM 2999 O O . PHE A 1 394 ? 12.314 -24.055 -16.601 1.00 88.38 394 PHE A O 1
ATOM 3006 N N . ILE A 1 395 ? 12.749 -22.381 -15.163 1.00 87.50 395 ILE A N 1
ATOM 3007 C CA . ILE A 1 395 ? 13.920 -21.820 -15.852 1.00 87.50 395 ILE A CA 1
ATOM 3008 C C . ILE A 1 395 ? 15.185 -22.654 -15.589 1.00 87.50 395 ILE A C 1
ATOM 3010 O O . ILE A 1 395 ? 16.009 -22.827 -16.489 1.00 87.50 395 ILE A O 1
ATOM 3014 N N . ASP A 1 396 ? 15.277 -23.253 -14.399 1.00 86.12 396 ASP A N 1
ATOM 3015 C CA . ASP A 1 396 ? 16.349 -24.124 -13.916 1.00 86.12 396 ASP A CA 1
ATOM 3016 C C . ASP A 1 396 ? 15.787 -25.396 -13.261 1.00 86.12 396 ASP A C 1
ATOM 3018 O O . ASP A 1 396 ? 14.580 -25.648 -13.308 1.00 86.12 396 ASP A O 1
ATOM 3022 N N . ASP A 1 397 ? 16.668 -26.254 -12.749 1.00 86.88 397 ASP A N 1
ATOM 3023 C CA . ASP A 1 397 ? 16.294 -27.517 -12.096 1.00 86.88 397 ASP A CA 1
ATOM 3024 C C . ASP A 1 397 ? 16.172 -27.383 -10.567 1.00 86.88 397 ASP A C 1
ATOM 3026 O O . ASP A 1 397 ? 16.010 -28.378 -9.875 1.00 86.88 397 ASP A O 1
ATOM 3030 N N . HIS A 1 398 ? 16.204 -26.162 -10.015 1.00 80.75 398 HIS A N 1
ATOM 3031 C CA . HIS A 1 398 ? 16.243 -25.946 -8.562 1.00 80.75 398 HIS A CA 1
ATOM 3032 C C . HIS A 1 398 ? 15.058 -26.580 -7.818 1.00 80.75 398 HIS A C 1
ATOM 3034 O O . HIS A 1 398 ? 15.232 -27.128 -6.738 1.00 80.75 398 HIS A O 1
ATOM 3040 N N . VAL A 1 399 ? 13.861 -26.527 -8.412 1.00 82.31 399 VAL A N 1
ATOM 3041 C CA . VAL A 1 399 ? 12.627 -27.117 -7.856 1.00 82.31 399 VAL A CA 1
ATOM 3042 C C . VAL A 1 399 ? 12.198 -28.389 -8.594 1.00 82.31 399 VAL A C 1
ATOM 3044 O O . VAL A 1 399 ? 11.089 -28.879 -8.396 1.00 82.31 399 VAL A O 1
ATOM 3047 N N . ILE A 1 400 ? 13.033 -28.888 -9.512 1.00 85.81 400 ILE A N 1
ATOM 3048 C CA . ILE A 1 400 ? 12.681 -29.965 -10.438 1.00 85.81 400 ILE A CA 1
ATOM 3049 C C . ILE A 1 400 ? 13.666 -31.115 -10.265 1.00 85.81 400 ILE A C 1
ATOM 3051 O O . ILE A 1 400 ? 14.761 -31.099 -10.814 1.00 85.81 400 ILE A O 1
ATOM 3055 N N . GLU A 1 401 ? 13.228 -32.164 -9.576 1.00 86.38 401 GLU A N 1
ATOM 3056 C CA . GLU A 1 401 ? 13.999 -33.404 -9.469 1.00 86.38 401 GLU A CA 1
ATOM 3057 C C . GLU A 1 401 ? 13.981 -34.201 -10.787 1.00 86.38 401 GLU A C 1
ATOM 3059 O O . GLU A 1 401 ? 15.002 -34.722 -11.237 1.00 86.38 401 GLU A O 1
ATOM 3064 N N . LYS A 1 402 ? 12.810 -34.307 -11.436 1.00 90.19 402 LYS A N 1
ATOM 3065 C CA . LYS A 1 402 ? 12.640 -35.108 -12.656 1.00 90.19 402 LYS A CA 1
ATOM 3066 C C . LYS A 1 402 ? 11.544 -34.570 -13.573 1.00 90.19 402 LYS A C 1
ATOM 3068 O O . LYS A 1 402 ? 10.460 -34.215 -13.125 1.00 90.19 402 LYS A O 1
ATOM 3073 N N . ILE A 1 403 ? 11.792 -34.623 -14.884 1.00 90.12 403 ILE A N 1
ATOM 3074 C CA . ILE A 1 403 ? 10.799 -34.361 -15.938 1.00 90.12 403 ILE A CA 1
ATOM 3075 C C . ILE A 1 403 ? 10.576 -35.649 -16.746 1.00 90.12 403 ILE A C 1
ATOM 3077 O O . ILE A 1 403 ? 11.534 -36.259 -17.220 1.00 90.12 403 ILE A O 1
ATOM 3081 N N . ARG A 1 404 ? 9.316 -36.073 -16.922 1.00 94.38 404 ARG A N 1
ATOM 3082 C CA . ARG A 1 404 ? 8.914 -37.186 -17.809 1.00 94.38 404 ARG A CA 1
ATOM 3083 C C . ARG A 1 404 ? 7.774 -36.725 -18.718 1.00 94.38 404 ARG A C 1
ATOM 3085 O O . ARG A 1 404 ? 6.861 -36.064 -18.242 1.00 94.38 404 ARG A O 1
ATOM 3092 N N . GLY A 1 405 ? 7.824 -37.053 -20.011 1.00 94.69 405 GLY A N 1
ATOM 3093 C CA . GLY A 1 405 ? 6.764 -36.692 -20.969 1.00 94.69 405 GLY A CA 1
ATOM 3094 C C . GLY A 1 405 ? 6.628 -35.191 -21.271 1.00 94.69 405 GLY A C 1
ATOM 3095 O O . GLY A 1 405 ? 5.693 -34.789 -21.953 1.00 94.69 405 GLY A O 1
ATOM 3096 N N . ALA A 1 406 ? 7.558 -34.358 -20.796 1.00 92.44 406 ALA A N 1
ATOM 3097 C CA . ALA A 1 406 ? 7.573 -32.916 -21.016 1.00 92.44 406 ALA A CA 1
ATOM 3098 C C . ALA A 1 406 ? 8.999 -32.422 -21.304 1.00 92.44 406 ALA A C 1
ATOM 3100 O O . ALA A 1 406 ? 9.980 -33.120 -21.046 1.00 92.44 406 ALA A O 1
ATOM 3101 N N . ARG A 1 407 ? 9.119 -31.206 -21.844 1.00 89.75 407 ARG A N 1
ATOM 3102 C CA . ARG A 1 407 ? 10.405 -30.526 -22.054 1.00 89.75 407 ARG A CA 1
ATOM 3103 C C . ARG A 1 407 ? 10.279 -29.042 -21.734 1.00 89.75 407 ARG A C 1
ATOM 3105 O O . ARG A 1 407 ? 9.239 -28.441 -21.998 1.00 89.75 407 ARG A O 1
ATOM 3112 N N . LYS A 1 408 ? 11.356 -28.445 -21.232 1.00 90.69 408 LYS A N 1
ATOM 3113 C CA . LYS A 1 408 ? 11.468 -26.988 -21.105 1.00 90.69 408 LYS A CA 1
ATOM 3114 C C . LYS A 1 408 ? 11.606 -26.363 -22.489 1.00 90.69 408 LYS A C 1
ATOM 3116 O O . LYS A 1 408 ? 12.295 -26.912 -23.350 1.00 90.69 408 LYS A O 1
ATOM 3121 N N . VAL A 1 409 ? 10.957 -25.220 -22.689 1.00 91.62 409 VAL A N 1
ATOM 3122 C CA . VAL A 1 409 ? 11.024 -24.449 -23.933 1.00 91.62 409 VAL A CA 1
ATOM 3123 C C . VAL A 1 409 ? 11.155 -22.969 -23.596 1.00 91.62 409 VAL A C 1
ATOM 3125 O O . VAL A 1 409 ? 10.398 -22.449 -22.777 1.00 91.62 409 VAL A O 1
ATOM 3128 N N . LEU A 1 410 ? 12.101 -22.285 -24.240 1.00 91.56 410 LEU A N 1
ATOM 3129 C CA . LEU A 1 410 ? 12.188 -20.827 -24.191 1.00 91.56 410 LEU A CA 1
ATOM 3130 C C . LEU A 1 410 ? 11.051 -20.208 -25.016 1.00 91.56 410 LEU A C 1
ATOM 3132 O O . LEU A 1 410 ? 11.097 -20.196 -26.246 1.00 91.56 410 LEU A O 1
ATOM 3136 N N . ASN A 1 411 ? 10.033 -19.684 -24.336 1.00 90.50 411 ASN A N 1
ATOM 3137 C CA . ASN A 1 411 ? 8.915 -18.997 -24.982 1.00 90.50 411 ASN A CA 1
ATOM 3138 C C . ASN A 1 411 ? 9.333 -17.587 -25.409 1.00 90.50 411 ASN A C 1
ATOM 3140 O O . ASN A 1 411 ? 9.660 -16.758 -24.563 1.00 90.50 411 ASN A O 1
ATOM 3144 N N . ARG A 1 412 ? 9.323 -17.307 -26.716 1.00 89.50 412 ARG A N 1
ATOM 3145 C CA . ARG A 1 412 ? 9.709 -15.999 -27.264 1.00 89.50 412 ARG A CA 1
ATOM 3146 C C . ARG A 1 412 ? 8.519 -15.027 -27.256 1.00 89.50 412 ARG A C 1
ATOM 3148 O O . ARG A 1 412 ? 7.437 -15.421 -27.692 1.00 89.50 412 ARG A O 1
ATOM 3155 N N . PRO A 1 413 ? 8.687 -13.771 -26.805 1.00 88.12 413 PRO A N 1
ATOM 3156 C CA . PRO A 1 413 ? 7.636 -12.765 -26.871 1.00 88.12 413 PRO A CA 1
ATOM 3157 C C . PRO A 1 413 ? 7.328 -12.378 -28.321 1.00 88.12 413 PRO A C 1
ATOM 3159 O O . PRO A 1 413 ? 8.213 -12.334 -29.178 1.00 88.12 413 PRO A O 1
ATOM 3162 N N . VAL A 1 414 ? 6.066 -12.034 -28.575 1.00 87.19 414 VAL A N 1
ATOM 3163 C CA . VAL A 1 414 ? 5.605 -11.528 -29.872 1.00 87.19 414 VAL A CA 1
ATOM 3164 C C . VAL A 1 414 ? 5.696 -10.002 -29.871 1.00 87.19 414 VAL A C 1
ATOM 3166 O O . VAL A 1 414 ? 5.200 -9.340 -28.958 1.00 87.19 414 VAL A O 1
ATOM 3169 N N . LYS A 1 415 ? 6.345 -9.428 -30.892 1.00 84.31 415 LYS A N 1
ATOM 3170 C CA . LYS A 1 415 ? 6.404 -7.970 -31.083 1.00 84.31 415 LYS A CA 1
ATOM 3171 C C . LYS A 1 415 ? 4.988 -7.440 -31.353 1.00 84.31 415 LYS A C 1
ATOM 3173 O O . LYS A 1 415 ? 4.253 -8.017 -32.147 1.00 84.31 415 LYS A O 1
ATOM 3178 N N . HIS A 1 416 ? 4.609 -6.341 -30.702 1.00 87.19 416 HIS A N 1
ATOM 3179 C CA . HIS A 1 416 ? 3.287 -5.742 -30.890 1.00 87.19 416 HIS A CA 1
ATOM 3180 C C . HIS A 1 416 ? 3.111 -5.260 -32.352 1.00 87.19 416 HIS A C 1
ATOM 3182 O O . HIS A 1 416 ? 4.010 -4.589 -32.861 1.00 87.19 416 HIS A O 1
ATOM 3188 N N . PRO A 1 417 ? 1.970 -5.520 -33.024 1.00 86.94 417 PRO A N 1
ATOM 3189 C CA . PRO A 1 417 ? 1.785 -5.199 -34.448 1.00 86.94 417 PRO A CA 1
ATOM 3190 C C . PRO A 1 417 ? 1.814 -3.694 -34.762 1.00 86.94 417 PRO A C 1
ATOM 3192 O O . PRO A 1 417 ? 2.189 -3.299 -35.854 1.00 86.94 417 PRO A O 1
ATOM 3195 N N . ARG A 1 418 ? 1.461 -2.841 -33.788 1.00 85.88 418 ARG A N 1
ATOM 3196 C CA . ARG A 1 418 ? 1.582 -1.367 -33.879 1.00 85.88 418 ARG A CA 1
ATOM 3197 C C . ARG A 1 418 ? 3.005 -0.820 -33.678 1.00 85.88 418 ARG A C 1
ATOM 3199 O O . ARG A 1 418 ? 3.157 0.384 -33.507 1.00 85.88 418 ARG A O 1
ATOM 3206 N N . ASN A 1 419 ? 4.032 -1.663 -33.583 1.00 82.06 419 ASN A N 1
ATOM 3207 C CA . ASN A 1 419 ? 5.396 -1.154 -33.455 1.00 82.06 419 ASN A CA 1
ATOM 3208 C C . ASN A 1 419 ? 5.779 -0.298 -34.684 1.00 82.06 419 ASN A C 1
ATOM 3210 O O . ASN A 1 419 ? 5.441 -0.689 -35.798 1.00 82.06 419 ASN A O 1
ATOM 3214 N N . PRO A 1 420 ? 6.518 0.816 -34.498 1.00 82.50 420 PRO A N 1
ATOM 3215 C CA . PRO A 1 420 ? 6.967 1.384 -33.220 1.00 82.50 420 PRO A CA 1
ATOM 3216 C C . PRO A 1 420 ? 5.853 2.116 -32.441 1.00 82.50 420 PRO A C 1
ATOM 3218 O O . PRO A 1 420 ? 5.144 2.954 -32.978 1.00 82.50 420 PRO A O 1
ATOM 3221 N N . LEU A 1 421 ? 5.760 1.862 -31.127 1.00 85.00 421 LEU A N 1
ATOM 3222 C CA . LEU A 1 421 ? 4.730 2.455 -30.244 1.00 85.00 421 LEU A CA 1
ATOM 3223 C C . LEU A 1 421 ? 4.976 3.921 -29.847 1.00 85.00 421 LEU A C 1
ATOM 3225 O O . LEU A 1 421 ? 4.109 4.568 -29.269 1.00 85.00 421 LEU A O 1
ATOM 3229 N N . ILE A 1 422 ? 6.184 4.420 -30.092 1.00 83.06 422 ILE A N 1
ATOM 3230 C CA . ILE A 1 422 ? 6.576 5.813 -29.869 1.00 83.06 422 ILE A CA 1
ATOM 3231 C C . ILE A 1 422 ? 7.607 6.169 -30.936 1.00 83.06 422 ILE A C 1
ATOM 3233 O O . ILE A 1 422 ? 8.550 5.401 -31.167 1.00 83.06 422 ILE A O 1
ATOM 3237 N N . VAL A 1 423 ? 7.405 7.315 -31.577 1.00 83.00 423 VAL A N 1
ATOM 3238 C CA . VAL A 1 423 ? 8.253 7.869 -32.640 1.00 83.00 423 VAL A CA 1
ATOM 3239 C C . VAL A 1 423 ? 8.568 9.334 -32.338 1.00 83.00 423 VAL A C 1
ATOM 3241 O O . VAL A 1 423 ? 7.973 9.917 -31.429 1.00 83.00 423 VAL A O 1
ATOM 3244 N N . ALA A 1 424 ? 9.541 9.912 -33.040 1.00 83.44 424 ALA A N 1
ATOM 3245 C CA . ALA A 1 424 ? 9.857 11.334 -32.933 1.00 83.44 424 ALA A CA 1
ATOM 3246 C C . ALA A 1 424 ? 8.786 12.152 -33.673 1.00 83.44 424 ALA A C 1
ATOM 3248 O O . ALA A 1 424 ? 8.611 11.992 -34.876 1.00 83.44 424 ALA A O 1
ATOM 3249 N N . GLU A 1 425 ? 8.061 13.001 -32.951 1.00 84.88 425 GLU A N 1
ATOM 3250 C CA . GLU A 1 425 ? 6.929 13.792 -33.471 1.00 84.88 425 GLU A CA 1
ATOM 3251 C C . GLU A 1 425 ? 6.957 15.241 -32.981 1.00 84.88 425 GLU A C 1
ATOM 3253 O O . GLU A 1 425 ? 6.203 16.083 -33.470 1.00 84.88 425 GLU A O 1
ATOM 3258 N N . LYS A 1 426 ? 7.770 15.542 -31.963 1.00 86.69 426 LYS A N 1
ATOM 3259 C CA . LYS A 1 426 ? 7.817 16.864 -31.344 1.00 86.69 426 LYS A CA 1
ATOM 3260 C C . LYS A 1 426 ? 9.010 17.677 -31.847 1.00 86.69 426 LYS A C 1
ATOM 3262 O O . LYS A 1 426 ? 10.054 17.101 -32.148 1.00 86.69 426 LYS A O 1
ATOM 3267 N N . PRO A 1 427 ? 8.913 19.021 -31.879 1.00 85.62 427 PRO A N 1
ATOM 3268 C CA . PRO A 1 427 ? 9.968 19.875 -32.421 1.00 85.62 427 PRO A CA 1
ATOM 3269 C C . PRO A 1 427 ? 11.352 19.690 -31.790 1.00 85.62 427 PRO A C 1
ATOM 3271 O O . PRO A 1 427 ? 12.339 19.951 -32.468 1.00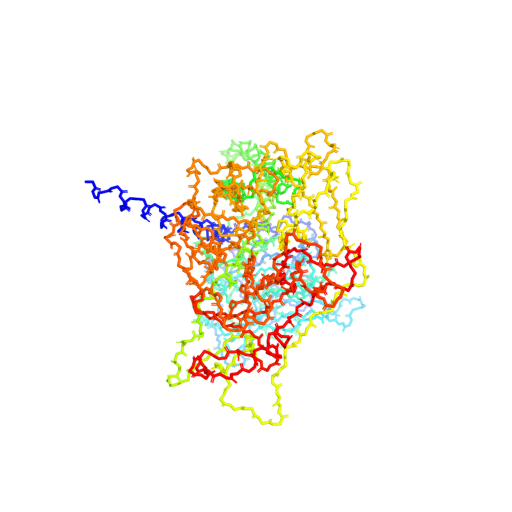 85.62 427 PRO A O 1
ATOM 3274 N N . TRP A 1 428 ? 11.444 19.254 -30.531 1.00 85.31 428 TRP A N 1
ATOM 3275 C CA . TRP A 1 428 ? 12.706 18.992 -29.823 1.00 85.31 428 TRP A CA 1
ATOM 3276 C C . TRP A 1 428 ? 13.244 17.560 -30.009 1.00 85.31 428 TRP A C 1
ATOM 3278 O O . TRP A 1 428 ? 14.379 17.282 -29.637 1.00 85.31 428 TRP A O 1
ATOM 3288 N N . GLU A 1 429 ? 12.479 16.646 -30.611 1.00 85.31 429 GLU A N 1
ATOM 3289 C CA . GLU A 1 429 ? 12.881 15.254 -30.866 1.00 85.31 429 GLU A CA 1
ATOM 3290 C C . GLU A 1 429 ? 13.632 15.157 -32.205 1.00 85.31 429 GLU A C 1
ATOM 3292 O O . GLU A 1 429 ? 13.161 14.553 -33.164 1.00 85.31 429 GLU A O 1
ATOM 3297 N N . LYS A 1 430 ? 14.787 15.826 -32.298 1.00 71.94 430 LYS A N 1
ATOM 3298 C CA . LYS A 1 430 ? 15.449 16.114 -33.582 1.00 71.94 430 LYS A CA 1
ATOM 3299 C C . LYS A 1 430 ? 16.122 14.919 -34.260 1.00 71.94 430 LYS A C 1
ATOM 3301 O O . LYS A 1 430 ? 16.165 14.895 -35.486 1.00 71.94 430 LYS A O 1
ATOM 3306 N N . THR A 1 431 ? 16.692 13.978 -33.506 1.00 69.56 431 THR A N 1
ATOM 3307 C CA . THR A 1 431 ? 17.527 12.906 -34.085 1.00 69.56 431 THR A CA 1
ATOM 3308 C C . THR A 1 431 ? 17.230 11.529 -33.489 1.00 69.56 431 THR A C 1
ATOM 3310 O O . THR A 1 431 ? 16.429 10.775 -34.037 1.00 69.56 431 THR A O 1
ATOM 3313 N N . LEU A 1 432 ? 17.877 11.169 -32.379 1.00 69.12 432 LEU A N 1
ATOM 3314 C CA . LEU A 1 432 ? 17.847 9.818 -31.818 1.00 69.12 432 LEU A CA 1
ATOM 3315 C C . LEU A 1 432 ? 17.028 9.765 -30.533 1.00 69.12 432 LEU A C 1
ATOM 3317 O O . LEU A 1 432 ? 17.321 10.466 -29.567 1.00 69.12 432 LEU A O 1
ATOM 3321 N N . LEU A 1 433 ? 16.036 8.876 -30.520 1.00 72.50 433 LEU A N 1
ATOM 3322 C CA . LEU A 1 433 ? 15.160 8.598 -29.385 1.00 72.50 433 LEU A CA 1
ATOM 3323 C C . LEU A 1 433 ? 15.740 7.422 -28.585 1.00 72.50 433 LEU A C 1
ATOM 3325 O O . LEU A 1 433 ? 15.606 6.261 -28.977 1.00 72.50 433 LEU A O 1
ATOM 3329 N N . ASN A 1 434 ? 16.405 7.710 -27.467 1.00 73.56 434 ASN A N 1
ATOM 3330 C CA . ASN A 1 434 ? 16.987 6.691 -26.599 1.00 73.56 434 ASN A CA 1
ATOM 3331 C C . ASN A 1 434 ? 16.087 6.446 -25.386 1.00 73.56 434 ASN A C 1
ATOM 3333 O O . ASN A 1 434 ? 15.824 7.338 -24.583 1.00 73.56 434 ASN A O 1
ATOM 3337 N N . ARG A 1 435 ? 15.583 5.223 -25.237 1.00 68.38 435 ARG A N 1
ATOM 3338 C CA . ARG A 1 435 ? 14.629 4.896 -24.173 1.00 68.38 435 ARG A CA 1
ATOM 3339 C C . ARG A 1 435 ? 15.392 4.727 -22.861 1.00 68.38 435 ARG A C 1
ATOM 3341 O O . ARG A 1 435 ? 16.163 3.780 -22.708 1.00 68.38 435 ARG A O 1
ATOM 3348 N N . GLY A 1 436 ? 15.163 5.660 -21.938 1.00 73.00 436 GLY A N 1
ATOM 3349 C CA . GLY A 1 436 ? 15.668 5.642 -20.571 1.00 73.00 436 GLY A CA 1
ATOM 3350 C C . GLY A 1 436 ? 14.964 4.561 -19.777 1.00 73.00 436 GLY A C 1
ATOM 3351 O O . GLY A 1 436 ? 15.282 3.394 -19.929 1.00 73.00 436 GLY A O 1
ATOM 3352 N N . SER A 1 437 ? 13.992 4.905 -18.947 1.00 87.38 437 SER A N 1
ATOM 3353 C CA . SER A 1 437 ? 13.290 3.946 -18.089 1.00 87.38 437 SER A CA 1
ATOM 3354 C C . SER A 1 437 ? 11.788 4.031 -18.272 1.00 87.38 437 SER A C 1
ATOM 3356 O O . SER A 1 437 ? 11.263 5.107 -18.528 1.00 87.38 437 SER A O 1
ATOM 3358 N N . VAL A 1 438 ? 11.110 2.896 -18.121 1.00 90.00 438 VAL A N 1
ATOM 3359 C CA . VAL A 1 438 ? 9.655 2.822 -17.999 1.00 90.00 438 VAL A CA 1
ATOM 3360 C C . VAL A 1 438 ? 9.353 2.164 -16.667 1.00 90.00 438 VAL A C 1
ATOM 3362 O O . VAL A 1 438 ? 9.984 1.161 -16.337 1.00 90.00 438 VAL A O 1
ATOM 3365 N N . ILE A 1 439 ? 8.399 2.712 -15.924 1.00 90.38 439 ILE A N 1
ATOM 3366 C CA . ILE A 1 439 ? 7.846 2.086 -14.723 1.00 90.38 439 ILE A CA 1
ATOM 3367 C C . ILE A 1 439 ? 6.323 2.137 -14.779 1.00 90.38 439 ILE A C 1
ATOM 3369 O O . ILE A 1 439 ? 5.749 3.015 -15.426 1.00 90.38 439 ILE A O 1
ATOM 3373 N N . TYR A 1 440 ? 5.673 1.230 -14.060 1.00 88.94 440 TYR A N 1
ATOM 3374 C CA . TYR A 1 440 ? 4.265 1.367 -13.713 1.00 88.94 440 TYR A CA 1
ATOM 3375 C C . TYR A 1 440 ? 4.161 1.921 -12.289 1.00 88.94 440 TYR A C 1
ATOM 3377 O O . TYR A 1 440 ? 4.629 1.292 -11.341 1.00 88.94 440 TYR A O 1
ATOM 3385 N N . ASP A 1 441 ? 3.592 3.116 -12.139 1.00 84.94 441 ASP A N 1
ATOM 3386 C CA . ASP A 1 441 ? 3.333 3.719 -10.833 1.00 84.94 441 ASP A CA 1
ATOM 3387 C C . ASP A 1 441 ? 1.959 3.264 -10.334 1.00 84.94 441 ASP A C 1
ATOM 3389 O O . ASP A 1 441 ? 0.926 3.781 -10.758 1.00 84.94 441 ASP A O 1
ATOM 3393 N N . GLU A 1 442 ? 1.958 2.293 -9.422 1.00 80.88 442 GLU A N 1
ATOM 3394 C CA . GLU A 1 442 ? 0.756 1.692 -8.827 1.00 80.88 442 GLU A CA 1
ATOM 3395 C C . GLU A 1 442 ? -0.154 2.719 -8.130 1.00 80.88 442 GLU A C 1
ATOM 3397 O O . GLU A 1 442 ? -1.378 2.584 -8.161 1.00 80.88 442 GLU A O 1
ATOM 3402 N N . GLN A 1 443 ? 0.422 3.766 -7.529 1.00 79.44 443 GLN A N 1
ATOM 3403 C CA . GLN A 1 443 ? -0.345 4.809 -6.838 1.00 79.44 443 GLN A CA 1
ATOM 3404 C C . GLN A 1 443 ? -1.031 5.738 -7.845 1.00 79.44 443 GLN A C 1
ATOM 3406 O O . GLN A 1 443 ? -2.196 6.097 -7.671 1.00 79.44 443 GLN A O 1
ATOM 3411 N N . ALA A 1 444 ? -0.330 6.086 -8.926 1.00 80.56 444 ALA A N 1
ATOM 3412 C CA . ALA A 1 444 ? -0.870 6.920 -9.998 1.00 80.56 444 ALA A CA 1
ATOM 3413 C C . ALA A 1 444 ? -1.709 6.133 -11.024 1.00 80.56 444 ALA A C 1
ATOM 3415 O O . ALA A 1 444 ? -2.417 6.745 -11.824 1.00 80.56 444 ALA A O 1
ATOM 3416 N N . LYS A 1 445 ? -1.629 4.793 -11.016 1.00 84.25 445 LYS A N 1
ATOM 3417 C CA . LYS A 1 445 ? -2.194 3.888 -12.035 1.00 84.25 445 LYS A CA 1
ATOM 3418 C C . LYS A 1 445 ? -1.806 4.305 -13.456 1.00 84.25 445 LYS A C 1
ATOM 3420 O O . LYS A 1 445 ? -2.645 4.390 -14.354 1.00 84.25 445 LYS A O 1
ATOM 3425 N N . LEU A 1 446 ? -0.530 4.635 -13.628 1.00 89.31 446 LEU A N 1
ATOM 3426 C CA . LEU A 1 446 ? 0.021 5.210 -14.851 1.00 89.31 446 LEU A CA 1
ATOM 3427 C C . LEU A 1 446 ? 1.392 4.605 -15.134 1.00 89.31 446 LEU A C 1
ATOM 3429 O O . LEU A 1 446 ? 2.253 4.534 -14.256 1.00 89.31 446 LEU A O 1
ATOM 3433 N N . PHE A 1 447 ? 1.614 4.240 -16.389 1.00 92.75 447 PHE A N 1
ATOM 3434 C CA . PHE A 1 447 ? 2.951 4.031 -16.912 1.00 92.75 447 PHE A CA 1
ATOM 3435 C C . PHE A 1 447 ? 3.632 5.378 -17.098 1.00 92.75 447 PHE A C 1
ATOM 3437 O O . PHE A 1 447 ? 3.037 6.322 -17.623 1.00 92.75 447 PHE A O 1
ATOM 3444 N N . LYS A 1 448 ? 4.889 5.450 -16.678 1.00 93.19 448 LYS A N 1
ATOM 3445 C CA . LYS A 1 448 ? 5.736 6.636 -16.766 1.00 93.19 448 LYS A CA 1
ATOM 3446 C C . LYS A 1 448 ? 7.019 6.262 -17.482 1.00 93.19 448 LYS A C 1
ATOM 3448 O O . LYS A 1 448 ? 7.612 5.230 -17.167 1.00 93.19 448 LYS A O 1
ATOM 3453 N N . MET A 1 449 ? 7.431 7.081 -18.439 1.00 92.25 449 MET A N 1
ATOM 3454 C CA . MET A 1 449 ? 8.648 6.899 -19.214 1.00 92.25 449 MET A CA 1
ATOM 3455 C C . MET A 1 449 ? 9.521 8.140 -19.116 1.00 92.25 449 MET A C 1
ATOM 3457 O O . MET A 1 449 ? 9.067 9.244 -19.395 1.00 92.25 449 MET A O 1
ATOM 3461 N N . TRP A 1 450 ? 10.796 7.922 -18.817 1.00 92.06 450 TRP A N 1
ATOM 3462 C CA . TRP A 1 450 ? 11.860 8.903 -18.980 1.00 92.06 450 TRP A CA 1
ATOM 3463 C C . TRP A 1 450 ? 12.712 8.469 -20.156 1.00 92.06 450 TRP A C 1
ATOM 3465 O O . TRP A 1 450 ? 13.256 7.364 -20.148 1.00 92.06 450 TRP A O 1
ATOM 3475 N N . TYR A 1 451 ? 12.806 9.298 -21.183 1.00 88.69 451 TYR A N 1
ATOM 3476 C CA . TYR A 1 451 ? 13.546 8.991 -22.402 1.00 88.69 451 TYR A CA 1
ATOM 3477 C C . TYR A 1 451 ? 14.441 10.157 -22.782 1.00 88.69 451 TYR A C 1
ATOM 3479 O O . TYR A 1 451 ? 14.155 11.291 -22.428 1.00 88.69 451 TYR A O 1
ATOM 3487 N N . SER A 1 452 ? 15.529 9.876 -23.483 1.00 86.75 452 SER A N 1
ATOM 3488 C CA . SER A 1 452 ? 16.470 10.894 -23.923 1.00 86.75 452 SER A CA 1
ATOM 3489 C C . SER A 1 452 ? 16.311 11.152 -25.414 1.00 86.75 452 SER A C 1
ATOM 3491 O O . SER A 1 452 ? 16.124 10.210 -26.190 1.00 86.75 452 SER A O 1
ATOM 3493 N N . VAL A 1 453 ? 16.435 12.410 -25.822 1.00 85.50 453 VAL A N 1
ATOM 3494 C CA . VAL A 1 453 ? 16.576 12.790 -27.232 1.00 85.50 453 VAL A CA 1
ATOM 3495 C C . VAL A 1 453 ? 17.853 13.573 -27.448 1.00 85.50 453 VAL A C 1
ATOM 3497 O O . VAL A 1 453 ? 18.220 14.407 -26.624 1.00 85.50 453 VAL A O 1
ATOM 3500 N N . TYR A 1 454 ? 18.547 13.281 -28.542 1.00 81.50 454 TYR A N 1
ATOM 3501 C CA . TYR A 1 454 ? 19.761 14.007 -28.896 1.00 81.50 454 TYR A CA 1
ATOM 3502 C C . TYR A 1 454 ? 19.434 15.331 -29.587 1.00 81.50 454 TYR A C 1
ATOM 3504 O O . TYR A 1 454 ? 18.485 15.429 -30.375 1.00 81.50 454 TYR A O 1
ATOM 3512 N N . THR A 1 455 ? 20.258 16.340 -29.320 1.00 79.19 455 THR A N 1
ATOM 3513 C CA . THR A 1 455 ? 20.284 17.578 -30.104 1.00 79.19 455 THR A CA 1
ATOM 3514 C C . THR A 1 455 ? 20.756 17.305 -31.534 1.00 79.19 455 THR A C 1
ATOM 3516 O O . THR A 1 455 ? 21.334 16.257 -31.835 1.00 79.19 455 THR A O 1
ATOM 3519 N N . THR A 1 456 ? 20.497 18.241 -32.452 1.00 79.06 456 THR A N 1
ATOM 3520 C CA . THR A 1 456 ? 20.855 18.095 -33.876 1.00 79.06 456 THR A CA 1
ATOM 3521 C C . THR A 1 456 ? 22.354 17.873 -34.091 1.00 79.06 456 THR A C 1
ATOM 3523 O O . THR A 1 456 ? 22.742 17.124 -34.980 1.00 79.06 456 THR A O 1
ATOM 3526 N N . ASP A 1 457 ? 23.198 18.487 -33.263 1.00 78.00 457 ASP A N 1
ATOM 3527 C CA . ASP A 1 457 ? 24.657 18.357 -33.312 1.00 78.00 457 ASP A CA 1
ATOM 3528 C C . ASP A 1 457 ? 25.197 17.123 -32.566 1.00 78.00 457 ASP A C 1
ATOM 3530 O O . ASP A 1 457 ? 26.411 16.927 -32.502 1.00 78.00 457 ASP A O 1
ATOM 3534 N N . LEU A 1 458 ? 24.304 16.297 -32.002 1.00 75.38 458 LEU A N 1
ATOM 3535 C CA . LEU A 1 458 ? 24.600 15.095 -31.217 1.00 75.38 458 LEU A CA 1
ATOM 3536 C C . LEU A 1 458 ? 25.471 15.340 -29.971 1.00 75.38 458 LEU A C 1
ATOM 3538 O O . LEU A 1 458 ? 25.982 14.379 -29.388 1.00 75.38 458 LEU A O 1
ATOM 3542 N N . LYS A 1 459 ? 25.638 16.598 -29.540 1.00 74.62 459 LYS A N 1
ATOM 3543 C CA . LYS A 1 459 ? 26.484 16.944 -28.388 1.00 74.62 459 LYS A CA 1
ATOM 3544 C C . LYS A 1 459 ? 25.769 16.772 -27.057 1.00 74.62 459 LYS A C 1
ATOM 3546 O O . LYS A 1 459 ? 26.408 16.399 -26.075 1.00 74.62 459 LYS A O 1
ATOM 3551 N N . GLU A 1 460 ? 24.461 17.006 -27.024 1.00 77.44 460 GLU A N 1
ATOM 3552 C CA . GLU A 1 460 ? 23.666 16.956 -25.801 1.00 77.44 460 GLU A CA 1
ATOM 3553 C C . GLU A 1 460 ? 22.515 15.956 -25.894 1.00 77.44 460 GLU A C 1
ATOM 3555 O O . GLU A 1 460 ? 22.014 15.619 -26.970 1.00 77.44 460 GLU A O 1
ATOM 3560 N N . GLN A 1 461 ? 22.086 15.490 -24.722 1.00 83.69 461 GLN A N 1
ATOM 3561 C CA . GLN A 1 461 ? 20.888 14.684 -24.540 1.00 83.69 461 GLN A CA 1
ATOM 3562 C C . GLN A 1 461 ? 19.917 15.435 -23.632 1.00 83.69 461 GLN A C 1
ATOM 3564 O O . GLN A 1 461 ? 20.245 15.801 -22.501 1.00 83.69 461 GLN A O 1
ATOM 3569 N N . LEU A 1 462 ? 18.707 15.645 -24.137 1.00 87.44 462 LEU A N 1
ATOM 3570 C CA . LEU A 1 462 ? 17.589 16.193 -23.385 1.00 87.44 462 LEU A CA 1
ATOM 3571 C C . LEU A 1 462 ? 16.823 15.047 -22.738 1.00 87.44 462 LEU A C 1
ATOM 3573 O O . LEU A 1 462 ? 16.504 14.067 -23.411 1.00 87.44 462 LEU A O 1
ATOM 3577 N N . LEU A 1 463 ? 16.515 15.178 -21.450 1.00 90.38 463 LEU A N 1
ATOM 3578 C CA . LEU A 1 463 ? 15.653 14.239 -20.745 1.00 90.38 463 LEU A CA 1
ATOM 3579 C C . LEU A 1 463 ? 14.192 14.641 -20.961 1.00 90.38 463 LEU A C 1
ATOM 3581 O O . LEU A 1 463 ? 13.811 15.770 -20.678 1.00 90.38 463 LEU A O 1
ATOM 3585 N N . CYS A 1 464 ? 13.372 13.722 -21.448 1.00 91.19 464 CYS A N 1
ATOM 3586 C CA . CYS A 1 464 ? 11.961 13.917 -21.750 1.00 91.19 464 CYS A CA 1
ATOM 3587 C C . CYS A 1 464 ? 11.086 12.938 -20.967 1.00 91.19 464 CYS A C 1
ATOM 3589 O O . CYS A 1 464 ? 11.544 11.879 -20.523 1.00 91.19 464 CYS A O 1
ATOM 3591 N N . TYR A 1 465 ? 9.804 13.279 -20.847 1.00 92.69 465 TYR A N 1
ATOM 3592 C CA . TYR A 1 465 ? 8.826 12.509 -20.087 1.00 92.69 465 TYR A CA 1
ATOM 3593 C C . TYR A 1 465 ? 7.592 12.134 -20.914 1.00 92.69 465 TYR A C 1
ATOM 3595 O O . TYR A 1 465 ? 7.030 12.961 -21.633 1.00 92.69 465 TYR A O 1
ATOM 3603 N N . ALA A 1 466 ? 7.142 10.889 -20.804 1.00 92.75 466 ALA A N 1
ATOM 3604 C CA . ALA A 1 466 ? 5.903 10.415 -21.416 1.00 92.75 466 ALA A CA 1
ATOM 3605 C C . ALA A 1 466 ? 5.102 9.555 -20.436 1.00 92.75 466 ALA A C 1
ATOM 3607 O O . ALA A 1 466 ? 5.660 8.920 -19.539 1.00 92.75 466 ALA A O 1
ATOM 3608 N N . THR A 1 467 ? 3.787 9.508 -20.617 1.00 94.81 467 THR A N 1
ATOM 3609 C CA . THR A 1 467 ? 2.876 8.709 -19.796 1.00 94.81 467 THR A CA 1
ATOM 3610 C C . THR A 1 467 ? 2.004 7.809 -20.650 1.00 94.81 467 THR A C 1
ATOM 3612 O O . THR A 1 467 ? 1.820 8.031 -21.842 1.00 94.81 467 THR A O 1
ATOM 3615 N N . SER A 1 468 ? 1.473 6.752 -20.050 1.00 93.19 468 SER A N 1
ATOM 3616 C CA . SER A 1 468 ? 0.512 5.874 -20.707 1.00 93.19 468 SER A CA 1
ATOM 3617 C C . SER A 1 468 ? -0.395 5.216 -19.674 1.00 93.19 468 SER A C 1
ATOM 3619 O O . SER A 1 468 ? 0.016 4.973 -18.541 1.00 93.19 468 SER A O 1
ATOM 3621 N N . ARG A 1 469 ? -1.642 4.916 -20.045 1.00 92.44 469 ARG A N 1
ATOM 3622 C CA . ARG A 1 469 ? -2.569 4.144 -19.197 1.00 92.44 469 ARG A CA 1
ATOM 3623 C C . ARG A 1 469 ? -2.493 2.641 -19.450 1.00 92.44 469 ARG A C 1
ATOM 3625 O O . ARG A 1 469 ? -2.824 1.871 -18.558 1.00 92.44 469 ARG A O 1
ATOM 3632 N N . ASP A 1 470 ? -2.069 2.238 -20.644 1.00 88.12 470 ASP A N 1
ATOM 3633 C CA . ASP A 1 470 ? -2.053 0.845 -21.105 1.00 88.12 470 ASP A CA 1
ATOM 3634 C C . ASP A 1 470 ? -0.637 0.324 -21.413 1.00 88.12 470 ASP A C 1
ATOM 3636 O O . ASP A 1 470 ? -0.458 -0.861 -21.676 1.00 88.12 470 ASP A O 1
ATOM 3640 N N . GLY A 1 471 ? 0.375 1.196 -21.381 1.00 89.56 471 GLY A N 1
ATOM 3641 C CA . GLY A 1 471 ? 1.760 0.889 -21.738 1.00 89.56 471 GLY A 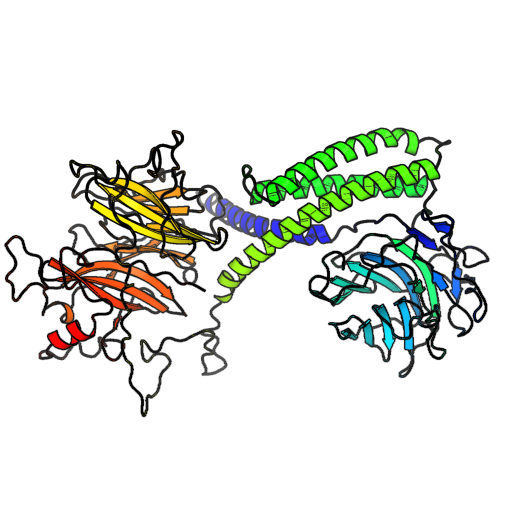CA 1
ATOM 3642 C C . GLY A 1 471 ? 1.999 0.806 -23.250 1.00 89.56 471 GLY A C 1
ATOM 3643 O O . GLY A 1 471 ? 3.129 0.554 -23.675 1.00 89.56 471 GLY A O 1
ATOM 3644 N N . ILE A 1 472 ? 0.965 1.032 -24.069 1.00 89.81 472 ILE A N 1
ATOM 3645 C CA . ILE A 1 472 ? 1.005 0.866 -25.524 1.00 89.81 472 ILE A CA 1
ATOM 3646 C C . ILE A 1 472 ? 0.799 2.201 -26.241 1.00 89.81 472 ILE A C 1
ATOM 3648 O O . ILE A 1 472 ? 1.586 2.532 -27.126 1.00 89.81 472 ILE A O 1
ATOM 3652 N N . LYS A 1 473 ? -0.223 2.980 -25.872 1.00 91.81 473 LYS A N 1
ATOM 3653 C CA . LYS A 1 473 ? -0.426 4.344 -26.376 1.00 91.81 473 LYS A CA 1
ATOM 3654 C C . LYS A 1 473 ? 0.234 5.335 -25.424 1.00 91.81 473 LYS A C 1
ATOM 3656 O O . LYS A 1 473 ? -0.119 5.376 -24.248 1.00 91.81 473 LYS A O 1
ATOM 3661 N N . TRP A 1 474 ? 1.168 6.129 -25.935 1.00 92.19 474 TRP A N 1
ATOM 3662 C CA . TRP A 1 474 ? 1.966 7.055 -25.136 1.00 92.19 474 TRP A CA 1
ATOM 3663 C C . TRP A 1 474 ? 1.575 8.508 -25.386 1.00 92.19 474 TRP A C 1
ATOM 3665 O O . TRP A 1 474 ? 1.576 8.972 -26.524 1.00 92.19 474 TRP A O 1
ATOM 3675 N N . ASP A 1 475 ? 1.296 9.224 -24.303 1.00 93.69 475 ASP A N 1
ATOM 3676 C CA . ASP A 1 475 ? 1.062 10.660 -24.277 1.00 93.69 475 ASP A CA 1
ATOM 3677 C C . ASP A 1 475 ? 2.362 11.379 -23.876 1.00 93.69 475 ASP A C 1
ATOM 3679 O O . ASP A 1 475 ? 3.077 10.955 -22.966 1.00 93.69 475 ASP A O 1
ATOM 3683 N N . LYS A 1 476 ? 2.684 12.486 -24.554 1.00 92.44 476 LYS A N 1
ATOM 3684 C CA . LYS A 1 476 ? 3.859 13.338 -24.283 1.00 92.44 476 LYS A CA 1
ATOM 3685 C C . LYS A 1 476 ? 3.388 14.669 -23.675 1.00 92.44 476 LYS A C 1
ATOM 3687 O O . LYS A 1 476 ? 3.239 15.638 -24.427 1.00 92.44 476 LYS A O 1
ATOM 3692 N N . PRO A 1 477 ? 3.059 14.717 -22.369 1.00 91.12 477 PRO A N 1
ATOM 3693 C CA . PRO A 1 477 ? 2.478 15.904 -21.744 1.00 91.12 477 PRO A CA 1
ATOM 3694 C C . PRO A 1 477 ? 3.477 17.062 -21.723 1.00 91.12 477 PRO A C 1
ATOM 3696 O O . PRO A 1 477 ? 4.660 16.849 -21.484 1.00 91.12 477 PRO A O 1
ATOM 3699 N N . LEU A 1 478 ? 3.004 18.288 -21.942 1.00 90.00 478 LEU A N 1
ATOM 3700 C CA . LEU A 1 478 ? 3.833 19.486 -21.810 1.00 90.00 478 LEU A CA 1
ATOM 3701 C C . LEU A 1 478 ? 4.012 19.766 -20.310 1.00 90.00 478 LEU A C 1
ATOM 3703 O O . LEU A 1 478 ? 3.019 19.951 -19.611 1.00 90.00 478 LEU A O 1
ATOM 3707 N N . ILE A 1 479 ? 5.250 19.704 -19.816 1.00 85.50 479 ILE A N 1
ATOM 3708 C CA . ILE A 1 479 ? 5.572 19.723 -18.374 1.00 85.50 479 ILE A CA 1
ATOM 3709 C C . ILE A 1 479 ? 6.492 20.874 -17.957 1.00 85.50 479 ILE A C 1
ATOM 3711 O O . ILE A 1 479 ? 6.694 21.070 -16.765 1.00 85.50 479 ILE A O 1
ATOM 3715 N N . ASN A 1 480 ? 7.066 21.624 -18.899 1.00 80.06 480 ASN A N 1
ATOM 3716 C CA . ASN A 1 480 ? 7.854 22.805 -18.551 1.00 80.06 480 ASN A CA 1
ATOM 3717 C C . ASN A 1 480 ? 6.941 24.004 -18.223 1.00 80.06 480 ASN A C 1
ATOM 3719 O O . ASN A 1 480 ? 5.807 24.064 -18.692 1.00 80.06 480 ASN A O 1
ATOM 3723 N N . GLU A 1 481 ? 7.439 24.971 -17.446 1.00 64.38 481 GLU A N 1
ATOM 3724 C CA . GLU A 1 481 ? 6.654 26.127 -16.966 1.00 64.38 481 GLU A CA 1
ATOM 3725 C C . GLU A 1 481 ? 6.053 26.978 -18.097 1.00 64.38 481 GLU A C 1
ATOM 3727 O O . GLU A 1 481 ? 4.986 27.564 -17.941 1.00 64.38 481 GLU A O 1
ATOM 3732 N N . ALA A 1 482 ? 6.687 26.988 -19.274 1.00 65.06 482 ALA A N 1
ATOM 3733 C CA . ALA A 1 482 ? 6.169 27.660 -20.465 1.00 65.06 482 ALA A CA 1
ATOM 3734 C C . ALA A 1 482 ? 5.064 26.868 -21.199 1.00 65.06 482 ALA A C 1
ATOM 3736 O O . ALA A 1 482 ? 4.511 27.362 -22.180 1.00 65.06 482 ALA A O 1
ATOM 3737 N N . GLY A 1 483 ? 4.767 25.628 -20.790 1.00 69.12 483 GLY A N 1
ATOM 3738 C CA . GLY A 1 483 ? 3.797 24.751 -21.452 1.00 69.12 483 GLY A CA 1
ATOM 3739 C C . GLY A 1 483 ? 4.166 24.412 -22.899 1.00 69.12 483 GLY A C 1
ATOM 3740 O O . GLY A 1 483 ? 3.292 24.144 -23.713 1.00 69.12 483 GLY A O 1
ATOM 3741 N N . GLN A 1 484 ? 5.452 24.457 -23.243 1.00 80.94 484 GLN A N 1
ATOM 3742 C CA . GLN A 1 484 ? 5.959 24.352 -24.614 1.00 80.94 484 GLN A CA 1
ATOM 3743 C C . GLN A 1 484 ? 6.541 22.979 -24.942 1.00 80.94 484 GLN A C 1
ATOM 3745 O O . GLN A 1 484 ? 6.598 22.615 -26.115 1.00 80.94 484 GLN A O 1
ATOM 3750 N N . SER A 1 485 ? 7.001 22.217 -23.945 1.00 88.38 485 SER A N 1
ATOM 3751 C CA . SER A 1 485 ? 7.660 20.933 -24.195 1.00 88.38 485 SER A CA 1
ATOM 3752 C C . SER A 1 485 ? 7.477 19.907 -23.084 1.00 88.38 485 SER A C 1
ATOM 3754 O O . SER A 1 485 ? 7.116 20.248 -21.958 1.00 88.38 485 SER A O 1
ATOM 3756 N N . ASN A 1 486 ? 7.755 18.640 -23.404 1.00 90.38 486 ASN A N 1
ATOM 3757 C CA . ASN A 1 486 ? 7.845 17.559 -22.422 1.00 90.38 486 ASN A CA 1
ATOM 3758 C C . ASN A 1 486 ? 9.287 17.289 -21.944 1.00 90.38 486 ASN A C 1
ATOM 3760 O O . ASN A 1 486 ? 9.580 16.206 -21.429 1.00 90.38 486 ASN A O 1
ATOM 3764 N N . VAL A 1 487 ? 10.196 18.240 -22.179 1.00 91.44 487 VAL A N 1
ATOM 3765 C CA . VAL A 1 487 ? 11.582 18.194 -21.707 1.00 91.44 487 VAL A CA 1
ATOM 3766 C C . VAL A 1 487 ? 11.594 18.546 -20.222 1.00 91.44 487 VAL A C 1
ATOM 3768 O O . VAL A 1 487 ? 10.955 19.511 -19.807 1.00 91.44 487 VAL A O 1
ATOM 3771 N N . ILE A 1 488 ? 12.321 17.762 -19.432 1.00 91.44 488 ILE A N 1
ATOM 3772 C CA . ILE A 1 488 ? 12.555 18.021 -18.015 1.00 91.44 488 ILE A CA 1
ATOM 3773 C C . ILE A 1 488 ? 13.345 19.337 -17.892 1.00 91.44 488 ILE A C 1
ATOM 3775 O O . ILE A 1 488 ? 14.452 19.424 -18.441 1.00 91.44 488 ILE A O 1
ATOM 3779 N N . PRO A 1 489 ? 12.793 20.362 -17.218 1.00 85.12 489 PRO A N 1
ATOM 3780 C CA . PRO A 1 489 ? 13.458 21.651 -17.072 1.00 85.12 489 PRO A CA 1
ATOM 3781 C C . PRO A 1 489 ? 14.733 21.514 -16.234 1.00 85.12 489 PRO A C 1
ATOM 3783 O O . PRO A 1 489 ? 14.816 20.658 -15.356 1.00 85.12 489 PRO A O 1
ATOM 3786 N N . ASP A 1 490 ? 15.740 22.327 -16.561 1.00 84.62 490 ASP A N 1
ATOM 3787 C CA . ASP A 1 490 ? 16.990 22.503 -15.797 1.00 84.62 490 ASP A CA 1
ATOM 3788 C C . ASP A 1 490 ? 17.783 21.232 -15.460 1.00 84.62 490 ASP A C 1
ATOM 3790 O O . ASP A 1 490 ? 18.714 21.251 -14.658 1.00 84.62 490 ASP A O 1
ATOM 3794 N N . PHE A 1 491 ? 17.479 20.123 -16.137 1.00 88.12 491 PHE A N 1
ATOM 3795 C CA . PHE A 1 491 ? 18.178 18.862 -15.960 1.00 88.12 491 PHE A CA 1
ATOM 3796 C C . PHE A 1 491 ? 18.787 18.382 -17.274 1.00 88.12 491 PHE A C 1
ATOM 3798 O O . PHE A 1 491 ? 18.174 18.445 -18.346 1.00 88.12 491 PHE A O 1
ATOM 3805 N N . ARG A 1 492 ? 20.018 17.878 -17.200 1.00 82.75 492 ARG A N 1
ATOM 3806 C CA . ARG A 1 492 ? 20.723 17.251 -18.322 1.00 82.75 492 ARG A CA 1
ATOM 3807 C C . ARG A 1 492 ? 21.299 15.923 -17.864 1.00 82.75 492 ARG A C 1
ATOM 3809 O O . ARG A 1 492 ? 21.915 15.833 -16.806 1.00 82.75 492 ARG A O 1
ATOM 3816 N N . ALA A 1 493 ? 21.108 14.897 -18.683 1.00 80.31 493 ALA A N 1
ATOM 3817 C CA . ALA A 1 493 ? 21.625 13.562 -18.436 1.00 80.31 493 ALA A CA 1
ATOM 3818 C C . ALA A 1 493 ? 22.296 13.037 -19.700 1.00 80.31 493 ALA A C 1
ATOM 3820 O O . ALA A 1 493 ? 21.678 13.014 -20.762 1.00 80.31 493 ALA A O 1
ATOM 3821 N N . ALA A 1 494 ? 23.537 12.573 -19.582 1.00 74.38 494 ALA A N 1
ATOM 3822 C CA . ALA A 1 494 ? 24.158 11.765 -20.618 1.00 74.38 494 ALA A CA 1
ATOM 3823 C C . ALA A 1 494 ? 23.775 10.296 -20.406 1.00 74.38 494 ALA A C 1
ATOM 3825 O O . ALA A 1 494 ? 23.733 9.805 -19.278 1.00 74.38 494 ALA A O 1
ATOM 3826 N N . ASN A 1 495 ? 23.564 9.570 -21.503 1.00 75.56 495 ASN A N 1
ATOM 3827 C CA . ASN A 1 495 ? 23.114 8.177 -21.512 1.00 75.56 495 ASN A CA 1
ATOM 3828 C C . ASN A 1 495 ? 21.676 7.983 -20.972 1.00 75.56 495 ASN A C 1
ATOM 3830 O O . ASN A 1 495 ? 21.182 8.759 -20.155 1.00 75.56 495 ASN A O 1
ATOM 3834 N N . PRO A 1 496 ? 20.978 6.920 -21.410 1.00 72.44 496 PRO A N 1
ATOM 3835 C CA . PRO A 1 496 ? 19.601 6.664 -21.000 1.00 72.44 496 PRO A CA 1
ATOM 3836 C C . PRO A 1 496 ? 19.523 6.397 -19.486 1.00 72.44 496 PRO A C 1
ATOM 3838 O O . PRO A 1 496 ? 20.159 5.443 -19.014 1.00 72.44 496 PRO A O 1
ATOM 3841 N N . PRO A 1 497 ? 18.725 7.170 -18.724 1.00 84.25 497 PRO A N 1
ATOM 3842 C CA . PRO A 1 497 ? 18.703 7.084 -17.269 1.00 84.25 497 PRO A CA 1
ATOM 3843 C C . PRO A 1 497 ? 18.108 5.768 -16.763 1.00 84.25 497 PRO A C 1
ATOM 3845 O O . PRO A 1 497 ? 17.309 5.100 -17.438 1.00 84.25 497 PRO A O 1
ATOM 3848 N N . SER A 1 498 ? 18.486 5.398 -15.543 1.00 89.88 498 SER A N 1
ATOM 3849 C CA . SER A 1 498 ? 17.854 4.343 -14.754 1.00 89.88 498 SER A CA 1
ATOM 3850 C C . SER A 1 498 ? 17.002 4.972 -13.668 1.00 89.88 498 SER A C 1
ATOM 3852 O O . SER A 1 498 ? 17.546 5.359 -12.641 1.00 89.88 498 SER A O 1
ATOM 3854 N N . VAL A 1 499 ? 15.695 5.063 -13.896 1.00 91.81 499 VAL A N 1
ATOM 3855 C CA . VAL A 1 499 ? 14.741 5.628 -12.938 1.00 91.81 499 VAL A CA 1
ATOM 3856 C C . VAL A 1 499 ? 13.931 4.508 -12.305 1.00 91.81 499 VAL A C 1
ATOM 3858 O O . VAL A 1 499 ? 13.413 3.645 -13.016 1.00 91.81 499 VAL A O 1
ATOM 3861 N N . PHE A 1 500 ? 13.788 4.552 -10.985 1.00 91.31 500 PHE A N 1
ATOM 3862 C CA . PHE A 1 500 ? 12.816 3.755 -10.245 1.00 91.31 500 PHE A CA 1
ATOM 3863 C C . PHE A 1 500 ? 12.178 4.600 -9.137 1.00 91.31 500 PHE A C 1
ATOM 3865 O O . PHE A 1 500 ? 12.702 5.647 -8.750 1.00 91.31 500 PHE A O 1
ATOM 3872 N N . LYS A 1 501 ? 11.018 4.150 -8.655 1.00 90.19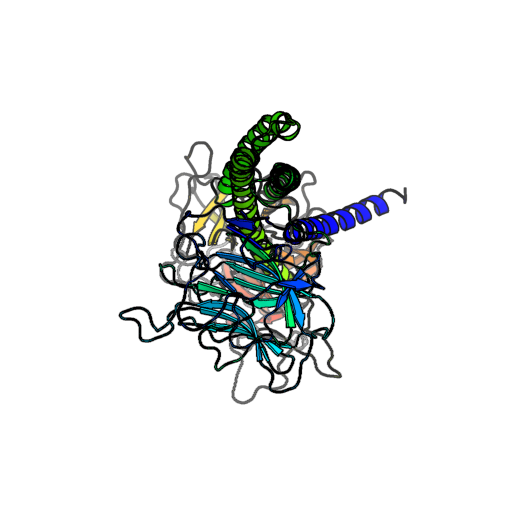 501 LYS A N 1
ATOM 3873 C CA . LYS A 1 501 ? 10.319 4.750 -7.518 1.00 90.19 501 LYS A CA 1
ATOM 3874 C C . LYS A 1 501 ? 10.608 3.910 -6.282 1.00 90.19 501 LYS A C 1
ATOM 3876 O O . LYS A 1 501 ? 10.256 2.732 -6.247 1.00 90.19 501 LYS A O 1
ATOM 3881 N N . ASP A 1 502 ? 11.243 4.516 -5.295 1.00 88.31 502 ASP A N 1
ATOM 3882 C CA . ASP A 1 502 ? 11.463 3.928 -3.987 1.00 88.31 502 ASP A CA 1
ATOM 3883 C C . ASP A 1 502 ? 10.299 4.285 -3.056 1.00 88.31 502 ASP A C 1
ATOM 3885 O O . ASP A 1 502 ? 10.181 5.399 -2.540 1.00 88.31 502 ASP A O 1
ATOM 3889 N N . VAL A 1 503 ? 9.403 3.321 -2.859 1.00 78.62 503 VAL A N 1
ATOM 3890 C CA . VAL A 1 503 ? 8.252 3.469 -1.956 1.00 78.62 503 VAL A CA 1
ATOM 3891 C C . VAL A 1 503 ? 8.651 3.415 -0.477 1.00 78.62 503 VAL A C 1
ATOM 3893 O O . VAL A 1 503 ? 7.866 3.820 0.380 1.00 78.62 503 VAL A O 1
ATOM 3896 N N . HIS A 1 504 ? 9.870 2.968 -0.171 1.00 73.31 504 HIS A N 1
ATOM 3897 C CA . HIS A 1 504 ? 10.405 2.870 1.185 1.00 73.31 504 HIS A CA 1
ATOM 3898 C C . HIS A 1 504 ? 11.234 4.092 1.591 1.00 73.31 504 HIS A C 1
ATOM 3900 O O . HIS A 1 504 ? 11.512 4.252 2.776 1.00 73.31 504 HIS A O 1
ATOM 3906 N N . GLU A 1 505 ? 11.596 4.966 0.647 1.00 82.50 505 GLU A N 1
ATOM 3907 C CA . GLU A 1 505 ? 12.349 6.190 0.929 1.00 82.50 505 GLU A CA 1
ATOM 3908 C C . GLU A 1 505 ? 11.552 7.126 1.862 1.00 82.50 505 GLU A C 1
ATOM 3910 O O . GLU A 1 505 ? 10.479 7.592 1.465 1.00 82.50 505 GLU A O 1
ATOM 3915 N N . PRO A 1 506 ? 12.030 7.406 3.090 1.00 70.31 506 PRO A N 1
ATOM 3916 C CA . PRO A 1 506 ? 11.321 8.268 4.033 1.00 70.31 506 PRO A CA 1
ATOM 3917 C C . PRO A 1 506 ? 11.276 9.734 3.599 1.00 70.31 506 PRO A C 1
ATOM 3919 O O . PRO A 1 506 ? 10.310 10.419 3.936 1.00 70.31 506 PRO A O 1
ATOM 3922 N N . ASP A 1 507 ? 12.284 10.222 2.873 1.00 79.38 507 ASP A N 1
ATOM 3923 C CA . ASP A 1 507 ? 12.299 11.594 2.377 1.00 79.38 507 ASP A CA 1
ATOM 3924 C C . ASP A 1 507 ? 11.410 11.719 1.122 1.00 79.38 507 ASP A C 1
ATOM 3926 O O . ASP A 1 507 ? 11.757 11.198 0.054 1.00 79.38 507 ASP A O 1
ATOM 3930 N N . PRO A 1 508 ? 10.265 12.428 1.191 1.00 80.25 508 PRO A N 1
ATOM 3931 C CA . PRO A 1 508 ? 9.390 12.595 0.039 1.00 80.25 508 PRO A CA 1
ATOM 3932 C C . PRO A 1 508 ? 10.087 13.283 -1.144 1.00 80.25 508 PRO A C 1
ATOM 3934 O O . PRO A 1 508 ? 9.691 13.036 -2.281 1.00 80.25 508 PRO A O 1
ATOM 3937 N N . ALA A 1 509 ? 11.139 14.078 -0.921 1.00 84.06 509 ALA A N 1
ATOM 3938 C CA . ALA A 1 509 ? 11.924 14.693 -1.992 1.00 84.06 509 ALA A CA 1
ATOM 3939 C C . ALA A 1 509 ? 12.791 13.681 -2.764 1.00 84.06 509 ALA A C 1
ATOM 3941 O O . ALA A 1 509 ? 13.248 13.978 -3.870 1.00 84.06 509 ALA A O 1
ATOM 3942 N N . ARG A 1 510 ? 13.001 12.473 -2.218 1.00 90.31 510 ARG A N 1
ATOM 3943 C CA . ARG A 1 510 ? 13.893 11.440 -2.774 1.00 90.31 510 ARG A CA 1
ATOM 3944 C C . ARG A 1 510 ? 13.187 10.186 -3.284 1.00 90.31 510 ARG A C 1
ATOM 3946 O O . ARG A 1 510 ? 13.851 9.199 -3.605 1.00 90.31 510 ARG A O 1
ATOM 3953 N N . ARG A 1 511 ? 11.856 10.229 -3.403 1.00 88.12 511 ARG A N 1
ATOM 3954 C CA . ARG A 1 511 ? 10.996 9.090 -3.786 1.00 88.12 511 ARG A CA 1
ATOM 3955 C C . ARG A 1 511 ? 11.327 8.502 -5.148 1.00 88.12 511 ARG A C 1
ATOM 3957 O O . ARG A 1 511 ? 11.322 7.286 -5.310 1.00 88.12 511 ARG A O 1
ATOM 3964 N N . TYR A 1 512 ? 11.587 9.340 -6.139 1.00 93.56 512 TYR A N 1
ATOM 3965 C CA . TYR A 1 512 ? 12.145 8.900 -7.407 1.00 93.56 512 TYR A CA 1
ATOM 3966 C C . TYR A 1 512 ? 13.652 9.025 -7.337 1.00 93.56 512 TYR A C 1
ATOM 3968 O O . TYR A 1 512 ? 14.193 10.056 -6.937 1.00 93.56 512 TYR A O 1
ATOM 3976 N N . LYS A 1 513 ? 14.322 7.960 -7.754 1.00 95.75 513 LYS A N 1
ATOM 3977 C CA . LYS A 1 513 ? 15.774 7.862 -7.756 1.00 95.75 513 LYS A CA 1
ATOM 3978 C C . LYS A 1 513 ? 16.235 7.563 -9.164 1.00 95.75 513 LYS A C 1
ATOM 3980 O O . LYS A 1 513 ? 15.643 6.738 -9.866 1.00 95.75 513 LYS A O 1
ATOM 3985 N N . MET A 1 514 ? 17.298 8.239 -9.570 1.00 93.88 514 MET A N 1
ATOM 3986 C CA . MET A 1 514 ? 17.879 8.095 -10.891 1.00 93.88 514 MET A CA 1
ATOM 3987 C C . MET A 1 514 ? 19.376 7.855 -10.793 1.00 93.88 514 MET A C 1
ATOM 3989 O O . MET A 1 514 ? 20.073 8.647 -10.170 1.00 93.88 514 MET A O 1
ATOM 3993 N N . LEU A 1 515 ? 19.867 6.821 -11.479 1.00 93.12 515 LEU A N 1
ATOM 3994 C CA . LEU A 1 515 ? 21.262 6.775 -11.919 1.00 93.12 515 LEU A CA 1
ATOM 3995 C C . LEU A 1 515 ? 21.354 7.226 -13.375 1.00 93.12 515 LEU A C 1
ATOM 3997 O O . LEU A 1 515 ? 20.643 6.699 -14.238 1.00 93.12 515 LEU A O 1
ATOM 4001 N N . TYR A 1 516 ? 22.246 8.167 -13.658 1.00 90.25 516 TYR A N 1
ATOM 4002 C CA . TYR A 1 516 ? 22.450 8.729 -14.991 1.00 90.25 516 TYR A CA 1
ATOM 4003 C C . TYR A 1 516 ? 23.936 8.969 -15.273 1.00 90.25 516 TYR A C 1
ATOM 4005 O O . TYR A 1 516 ? 24.749 9.066 -14.356 1.00 90.25 516 TYR A O 1
ATOM 4013 N N . GLY A 1 517 ? 24.311 9.020 -16.550 1.00 87.06 517 GLY A N 1
ATOM 4014 C CA . GLY A 1 517 ? 25.671 9.374 -16.940 1.00 87.06 517 GLY A CA 1
ATOM 4015 C C . GLY A 1 517 ? 25.867 10.889 -16.938 1.00 87.06 517 GLY A C 1
ATOM 4016 O O . GLY A 1 517 ? 24.972 11.637 -17.327 1.00 87.06 517 GLY A O 1
ATOM 4017 N N . ALA A 1 518 ? 27.052 11.354 -16.560 1.00 84.38 518 ALA A N 1
ATOM 4018 C CA . ALA A 1 518 ? 27.467 12.739 -16.782 1.00 84.38 518 ALA A CA 1
ATOM 4019 C C . ALA A 1 518 ? 28.971 12.812 -17.075 1.00 84.38 518 ALA A C 1
ATOM 4021 O O . ALA A 1 518 ? 29.696 11.828 -16.917 1.00 84.38 518 ALA A O 1
ATOM 4022 N N . GLY A 1 519 ? 29.430 13.977 -17.528 1.00 77.88 519 GLY A N 1
ATOM 4023 C CA . GLY A 1 519 ? 30.826 14.222 -17.885 1.00 77.88 519 GLY A CA 1
ATOM 4024 C C . GLY A 1 519 ? 31.102 14.182 -19.390 1.00 77.88 519 GLY A C 1
ATOM 4025 O O . GLY A 1 519 ? 30.203 14.024 -20.214 1.00 77.88 519 GLY A O 1
ATOM 4026 N N . GLN A 1 520 ? 32.376 14.370 -19.739 1.00 70.81 520 GLN A N 1
ATOM 4027 C CA . GLN A 1 520 ? 32.850 14.445 -21.123 1.00 70.81 520 GLN A CA 1
ATOM 4028 C C . GLN A 1 520 ? 32.847 13.061 -21.803 1.00 70.81 520 GLN A C 1
ATOM 4030 O O . GLN A 1 520 ? 33.029 12.044 -21.120 1.00 70.81 520 GLN A O 1
ATOM 4035 N N . PRO A 1 521 ? 32.723 12.991 -23.145 1.00 67.62 521 PRO A N 1
ATOM 4036 C CA . PRO A 1 521 ? 32.875 11.745 -23.892 1.00 67.62 521 PRO A CA 1
ATOM 4037 C C . PRO A 1 521 ? 34.136 10.976 -23.470 1.00 67.62 521 PRO A C 1
ATOM 4039 O O . PRO A 1 521 ? 35.200 11.564 -23.280 1.00 67.62 521 PRO A O 1
ATOM 4042 N N . ARG A 1 522 ? 34.017 9.650 -23.310 1.00 66.75 522 ARG A N 1
ATOM 4043 C CA . ARG A 1 522 ? 35.071 8.732 -22.809 1.00 66.75 522 ARG A CA 1
ATOM 4044 C C . ARG A 1 522 ? 35.486 8.913 -21.339 1.00 66.75 522 ARG A C 1
ATOM 4046 O O . ARG A 1 522 ? 36.237 8.084 -20.835 1.00 66.75 522 ARG A O 1
ATOM 4053 N N . LYS A 1 523 ? 34.970 9.923 -20.634 1.00 75.12 523 LYS A N 1
ATOM 4054 C CA . LYS A 1 523 ? 35.171 10.162 -19.192 1.00 75.12 523 LYS A CA 1
ATOM 4055 C C . LYS A 1 523 ? 33.844 10.138 -18.422 1.00 75.12 523 LYS A C 1
ATOM 4057 O O . LYS A 1 523 ? 33.705 10.825 -17.416 1.00 75.12 523 LYS A O 1
ATOM 4062 N N . TYR A 1 524 ? 32.862 9.376 -18.914 1.00 78.25 524 TYR A N 1
ATOM 4063 C CA . TYR A 1 524 ? 31.557 9.281 -18.267 1.00 78.25 524 TYR A CA 1
ATOM 4064 C C . TYR A 1 524 ? 31.673 8.677 -16.869 1.00 78.25 524 TYR A C 1
ATOM 4066 O O . TYR A 1 524 ? 32.292 7.626 -16.671 1.00 78.25 524 TYR A O 1
ATOM 4074 N N . THR A 1 525 ? 31.022 9.344 -15.927 1.00 86.69 525 THR A N 1
ATOM 4075 C CA . THR A 1 525 ? 30.793 8.873 -14.566 1.00 86.69 525 THR A CA 1
ATOM 4076 C C . THR A 1 525 ? 29.307 8.600 -14.376 1.00 86.69 525 THR A C 1
ATOM 4078 O O . THR A 1 525 ? 28.467 9.133 -15.112 1.00 86.69 525 THR A O 1
ATOM 4081 N N . THR A 1 526 ? 28.968 7.767 -13.395 1.00 90.44 526 THR A N 1
ATOM 4082 C CA . THR A 1 526 ? 27.570 7.521 -13.037 1.00 90.44 526 THR A CA 1
ATOM 4083 C C . THR A 1 526 ? 27.219 8.332 -11.796 1.00 90.44 526 THR A C 1
ATOM 4085 O O . THR A 1 526 ? 27.896 8.271 -10.770 1.00 90.44 526 THR A O 1
ATOM 4088 N N . ASN A 1 527 ? 26.161 9.119 -11.936 1.00 92.94 527 ASN A N 1
ATOM 4089 C CA . ASN A 1 527 ? 25.697 10.137 -11.009 1.00 92.94 527 ASN A CA 1
ATOM 4090 C C . ASN A 1 527 ? 24.299 9.760 -10.511 1.00 92.94 527 ASN A C 1
ATOM 4092 O O . ASN A 1 527 ? 23.562 9.055 -11.207 1.00 92.94 527 ASN A O 1
ATOM 4096 N N . ALA A 1 528 ? 23.943 10.230 -9.320 1.00 94.88 528 ALA A N 1
ATOM 4097 C CA . ALA A 1 528 ? 22.631 10.065 -8.716 1.00 94.88 528 ALA A CA 1
ATOM 4098 C C . ALA A 1 528 ? 21.843 11.379 -8.743 1.00 94.88 528 ALA A C 1
ATOM 4100 O O . ALA A 1 528 ? 22.413 12.466 -8.632 1.00 94.88 528 ALA A O 1
ATOM 4101 N N . ALA A 1 529 ? 20.527 11.279 -8.887 1.00 95.69 529 ALA A N 1
ATOM 4102 C CA . ALA A 1 529 ? 19.597 12.384 -8.695 1.00 95.69 529 ALA A CA 1
ATOM 4103 C C . ALA A 1 529 ? 18.293 11.881 -8.073 1.00 95.69 529 ALA A C 1
ATOM 4105 O O . ALA A 1 529 ? 17.941 10.700 -8.187 1.00 95.69 529 ALA A O 1
ATOM 4106 N N . TYR A 1 530 ? 17.580 12.806 -7.448 1.00 96.56 530 TYR A N 1
ATOM 4107 C CA . TYR A 1 530 ? 16.366 12.558 -6.687 1.00 96.56 530 TYR A CA 1
ATOM 4108 C C . TYR A 1 530 ? 15.228 13.422 -7.194 1.00 96.56 530 TYR A C 1
ATOM 4110 O O . TYR A 1 530 ? 15.463 14.515 -7.702 1.00 96.56 530 TYR A O 1
ATOM 4118 N N . SER A 1 531 ? 14.001 12.943 -7.053 1.00 94.69 531 SER A N 1
ATOM 4119 C CA . SER A 1 531 ? 12.826 13.732 -7.384 1.00 94.69 531 SER A CA 1
ATOM 4120 C C . SER A 1 531 ? 11.621 13.322 -6.532 1.00 94.69 531 SER A C 1
ATOM 4122 O O . SER A 1 531 ? 11.436 12.126 -6.285 1.00 94.69 531 SER A O 1
ATOM 4124 N N . PRO A 1 532 ? 10.767 14.267 -6.101 1.00 90.56 532 PRO A N 1
ATOM 4125 C CA . PRO A 1 532 ? 9.515 13.940 -5.422 1.00 90.56 532 PRO A CA 1
ATOM 4126 C C . PRO A 1 532 ? 8.458 13.352 -6.365 1.00 90.56 532 PRO A C 1
ATOM 4128 O O . PRO A 1 532 ? 7.665 12.496 -5.970 1.00 90.56 532 PRO A O 1
ATOM 4131 N N . ASP A 1 533 ? 8.446 13.787 -7.623 1.00 87.12 533 ASP A N 1
ATOM 4132 C CA . ASP A 1 533 ? 7.373 13.536 -8.593 1.00 87.12 533 ASP A CA 1
ATOM 4133 C C . ASP A 1 533 ? 7.853 12.851 -9.885 1.00 87.12 533 ASP A C 1
ATOM 4135 O O . ASP A 1 533 ? 7.039 12.368 -10.681 1.00 87.12 533 ASP A O 1
ATOM 4139 N N . GLY A 1 534 ? 9.171 12.757 -10.068 1.00 91.06 534 GLY A N 1
ATOM 4140 C CA . GLY A 1 534 ? 9.828 12.282 -11.278 1.00 91.06 534 GLY A CA 1
ATOM 4141 C C . GLY A 1 534 ? 9.959 13.354 -12.364 1.00 91.06 534 GLY A C 1
ATOM 4142 O O . GLY A 1 534 ? 10.360 13.029 -13.482 1.00 91.06 534 GLY A O 1
ATOM 4143 N N . LEU A 1 535 ? 9.621 14.609 -12.073 1.00 91.19 535 LEU A N 1
ATOM 4144 C CA . LEU A 1 535 ? 9.677 15.743 -12.997 1.00 91.19 535 LEU A CA 1
ATOM 4145 C C . LEU A 1 535 ? 10.698 16.784 -12.533 1.00 91.19 535 LEU A C 1
ATOM 4147 O O . LEU A 1 535 ? 11.476 17.271 -13.346 1.00 91.19 535 LEU A O 1
ATOM 4151 N N . SER A 1 536 ? 10.735 17.067 -11.233 1.00 91.12 536 SER A N 1
ATOM 4152 C CA . SER A 1 536 ? 11.656 18.027 -10.622 1.00 91.12 536 SER A CA 1
ATOM 4153 C C . SER A 1 536 ? 12.858 17.284 -10.053 1.00 91.12 536 SER A C 1
ATOM 4155 O O . SER A 1 536 ? 12.721 16.593 -9.045 1.00 91.12 536 SER A O 1
ATOM 4157 N N . TRP A 1 537 ? 14.014 17.359 -10.712 1.00 93.69 537 TRP A N 1
ATOM 4158 C CA . TRP A 1 537 ? 15.180 16.543 -10.364 1.00 93.69 537 TRP A CA 1
ATOM 4159 C C . TRP A 1 537 ? 16.284 17.353 -9.688 1.00 93.69 537 TRP A C 1
ATOM 4161 O O . TRP A 1 537 ? 16.767 18.341 -10.234 1.00 93.69 537 TRP A O 1
ATOM 4171 N N . THR A 1 538 ? 16.749 16.874 -8.536 1.00 95.38 538 THR A N 1
ATOM 4172 C CA . THR A 1 538 ? 17.879 17.435 -7.790 1.00 95.38 538 THR A CA 1
ATOM 4173 C C . THR A 1 538 ? 19.074 16.480 -7.866 1.00 95.38 538 THR A C 1
ATOM 4175 O O . THR A 1 538 ? 18.966 15.341 -7.396 1.00 95.38 538 THR A O 1
ATOM 4178 N N . PRO A 1 539 ? 20.212 16.890 -8.460 1.00 95.50 539 PRO A N 1
ATOM 4179 C CA . PRO A 1 539 ? 21.438 16.094 -8.446 1.00 95.50 539 PRO A CA 1
ATOM 4180 C C . PRO A 1 539 ? 21.943 15.836 -7.020 1.00 95.50 539 PRO A C 1
ATOM 4182 O O . PRO A 1 539 ? 21.884 16.718 -6.166 1.00 95.50 539 PRO A O 1
ATOM 4185 N N . GLU A 1 540 ? 22.486 14.644 -6.771 1.00 95.94 540 GLU A N 1
ATOM 4186 C CA . GLU A 1 540 ? 23.220 14.351 -5.537 1.00 95.94 540 GLU A CA 1
ATOM 4187 C C . GLU A 1 540 ? 24.465 15.247 -5.428 1.00 95.94 540 GLU A C 1
ATOM 4189 O O . GLU A 1 540 ? 25.258 15.359 -6.364 1.00 95.94 540 GLU A O 1
ATOM 4194 N N . SER A 1 541 ? 24.644 15.860 -4.261 1.00 94.69 541 SER A N 1
ATOM 4195 C CA . SER A 1 541 ? 25.775 16.727 -3.919 1.00 94.69 541 SER A CA 1
ATOM 4196 C C . SER A 1 541 ? 27.131 16.023 -4.013 1.00 94.69 541 SER A C 1
ATOM 4198 O O . SER A 1 541 ? 28.114 16.622 -4.439 1.00 94.69 541 SER A O 1
ATOM 4200 N N . SER A 1 542 ? 27.173 14.735 -3.666 1.00 93.44 542 SER A N 1
ATOM 4201 C CA . SER A 1 542 ? 28.390 13.910 -3.647 1.00 93.44 542 SER A CA 1
ATOM 4202 C C . SER A 1 542 ? 28.709 13.257 -4.997 1.00 93.44 542 SER A C 1
ATOM 4204 O O . SER A 1 542 ? 29.463 12.289 -5.068 1.00 93.44 542 SER A O 1
ATOM 4206 N N . ASN A 1 543 ? 28.105 13.741 -6.082 1.00 93.56 543 ASN A N 1
ATOM 4207 C CA . ASN A 1 543 ? 28.348 13.210 -7.415 1.00 93.56 543 ASN A CA 1
ATOM 4208 C C . ASN A 1 543 ? 29.815 13.400 -7.867 1.00 93.56 543 ASN A C 1
ATOM 4210 O O . ASN A 1 543 ? 30.403 14.453 -7.618 1.00 93.56 543 ASN A O 1
ATOM 4214 N N . PRO A 1 544 ? 30.397 12.431 -8.603 1.00 92.56 544 PRO A N 1
ATOM 4215 C CA . PRO A 1 544 ? 29.783 11.176 -9.040 1.00 92.56 544 PRO A CA 1
ATOM 4216 C C . PRO A 1 544 ? 29.764 10.092 -7.954 1.00 92.56 544 PRO A C 1
ATOM 4218 O O . PRO A 1 544 ? 30.748 9.884 -7.253 1.00 92.56 544 PRO A O 1
ATOM 4221 N N . VAL A 1 545 ? 28.674 9.321 -7.898 1.00 93.94 545 VAL A N 1
ATOM 4222 C CA . VAL A 1 545 ? 28.497 8.230 -6.918 1.00 93.94 545 VAL A CA 1
ATOM 4223 C C . VAL A 1 545 ? 29.137 6.905 -7.351 1.00 93.94 545 VAL A C 1
ATOM 4225 O O . VAL A 1 545 ? 29.435 6.051 -6.519 1.00 93.94 545 VAL A O 1
ATOM 4228 N N . ILE A 1 546 ? 29.365 6.710 -8.657 1.00 91.06 546 ILE A N 1
ATOM 4229 C CA . ILE A 1 546 ? 30.049 5.530 -9.206 1.00 91.06 546 ILE A CA 1
ATOM 4230 C C . ILE A 1 546 ? 31.128 5.999 -10.205 1.00 91.06 546 ILE A C 1
ATOM 4232 O O . ILE A 1 546 ? 30.788 6.608 -11.228 1.00 91.06 546 ILE A O 1
ATOM 4236 N N . PRO A 1 547 ? 32.422 5.673 -9.981 1.00 83.56 547 PRO A N 1
ATOM 4237 C CA . PRO A 1 547 ? 33.544 6.275 -10.715 1.00 83.56 547 PRO A CA 1
ATOM 4238 C C . PRO A 1 547 ? 33.542 6.075 -12.234 1.00 83.56 547 PRO A C 1
ATOM 4240 O O . PRO A 1 547 ? 34.031 6.923 -12.970 1.00 83.56 547 PRO A O 1
ATOM 4243 N N . HIS A 1 548 ? 33.034 4.940 -12.721 1.00 81.12 548 HIS A N 1
ATOM 4244 C CA . HIS A 1 548 ? 33.008 4.640 -14.152 1.00 81.12 548 HIS A CA 1
ATOM 4245 C C . HIS A 1 548 ? 31.938 3.601 -14.474 1.00 81.12 548 HIS A C 1
ATOM 4247 O O . HIS A 1 548 ? 31.986 2.480 -13.956 1.00 81.12 548 HIS A O 1
ATOM 4253 N N . SER A 1 549 ? 31.006 3.973 -15.342 1.00 79.00 549 SER A N 1
ATOM 4254 C CA . SER A 1 549 ? 30.236 3.063 -16.185 1.00 79.00 549 SER A CA 1
ATOM 4255 C C . SER A 1 549 ? 29.591 3.866 -17.309 1.00 79.00 549 SER A C 1
ATOM 4257 O O . SER A 1 549 ? 29.439 5.085 -17.217 1.00 79.00 549 SER A O 1
ATOM 4259 N N . ASP A 1 550 ? 29.204 3.192 -18.382 1.00 72.25 550 ASP A N 1
ATOM 4260 C CA . ASP A 1 550 ? 28.573 3.822 -19.531 1.00 72.25 550 ASP A CA 1
ATOM 4261 C C . ASP A 1 550 ? 27.390 2.984 -20.034 1.00 72.25 550 ASP A C 1
ATOM 4263 O O . ASP A 1 550 ? 27.422 1.762 -19.976 1.00 72.25 550 ASP A O 1
ATOM 4267 N N . THR A 1 551 ? 26.366 3.648 -20.577 1.00 76.56 551 THR A N 1
ATOM 4268 C CA . THR A 1 551 ? 25.091 3.128 -21.129 1.00 76.56 551 THR A CA 1
ATOM 4269 C C . THR A 1 551 ? 24.315 2.058 -20.333 1.00 76.56 551 THR A C 1
ATOM 4271 O O . THR A 1 551 ? 24.850 1.139 -19.730 1.00 76.56 551 THR A O 1
ATOM 4274 N N . LEU A 1 552 ? 22.983 2.146 -20.384 1.00 77.44 552 LEU A N 1
ATOM 4275 C CA . LEU A 1 552 ? 22.057 1.080 -19.965 1.00 77.44 552 LEU A CA 1
ATOM 4276 C C . LEU A 1 552 ? 22.230 0.529 -18.530 1.00 77.44 552 LEU A C 1
ATOM 4278 O O . LEU A 1 552 ? 21.818 -0.600 -18.265 1.00 77.44 552 LEU A O 1
ATOM 4282 N N . ASN A 1 553 ? 22.731 1.332 -17.585 1.00 86.38 553 ASN A N 1
ATOM 4283 C CA . ASN A 1 553 ? 22.825 0.987 -16.154 1.00 86.38 553 ASN A CA 1
ATOM 4284 C C . ASN A 1 553 ? 21.463 0.559 -15.597 1.00 86.38 553 ASN A C 1
ATOM 4286 O O . ASN A 1 553 ? 20.500 1.291 -15.817 1.00 86.38 553 ASN A O 1
ATOM 4290 N N . SER A 1 554 ? 21.340 -0.583 -14.915 1.00 89.50 554 SER A N 1
ATOM 4291 C CA . SER A 1 554 ? 20.085 -1.102 -14.337 1.00 89.50 554 SER A CA 1
ATOM 4292 C C . SER A 1 554 ? 20.095 -1.003 -12.830 1.00 89.50 554 SER A C 1
ATOM 4294 O O . SER A 1 554 ? 20.806 -1.766 -12.193 1.00 89.50 554 SER A O 1
ATOM 4296 N N . CYS A 1 555 ? 19.286 -0.118 -12.264 1.00 90.75 555 CYS A N 1
ATOM 4297 C CA . CYS A 1 555 ? 19.268 0.147 -10.835 1.00 90.75 555 CYS A CA 1
ATOM 4298 C C . CYS A 1 555 ? 17.854 0.044 -10.251 1.00 90.75 555 CYS A C 1
ATOM 4300 O O . CYS A 1 555 ? 16.895 0.498 -10.879 1.00 90.75 555 CYS A O 1
ATOM 4302 N N . PHE A 1 556 ? 17.758 -0.580 -9.076 1.00 88.69 556 PHE A N 1
ATOM 4303 C CA . PHE A 1 556 ? 16.530 -0.763 -8.303 1.00 88.69 556 PHE A CA 1
ATOM 4304 C C . PHE A 1 556 ? 16.856 -1.060 -6.827 1.00 88.69 556 PHE A C 1
ATOM 4306 O O . PHE A 1 556 ? 18.010 -1.316 -6.475 1.00 88.69 556 PHE A O 1
ATOM 4313 N N . TRP A 1 557 ? 15.839 -1.029 -5.967 1.00 87.06 557 TRP A N 1
ATOM 4314 C CA . TRP A 1 557 ? 15.922 -1.516 -4.588 1.00 87.06 557 TRP A CA 1
ATOM 4315 C C . TRP A 1 557 ? 15.728 -3.036 -4.545 1.00 87.06 557 TRP A C 1
ATOM 4317 O O . TRP A 1 557 ? 14.691 -3.531 -4.990 1.00 87.06 557 TRP A O 1
ATOM 4327 N N . ASP A 1 558 ? 16.707 -3.771 -4.017 1.00 80.69 558 ASP A N 1
ATOM 4328 C CA . ASP A 1 558 ? 16.596 -5.204 -3.745 1.00 80.69 558 ASP A CA 1
ATOM 4329 C C . ASP A 1 558 ? 16.035 -5.416 -2.324 1.00 80.69 558 ASP A C 1
ATOM 4331 O O . ASP A 1 558 ? 16.748 -5.174 -1.340 1.00 80.69 558 ASP A O 1
ATOM 4335 N N . PRO A 1 559 ? 14.774 -5.870 -2.182 1.00 71.94 559 PRO A N 1
ATOM 4336 C CA . PRO A 1 559 ? 14.155 -6.049 -0.873 1.00 71.94 559 PRO A CA 1
ATOM 4337 C C . PRO A 1 559 ? 14.763 -7.207 -0.072 1.00 71.94 559 PRO A C 1
ATOM 4339 O O . PRO A 1 559 ? 14.777 -7.126 1.156 1.00 71.94 559 PRO A O 1
ATOM 4342 N N . ALA A 1 560 ? 15.296 -8.244 -0.731 1.00 68.88 560 ALA A N 1
ATOM 4343 C CA . ALA A 1 560 ? 15.886 -9.401 -0.056 1.00 68.88 560 ALA A CA 1
ATOM 4344 C C . ALA A 1 560 ? 17.225 -9.025 0.592 1.00 68.88 560 ALA A C 1
ATOM 4346 O O . ALA A 1 560 ? 17.485 -9.350 1.749 1.00 68.88 560 ALA A O 1
ATOM 4347 N N . ARG A 1 561 ? 18.056 -8.259 -0.128 1.00 71.19 561 ARG A N 1
ATOM 4348 C CA . ARG A 1 561 ? 19.349 -7.764 0.388 1.00 71.19 561 ARG A CA 1
ATOM 4349 C C . ARG A 1 561 ? 19.225 -6.498 1.227 1.00 71.19 561 ARG A C 1
ATOM 4351 O O . ARG A 1 561 ? 20.175 -6.149 1.927 1.00 71.19 561 ARG A O 1
ATOM 4358 N N . ARG A 1 562 ? 18.081 -5.808 1.153 1.00 78.75 562 ARG A N 1
ATOM 4359 C CA . ARG A 1 562 ? 17.853 -4.470 1.726 1.00 78.75 562 ARG A CA 1
ATOM 4360 C C . ARG A 1 562 ? 18.933 -3.478 1.303 1.00 78.75 562 ARG A C 1
ATOM 4362 O O . ARG A 1 562 ? 19.516 -2.773 2.130 1.00 78.75 562 ARG A O 1
ATOM 4369 N N . ARG A 1 563 ? 19.233 -3.475 0.007 1.00 85.56 563 ARG A N 1
ATOM 4370 C CA . ARG A 1 563 ? 20.237 -2.605 -0.608 1.00 85.56 563 ARG A CA 1
ATOM 4371 C C . ARG A 1 563 ? 19.751 -2.137 -1.966 1.00 85.56 563 ARG A C 1
ATOM 4373 O O . ARG A 1 563 ? 19.043 -2.850 -2.674 1.00 85.56 563 ARG A O 1
ATOM 4380 N N . TYR A 1 564 ? 20.189 -0.954 -2.364 1.00 92.19 564 TYR A N 1
ATOM 4381 C CA . TYR A 1 564 ? 20.150 -0.564 -3.761 1.00 92.19 564 TYR A CA 1
ATOM 4382 C C . TYR A 1 564 ? 21.175 -1.388 -4.522 1.00 92.19 564 TYR A C 1
ATOM 4384 O O . TYR A 1 564 ? 22.317 -1.522 -4.086 1.00 92.19 564 TYR A O 1
ATOM 4392 N N . VAL A 1 565 ? 20.775 -1.916 -5.668 1.00 92.81 565 VAL A N 1
ATOM 4393 C CA . VAL A 1 565 ? 21.651 -2.691 -6.541 1.00 92.81 565 VAL A CA 1
ATOM 4394 C C . VAL A 1 565 ? 21.687 -2.041 -7.911 1.00 92.81 565 VAL A C 1
ATOM 4396 O O . VAL A 1 565 ? 20.670 -1.553 -8.412 1.00 92.81 565 VAL A O 1
ATOM 4399 N N . ALA A 1 566 ? 22.864 -2.026 -8.526 1.00 93.00 566 ALA A N 1
ATOM 4400 C CA . ALA A 1 566 ? 23.054 -1.533 -9.875 1.00 93.00 566 ALA A CA 1
ATOM 4401 C C . ALA A 1 566 ? 23.873 -2.523 -10.705 1.00 93.00 566 ALA A C 1
ATOM 4403 O O . ALA A 1 566 ? 24.986 -2.898 -10.342 1.00 93.00 566 ALA A O 1
ATOM 4404 N N . HIS A 1 567 ? 23.322 -2.908 -11.854 1.00 92.38 567 HIS A N 1
ATOM 4405 C CA . HIS A 1 567 ? 24.035 -3.639 -12.891 1.00 92.38 567 HIS A CA 1
ATOM 4406 C C . HIS A 1 567 ? 24.564 -2.634 -13.905 1.00 92.38 567 HIS A C 1
ATOM 4408 O O . HIS A 1 567 ? 23.799 -1.921 -14.561 1.00 92.38 567 HIS A O 1
ATOM 4414 N N . VAL A 1 568 ? 25.880 -2.557 -14.005 1.00 90.81 568 VAL A N 1
ATOM 4415 C CA . VAL A 1 568 ? 26.610 -1.554 -14.780 1.00 90.81 568 VAL A CA 1
ATOM 4416 C C . VAL A 1 568 ? 27.698 -2.230 -15.608 1.00 90.81 568 VAL A C 1
ATOM 4418 O O . VAL A 1 568 ? 28.029 -3.395 -15.382 1.00 90.81 568 VAL A O 1
ATOM 4421 N N . ARG A 1 569 ? 28.281 -1.514 -16.573 1.00 87.62 569 ARG A N 1
ATOM 4422 C CA . ARG A 1 569 ? 29.466 -2.010 -17.286 1.00 87.62 569 ARG A CA 1
ATOM 4423 C C . ARG A 1 569 ? 30.742 -1.811 -16.465 1.00 87.62 569 ARG A C 1
ATOM 4425 O O . ARG A 1 569 ? 30.887 -0.814 -15.755 1.00 87.62 569 ARG A O 1
ATOM 4432 N N . PHE A 1 570 ? 31.650 -2.782 -16.541 1.00 84.81 570 PHE A N 1
ATOM 4433 C CA . PHE A 1 570 ? 32.962 -2.707 -15.897 1.00 84.81 570 PHE A CA 1
ATOM 4434 C C . PHE A 1 570 ? 33.901 -1.738 -16.631 1.00 84.81 570 PHE A C 1
ATOM 4436 O O . PHE A 1 570 ? 33.864 -1.638 -17.856 1.00 84.81 570 PHE A O 1
ATOM 4443 N N . GLY A 1 571 ? 34.778 -1.076 -15.875 1.00 76.44 571 GLY A N 1
ATOM 4444 C CA . GLY A 1 571 ? 35.899 -0.287 -16.381 1.00 76.44 571 GLY A CA 1
ATOM 4445 C C . GLY A 1 571 ? 36.449 0.696 -15.340 1.00 76.44 571 GLY A C 1
ATOM 4446 O O . GLY A 1 571 ? 35.874 0.795 -14.243 1.00 76.44 571 GLY A O 1
ATOM 4447 N N . PRO A 1 572 ? 37.519 1.442 -15.683 1.00 77.25 572 PRO A N 1
ATOM 4448 C CA . PRO A 1 572 ? 38.255 1.412 -16.963 1.00 77.25 572 PRO A CA 1
ATOM 4449 C C . PRO A 1 572 ? 39.291 0.259 -17.085 1.00 77.25 572 PRO A C 1
ATOM 4451 O O . PRO A 1 572 ? 39.805 -0.183 -16.060 1.00 77.25 572 PRO A O 1
ATOM 4454 N N . PRO A 1 573 ? 39.632 -0.210 -18.315 1.00 76.56 573 PRO A N 1
ATOM 4455 C CA . PRO A 1 573 ? 38.991 0.133 -19.590 1.00 76.56 573 PRO A CA 1
ATOM 4456 C C . PRO A 1 573 ? 37.581 -0.468 -19.677 1.00 76.56 573 PRO A C 1
ATOM 4458 O O . PRO A 1 573 ? 37.262 -1.416 -18.966 1.00 76.56 573 PRO A O 1
ATOM 4461 N N . ASN A 1 574 ? 36.720 0.082 -20.537 1.00 78.00 574 ASN A N 1
ATOM 4462 C CA . ASN A 1 574 ? 35.375 -0.462 -20.722 1.00 78.00 574 ASN A CA 1
ATOM 4463 C C . ASN A 1 574 ? 35.437 -1.833 -21.410 1.00 78.00 574 ASN A C 1
ATOM 4465 O O . ASN A 1 574 ? 35.609 -1.918 -22.626 1.00 78.00 574 ASN A O 1
ATOM 4469 N N . THR A 1 575 ? 35.272 -2.903 -20.637 1.00 82.81 575 THR A N 1
ATOM 4470 C CA . THR A 1 575 ? 35.329 -4.284 -21.142 1.00 82.81 575 THR A CA 1
ATOM 4471 C C . THR A 1 575 ? 33.977 -4.805 -21.627 1.00 82.81 575 THR A C 1
ATOM 4473 O O . THR A 1 575 ? 33.891 -5.940 -22.099 1.00 82.81 575 THR A O 1
ATOM 4476 N N . ARG A 1 576 ? 32.903 -4.006 -21.506 1.00 86.00 576 ARG A N 1
ATOM 4477 C CA . ARG A 1 576 ? 31.512 -4.433 -21.737 1.00 86.00 576 ARG A CA 1
ATOM 4478 C C . ARG A 1 576 ? 31.137 -5.690 -20.934 1.00 86.00 576 ARG A C 1
ATOM 4480 O O . ARG A 1 576 ? 30.301 -6.478 -21.354 1.00 86.00 576 ARG A O 1
ATOM 4487 N N . TRP A 1 577 ? 31.753 -5.897 -19.770 1.00 89.81 577 TRP A N 1
ATOM 4488 C CA . TRP A 1 577 ? 31.338 -6.934 -18.823 1.00 89.81 577 TRP A CA 1
ATOM 4489 C C . TRP A 1 577 ? 30.241 -6.401 -17.915 1.00 89.81 577 TRP A C 1
ATOM 4491 O O . TRP A 1 577 ? 30.299 -5.244 -17.492 1.00 89.81 577 TRP A O 1
ATOM 4501 N N . VAL A 1 578 ? 29.267 -7.243 -17.580 1.00 92.06 578 VAL A N 1
ATOM 4502 C CA . VAL A 1 578 ? 28.205 -6.856 -16.649 1.00 92.06 578 VAL A CA 1
ATOM 4503 C C . VAL A 1 578 ? 28.732 -7.021 -15.231 1.00 92.06 578 VAL A C 1
ATOM 4505 O O . VAL A 1 578 ? 29.231 -8.087 -14.863 1.00 92.06 578 VAL A O 1
ATOM 4508 N N . SER A 1 579 ? 28.639 -5.959 -14.441 1.00 92.25 579 SER A N 1
ATOM 4509 C CA . SER A 1 579 ? 29.052 -5.927 -13.042 1.00 92.25 579 SER A CA 1
ATOM 4510 C C . SER A 1 579 ? 27.915 -5.492 -12.138 1.00 92.25 579 SER A C 1
ATOM 4512 O O . SER A 1 579 ? 27.126 -4.633 -12.516 1.00 92.25 579 SER A O 1
ATOM 4514 N N . LEU A 1 580 ? 27.881 -6.058 -10.939 1.00 92.56 580 LEU A N 1
ATOM 4515 C CA . LEU A 1 580 ? 27.032 -5.655 -9.832 1.00 92.56 580 LEU A CA 1
ATOM 4516 C C . LEU A 1 580 ? 27.798 -4.682 -8.928 1.00 92.56 580 LEU A C 1
ATOM 4518 O O . LEU A 1 580 ? 28.986 -4.859 -8.662 1.00 92.56 580 LEU A O 1
ATOM 4522 N N . THR A 1 581 ? 27.112 -3.658 -8.449 1.00 92.81 581 THR A N 1
ATOM 4523 C CA . THR A 1 581 ? 27.538 -2.807 -7.336 1.00 92.81 581 THR A CA 1
ATOM 4524 C C . THR A 1 581 ? 26.317 -2.504 -6.480 1.00 92.81 581 THR A C 1
ATOM 4526 O O . THR A 1 581 ? 25.187 -2.504 -6.977 1.00 92.81 581 THR A O 1
ATOM 4529 N N . GLU A 1 582 ? 26.533 -2.299 -5.188 1.00 93.44 582 GLU A N 1
ATOM 4530 C CA . GLU A 1 582 ? 25.469 -2.194 -4.199 1.00 93.44 582 GLU A CA 1
ATOM 4531 C C . GLU A 1 582 ? 25.677 -0.979 -3.305 1.00 93.44 582 GLU A C 1
ATOM 4533 O O . GLU A 1 582 ? 26.810 -0.587 -3.031 1.00 93.44 582 GLU A O 1
ATOM 4538 N N . SER A 1 583 ? 24.590 -0.413 -2.798 1.00 92.50 583 SER A N 1
ATOM 4539 C CA . SER A 1 583 ? 24.630 0.716 -1.877 1.00 92.50 583 SER A CA 1
ATOM 4540 C C . SER A 1 583 ? 23.544 0.583 -0.808 1.00 92.50 583 SER A C 1
ATOM 4542 O O . SER A 1 583 ? 22.423 0.188 -1.130 1.00 92.50 583 SER A O 1
ATOM 4544 N N . PRO A 1 584 ? 23.828 0.903 0.465 1.00 86.19 584 PRO A N 1
ATOM 4545 C CA . PRO A 1 584 ? 22.799 0.968 1.498 1.00 86.19 584 PRO A CA 1
ATOM 4546 C C . PRO A 1 584 ? 21.977 2.269 1.447 1.00 86.19 584 PRO A C 1
ATOM 4548 O O . PRO A 1 584 ? 20.866 2.295 1.964 1.00 86.19 584 PRO A O 1
ATOM 4551 N N . ASP A 1 585 ? 22.500 3.341 0.845 1.00 86.75 585 ASP A N 1
ATOM 4552 C CA . ASP A 1 585 ? 21.967 4.709 0.972 1.00 86.75 585 ASP A CA 1
ATOM 4553 C C . ASP A 1 585 ? 21.824 5.466 -0.362 1.00 86.75 585 ASP A C 1
ATOM 4555 O O . ASP A 1 585 ? 21.390 6.619 -0.378 1.00 86.75 585 ASP A O 1
ATOM 4559 N N . PHE A 1 586 ? 22.142 4.801 -1.476 1.00 94.12 586 PHE A N 1
ATOM 4560 C CA . PHE A 1 586 ? 22.151 5.320 -2.846 1.00 94.12 586 PHE A CA 1
ATOM 4561 C C . PHE A 1 586 ? 23.306 6.276 -3.184 1.00 94.12 586 PHE A C 1
ATOM 4563 O O . PHE A 1 586 ? 23.452 6.669 -4.345 1.00 94.12 586 PHE A O 1
ATOM 4570 N N . VAL A 1 587 ? 24.152 6.608 -2.208 1.00 93.81 587 VAL A N 1
ATOM 4571 C CA . VAL A 1 587 ? 25.267 7.554 -2.351 1.00 93.81 587 VAL A CA 1
ATOM 4572 C C . VAL A 1 587 ? 26.597 6.812 -2.345 1.00 93.81 587 VAL A C 1
ATOM 4574 O O . VAL A 1 587 ? 27.420 7.006 -3.238 1.00 93.81 587 VAL A O 1
ATOM 4577 N N . HIS A 1 588 ? 26.792 5.909 -1.386 1.00 89.62 588 HIS A N 1
ATOM 4578 C CA . HIS A 1 588 ? 28.028 5.153 -1.223 1.00 89.62 588 HIS A CA 1
ATOM 4579 C C . HIS A 1 588 ? 27.876 3.767 -1.842 1.00 89.62 588 HIS A C 1
ATOM 4581 O O . HIS A 1 588 ? 27.146 2.917 -1.324 1.00 89.62 588 HIS A O 1
ATOM 4587 N N . TRP A 1 589 ? 28.558 3.540 -2.962 1.00 93.62 589 TRP A N 1
ATOM 4588 C CA . TRP A 1 589 ? 28.482 2.295 -3.724 1.00 93.62 589 TRP A CA 1
ATOM 4589 C C . TRP A 1 589 ? 29.716 1.420 -3.504 1.00 93.62 589 TRP A C 1
ATOM 4591 O O . TRP A 1 589 ? 30.847 1.905 -3.448 1.00 93.62 589 TRP A O 1
ATOM 4601 N N . SER A 1 590 ? 29.501 0.111 -3.396 1.00 92.00 590 SER A N 1
ATOM 4602 C CA . SER A 1 590 ? 30.567 -0.876 -3.253 1.00 92.00 590 SER A CA 1
ATOM 4603 C C . SER A 1 590 ? 31.413 -0.998 -4.531 1.00 92.00 590 SER A C 1
ATOM 4605 O O . SER A 1 590 ? 30.953 -0.662 -5.631 1.00 92.00 590 SER A O 1
ATOM 4607 N N . PRO A 1 591 ? 32.651 -1.519 -4.440 1.00 91.06 591 PRO A N 1
ATOM 4608 C CA . PRO A 1 591 ? 33.420 -1.885 -5.622 1.00 91.06 591 PRO A CA 1
ATOM 4609 C C . PRO A 1 591 ? 32.630 -2.810 -6.558 1.00 91.06 591 PRO A C 1
ATOM 4611 O O . PRO A 1 591 ? 31.898 -3.695 -6.120 1.00 91.06 591 PRO A O 1
ATOM 4614 N N . LYS A 1 592 ? 32.794 -2.609 -7.869 1.00 91.12 592 LYS A N 1
ATOM 4615 C CA . LYS A 1 592 ? 32.111 -3.409 -8.893 1.00 91.12 592 LYS A CA 1
ATOM 4616 C C . LYS A 1 592 ? 32.587 -4.864 -8.855 1.00 91.12 592 LYS A C 1
ATOM 4618 O O . LYS A 1 592 ? 33.773 -5.126 -9.045 1.00 91.12 592 LYS A O 1
ATOM 4623 N N . VAL A 1 593 ? 31.652 -5.801 -8.734 1.00 92.06 593 VAL A N 1
ATOM 4624 C CA . VAL A 1 593 ? 31.884 -7.244 -8.876 1.00 92.06 593 VAL A CA 1
ATOM 4625 C C . VAL A 1 593 ? 31.409 -7.678 -10.257 1.00 92.06 593 VAL A C 1
ATOM 4627 O O . VAL A 1 593 ? 30.247 -7.490 -10.601 1.00 92.06 593 VAL A O 1
ATOM 4630 N N . THR A 1 594 ? 32.288 -8.247 -11.085 1.00 92.25 594 THR A N 1
ATOM 4631 C CA . THR A 1 594 ? 31.877 -8.755 -12.405 1.00 92.25 594 THR A CA 1
ATOM 4632 C C . THR A 1 594 ? 31.036 -10.021 -12.253 1.00 92.25 594 THR A C 1
ATOM 4634 O O . THR A 1 594 ? 31.536 -11.020 -11.745 1.00 92.25 594 THR A O 1
ATOM 4637 N N . VAL A 1 595 ? 29.800 -9.992 -12.755 1.00 92.06 595 VAL A N 1
ATOM 4638 C CA . VAL A 1 595 ? 28.820 -11.088 -12.636 1.00 92.06 595 VAL A CA 1
ATOM 4639 C C . VAL A 1 595 ? 28.559 -11.818 -13.956 1.00 92.06 595 VAL A C 1
ATOM 4641 O O . VAL A 1 595 ? 28.123 -12.964 -13.949 1.00 92.06 595 VAL A O 1
ATOM 4644 N N . LEU A 1 596 ? 28.859 -11.196 -15.105 1.00 90.88 596 LEU A N 1
ATOM 4645 C CA . LEU A 1 596 ? 28.744 -11.854 -16.411 1.00 90.88 596 LEU A CA 1
ATOM 4646 C C . LEU A 1 596 ? 29.827 -11.383 -17.395 1.00 90.88 596 LEU A C 1
ATOM 4648 O O . LEU A 1 596 ? 29.894 -10.204 -17.763 1.00 90.88 596 LEU A O 1
ATOM 4652 N N . LYS A 1 597 ? 30.643 -12.336 -17.858 1.00 90.06 597 LYS A N 1
ATOM 4653 C CA . LYS A 1 597 ? 31.713 -12.158 -18.857 1.00 90.06 597 LYS A CA 1
ATOM 4654 C C . LYS A 1 597 ? 31.357 -12.882 -20.162 1.00 90.06 597 LYS A C 1
ATOM 4656 O O . LYS A 1 597 ? 30.570 -13.829 -20.106 1.00 90.06 597 LYS A O 1
ATOM 4661 N N . PRO A 1 598 ? 31.910 -12.459 -21.313 1.00 88.12 598 PRO A N 1
ATOM 4662 C CA . PRO A 1 598 ? 31.835 -13.242 -22.539 1.00 88.12 598 PRO A CA 1
ATOM 4663 C C . PRO A 1 598 ? 32.327 -14.677 -22.317 1.00 88.12 598 PRO A C 1
ATOM 4665 O O . PRO A 1 598 ? 33.237 -14.913 -21.518 1.00 88.12 598 PRO A O 1
ATOM 4668 N N . SER A 1 599 ? 31.709 -15.624 -23.008 1.00 87.06 599 SER A N 1
ATOM 4669 C CA . SER A 1 599 ? 32.012 -17.057 -22.963 1.00 87.06 599 SER A CA 1
ATOM 4670 C C . SER A 1 599 ? 31.829 -17.668 -24.354 1.00 87.06 599 SER A C 1
ATOM 4672 O O . SER A 1 599 ? 31.460 -16.966 -25.289 1.00 87.06 599 SER A O 1
ATOM 4674 N N . SER A 1 600 ? 32.036 -18.974 -24.514 1.00 87.88 600 SER A N 1
ATOM 4675 C CA . SER A 1 600 ? 32.036 -19.592 -25.846 1.00 87.88 600 SER A CA 1
ATOM 4676 C C . SER A 1 600 ? 30.705 -19.540 -26.604 1.00 87.88 600 SER A C 1
ATOM 4678 O O . SER A 1 600 ? 30.694 -19.644 -27.824 1.00 87.88 600 SER A O 1
ATOM 4680 N N . ILE A 1 601 ? 29.580 -19.282 -25.926 1.00 88.75 601 ILE A N 1
ATOM 4681 C CA . ILE A 1 601 ? 28.302 -18.982 -26.599 1.00 88.75 601 ILE A CA 1
ATOM 4682 C C . ILE A 1 601 ? 28.336 -17.668 -27.403 1.00 88.75 601 ILE A C 1
ATOM 4684 O O . ILE A 1 601 ? 27.511 -17.472 -28.290 1.00 88.75 601 ILE A O 1
ATOM 4688 N N . ASP A 1 602 ? 29.264 -16.763 -27.094 1.00 91.69 602 ASP A N 1
ATOM 4689 C CA . ASP A 1 602 ? 29.402 -15.461 -27.750 1.00 91.69 602 ASP A CA 1
ATOM 4690 C C . ASP A 1 602 ? 30.302 -15.515 -28.990 1.00 91.69 602 ASP A C 1
ATOM 4692 O O . ASP A 1 602 ? 30.203 -14.650 -29.856 1.00 91.69 602 ASP A O 1
ATOM 4696 N N . GLU A 1 603 ? 31.175 -16.522 -29.093 1.00 91.12 603 GLU A N 1
ATOM 4697 C CA . GLU A 1 603 ? 32.162 -16.650 -30.173 1.00 91.12 603 GLU A CA 1
ATOM 4698 C C . GLU A 1 603 ? 31.532 -16.687 -31.580 1.00 91.12 603 GLU A C 1
ATOM 4700 O O . GLU A 1 603 ? 31.994 -15.925 -32.431 1.00 91.12 603 GLU A O 1
ATOM 4705 N N . PRO A 1 604 ? 30.457 -17.464 -31.855 1.00 90.50 604 PRO A N 1
ATOM 4706 C CA . PRO A 1 604 ? 29.934 -17.623 -33.217 1.00 90.50 604 PRO A CA 1
ATOM 4707 C C . PRO A 1 604 ? 29.419 -16.340 -33.876 1.00 90.50 604 PRO A C 1
ATOM 4709 O O . PRO A 1 604 ? 29.350 -16.270 -35.100 1.00 90.50 604 PRO A O 1
ATOM 4712 N N . PHE A 1 605 ? 29.022 -15.353 -33.071 1.00 90.75 605 PHE A N 1
ATOM 4713 C CA . PHE A 1 605 ? 28.477 -14.073 -33.534 1.00 90.75 605 PHE A CA 1
ATOM 4714 C C . PHE A 1 605 ? 29.306 -12.877 -33.045 1.00 90.75 605 PHE A C 1
ATOM 4716 O O . PHE A 1 605 ? 28.856 -11.731 -33.117 1.00 90.75 605 PHE A O 1
ATOM 4723 N N . GLU A 1 606 ? 30.505 -13.133 -32.511 1.00 91.94 606 GLU A N 1
ATOM 4724 C CA . GLU A 1 606 ? 31.386 -12.120 -31.919 1.00 91.94 606 GLU A CA 1
ATOM 4725 C C . GLU A 1 606 ? 30.656 -11.225 -30.894 1.00 91.94 606 GLU A C 1
ATOM 4727 O O . GLU A 1 606 ? 30.845 -10.004 -30.834 1.00 91.94 606 GLU A O 1
ATOM 4732 N N . THR A 1 607 ? 29.776 -11.832 -30.093 1.00 91.19 607 THR A N 1
ATOM 4733 C CA . THR A 1 607 ? 28.812 -11.122 -29.253 1.00 91.19 607 THR A CA 1
ATOM 4734 C C . THR A 1 607 ? 29.495 -10.312 -28.148 1.00 91.19 607 THR A C 1
ATOM 4736 O O . THR A 1 607 ? 30.350 -10.795 -27.401 1.00 91.19 607 THR A O 1
ATOM 4739 N N . LYS A 1 608 ? 29.065 -9.060 -27.984 1.00 90.31 608 LYS A N 1
ATOM 4740 C CA . LYS A 1 608 ? 29.407 -8.173 -26.866 1.00 90.31 608 LYS A CA 1
ATOM 4741 C C . LYS A 1 608 ? 28.165 -7.910 -26.017 1.00 90.31 608 LYS A C 1
ATOM 4743 O O . LYS A 1 608 ? 27.077 -7.676 -26.541 1.00 90.31 608 LYS A O 1
ATOM 4748 N N . HIS A 1 609 ? 28.325 -7.883 -24.695 1.00 90.25 609 HIS A N 1
ATOM 4749 C CA . HIS A 1 609 ? 27.230 -7.528 -23.790 1.00 90.25 609 HIS A CA 1
ATOM 4750 C C . HIS A 1 609 ? 27.063 -6.011 -23.748 1.00 90.25 609 HIS A C 1
ATOM 4752 O O . HIS A 1 609 ? 27.795 -5.298 -23.063 1.00 90.25 609 HIS A O 1
ATOM 4758 N N . TYR A 1 610 ? 26.094 -5.493 -24.490 1.00 86.25 610 TYR A N 1
ATOM 4759 C CA . TYR A 1 610 ? 25.871 -4.053 -24.570 1.00 86.25 610 TYR A CA 1
ATOM 4760 C C . TYR A 1 610 ? 25.273 -3.482 -23.271 1.00 86.25 610 TYR A C 1
ATOM 4762 O O . TYR A 1 610 ? 25.516 -2.334 -22.906 1.00 86.25 610 TYR A O 1
ATOM 4770 N N . GLY A 1 611 ? 24.536 -4.313 -22.534 1.00 87.75 611 GLY A N 1
ATOM 4771 C CA . GLY A 1 611 ? 23.976 -4.025 -21.219 1.00 87.75 611 GLY A CA 1
ATOM 4772 C C . GLY A 1 611 ? 23.086 -5.176 -20.757 1.00 87.75 611 GLY A C 1
ATOM 4773 O O . GLY A 1 611 ? 22.775 -6.079 -21.535 1.00 87.75 611 GLY A O 1
ATOM 4774 N N . MET A 1 612 ? 22.658 -5.151 -19.497 1.00 91.44 612 MET A N 1
ATOM 4775 C CA . MET A 1 612 ? 21.721 -6.141 -18.965 1.00 91.44 612 MET A CA 1
ATOM 4776 C C . MET A 1 612 ? 20.692 -5.451 -18.087 1.00 91.44 612 MET A C 1
ATOM 4778 O O . MET A 1 612 ? 21.045 -4.810 -17.095 1.00 91.44 612 MET A O 1
ATOM 4782 N N . ARG A 1 613 ? 19.413 -5.570 -18.459 1.00 89.44 613 ARG A N 1
ATOM 4783 C CA . ARG A 1 613 ? 18.322 -5.119 -17.597 1.00 89.44 613 ARG A CA 1
ATOM 4784 C C . ARG A 1 613 ? 17.917 -6.212 -16.639 1.00 89.44 613 ARG A C 1
ATOM 4786 O O . ARG A 1 613 ? 17.663 -7.321 -17.080 1.00 89.44 613 ARG A O 1
ATOM 4793 N N . VAL A 1 614 ? 17.854 -5.884 -15.355 1.00 90.00 614 VAL A N 1
ATOM 4794 C CA . VAL A 1 614 ? 17.543 -6.857 -14.311 1.00 90.00 614 VAL A CA 1
ATOM 4795 C C . VAL A 1 614 ? 16.222 -6.509 -13.650 1.00 90.00 614 VAL A C 1
ATOM 4797 O O . VAL A 1 614 ? 15.970 -5.345 -13.340 1.00 90.00 614 VAL A O 1
ATOM 4800 N N . LEU A 1 615 ? 15.391 -7.530 -13.470 1.00 85.31 615 LEU A N 1
ATOM 4801 C CA . LEU A 1 615 ? 14.083 -7.455 -12.841 1.00 85.31 615 LEU A CA 1
ATOM 4802 C C . LEU A 1 615 ? 13.935 -8.614 -11.843 1.00 85.31 615 LEU A C 1
ATOM 4804 O O . LEU A 1 615 ? 14.057 -9.770 -12.254 1.00 85.31 615 LEU A O 1
ATOM 4808 N N . PRO A 1 616 ? 13.602 -8.340 -10.573 1.00 84.31 616 PRO A N 1
ATOM 4809 C CA . PRO A 1 616 ? 13.105 -9.364 -9.661 1.00 84.31 616 PRO A CA 1
ATOM 4810 C C . PRO A 1 616 ? 11.751 -9.907 -10.130 1.00 84.31 616 PRO A C 1
ATOM 4812 O O . PRO A 1 616 ? 10.812 -9.140 -10.350 1.00 84.31 616 PRO A O 1
ATOM 4815 N N . TYR A 1 617 ? 11.633 -11.224 -10.274 1.00 82.38 617 TYR A N 1
ATOM 4816 C CA . TYR A 1 617 ? 10.419 -11.898 -10.724 1.00 82.38 617 TYR A CA 1
ATOM 4817 C C . TYR A 1 617 ? 10.274 -13.267 -10.053 1.00 82.38 617 TYR A C 1
ATOM 4819 O O . TYR A 1 617 ? 11.090 -14.151 -10.285 1.00 82.38 617 TYR A O 1
ATOM 4827 N N . GLU A 1 618 ? 9.220 -13.441 -9.248 1.00 77.12 618 GLU A N 1
ATOM 4828 C CA . GLU A 1 618 ? 8.796 -14.744 -8.697 1.00 77.12 618 GLU A CA 1
ATOM 4829 C C . GLU A 1 618 ? 9.957 -15.560 -8.073 1.00 77.12 618 GLU A C 1
ATOM 4831 O O . GLU A 1 618 ? 10.198 -16.711 -8.428 1.00 77.12 618 GLU A O 1
ATOM 4836 N N . GLY A 1 619 ? 10.730 -14.933 -7.174 1.00 73.25 619 GLY A N 1
ATOM 4837 C CA . GLY A 1 619 ? 11.823 -15.591 -6.437 1.00 73.25 619 GLY A CA 1
ATOM 4838 C C . GLY A 1 619 ? 13.149 -15.740 -7.199 1.00 73.25 619 GLY A C 1
ATOM 4839 O O . GLY A 1 619 ? 14.069 -16.392 -6.713 1.00 73.25 619 GLY A O 1
ATOM 4840 N N . THR A 1 620 ? 13.282 -15.138 -8.383 1.00 82.94 620 THR A N 1
ATOM 4841 C CA . THR A 1 620 ? 14.546 -15.071 -9.131 1.00 82.94 620 THR A CA 1
ATOM 4842 C C . THR A 1 620 ? 14.767 -13.677 -9.719 1.00 82.94 620 THR A C 1
ATOM 4844 O O . THR A 1 620 ? 13.843 -12.874 -9.846 1.00 82.94 620 THR A O 1
ATOM 4847 N N . LEU A 1 621 ? 16.004 -13.360 -10.077 1.00 88.38 621 LEU A N 1
ATOM 4848 C CA . LEU A 1 621 ? 16.357 -12.196 -10.874 1.00 88.38 621 LEU A CA 1
ATOM 4849 C C . LEU A 1 621 ? 16.412 -12.617 -12.339 1.00 88.38 621 LEU A C 1
ATOM 4851 O O . LEU A 1 621 ? 17.203 -13.481 -12.705 1.00 88.38 621 LEU A O 1
ATOM 4855 N N . LEU A 1 622 ? 15.606 -11.981 -13.184 1.00 92.12 622 LEU A N 1
ATOM 4856 C CA . LEU A 1 622 ? 15.672 -12.141 -14.633 1.00 92.12 622 LEU A CA 1
ATOM 4857 C C . LEU A 1 622 ? 16.524 -11.030 -15.238 1.00 92.12 622 LEU A C 1
ATOM 4859 O O . LEU A 1 622 ? 16.306 -9.847 -14.980 1.00 92.12 622 LEU A O 1
ATOM 4863 N N . GLY A 1 623 ? 17.480 -11.425 -16.066 1.00 93.69 623 GLY A N 1
ATOM 4864 C CA . GLY A 1 623 ? 18.393 -10.571 -16.806 1.00 93.69 623 GLY A CA 1
ATOM 4865 C C . GLY A 1 623 ? 18.047 -10.586 -18.288 1.00 93.69 623 GLY A C 1
ATOM 4866 O O . GLY A 1 623 ? 18.028 -11.632 -18.926 1.00 93.69 623 GLY A O 1
ATOM 4867 N N . PHE A 1 624 ? 17.797 -9.417 -18.856 1.00 93.44 624 PHE A N 1
ATOM 4868 C CA . PHE A 1 624 ? 17.562 -9.214 -20.278 1.00 93.44 624 PHE A CA 1
ATOM 4869 C C . PHE A 1 624 ? 18.854 -8.667 -20.875 1.00 93.44 624 PHE A C 1
ATOM 4871 O O . PHE A 1 624 ? 19.122 -7.460 -20.841 1.00 93.44 624 PHE A O 1
ATOM 4878 N N . LEU A 1 625 ? 19.697 -9.587 -21.333 1.00 92.94 625 LEU A N 1
ATOM 4879 C CA . LEU A 1 625 ? 21.018 -9.305 -21.870 1.00 92.94 625 LEU A CA 1
ATOM 4880 C C . LEU A 1 625 ? 20.887 -8.782 -23.300 1.00 92.94 625 LEU A C 1
ATOM 4882 O O . LEU A 1 625 ? 20.404 -9.488 -24.182 1.00 92.94 625 LEU A O 1
ATOM 4886 N N . SER A 1 626 ? 21.333 -7.550 -23.526 1.00 90.62 626 SER A N 1
ATOM 4887 C CA . SER A 1 626 ? 21.445 -6.961 -24.862 1.00 90.62 626 SER A CA 1
ATOM 4888 C C . SER A 1 626 ? 22.710 -7.500 -25.530 1.00 90.62 626 SER A C 1
ATOM 4890 O O . SER A 1 626 ? 23.817 -7.046 -25.230 1.00 90.62 626 SER A O 1
ATOM 4892 N N . ALA A 1 627 ? 22.547 -8.507 -26.384 1.00 91.56 627 ALA A N 1
ATOM 4893 C CA . ALA A 1 627 ? 23.625 -9.195 -27.083 1.00 91.56 627 ALA A CA 1
ATOM 4894 C C . ALA A 1 627 ? 23.843 -8.546 -28.457 1.00 91.56 627 ALA A C 1
ATOM 4896 O O . ALA A 1 627 ? 23.011 -8.684 -29.355 1.00 91.56 627 ALA A O 1
ATOM 4897 N N . TYR A 1 628 ? 24.941 -7.799 -28.578 1.00 89.62 628 TYR A N 1
ATOM 4898 C CA . TYR A 1 628 ? 25.331 -7.039 -29.765 1.00 89.62 628 TYR A CA 1
ATOM 4899 C C . TYR A 1 628 ? 26.362 -7.817 -30.582 1.00 89.62 628 TYR A C 1
ATOM 4901 O O . TYR A 1 628 ? 27.375 -8.235 -30.023 1.00 89.62 628 TYR A O 1
ATOM 4909 N N . HIS A 1 629 ? 26.110 -8.019 -31.873 1.00 90.81 629 HIS A N 1
ATOM 4910 C CA . HIS A 1 629 ? 26.854 -8.980 -32.695 1.00 90.81 629 HIS A CA 1
ATOM 4911 C C . HIS A 1 629 ? 27.755 -8.317 -33.734 1.00 90.81 629 HIS A C 1
ATOM 4913 O O . HIS A 1 629 ? 27.323 -7.379 -34.405 1.00 90.81 629 HIS A O 1
ATOM 4919 N N . GLY A 1 630 ? 28.973 -8.852 -33.884 1.00 87.06 630 GLY A N 1
ATOM 4920 C CA . GLY A 1 630 ? 29.922 -8.534 -34.956 1.00 87.06 630 GLY A CA 1
ATOM 4921 C C . GLY A 1 630 ? 30.061 -7.044 -35.260 1.00 87.06 630 GLY A C 1
ATOM 4922 O O . GLY A 1 630 ? 29.697 -6.636 -36.354 1.00 87.06 630 GLY A O 1
ATOM 4923 N N . GLU A 1 631 ? 30.553 -6.255 -34.297 1.00 83.94 631 GLU A N 1
ATOM 4924 C CA . GLU A 1 631 ? 30.778 -4.804 -34.432 1.00 83.94 631 GLU A CA 1
ATOM 4925 C C . GLU A 1 631 ? 31.621 -4.486 -35.675 1.00 83.94 631 GLU A C 1
ATOM 4927 O O . GLU A 1 631 ? 32.763 -4.941 -35.782 1.00 83.94 631 GLU A O 1
ATOM 4932 N N . THR A 1 632 ? 31.072 -3.709 -36.613 1.00 81.00 632 THR A N 1
ATOM 4933 C CA . THR A 1 632 ? 31.767 -3.364 -37.860 1.00 81.00 632 THR A CA 1
ATOM 4934 C C . THR A 1 632 ? 31.982 -1.864 -38.020 1.00 81.00 632 THR A C 1
ATOM 4936 O O . THR A 1 632 ? 31.202 -1.031 -37.572 1.00 81.00 632 THR A O 1
ATOM 4939 N N . ILE A 1 633 ? 33.067 -1.512 -38.708 1.00 78.56 633 ILE A N 1
ATOM 4940 C CA . ILE A 1 633 ? 33.353 -0.144 -39.174 1.00 78.56 633 ILE A CA 1
ATOM 4941 C C . ILE A 1 633 ? 33.333 -0.055 -40.710 1.00 78.56 633 ILE A C 1
ATOM 4943 O O . ILE A 1 633 ? 33.821 0.912 -41.290 1.00 78.56 633 ILE A O 1
ATOM 4947 N N . ARG A 1 634 ? 32.821 -1.095 -41.380 1.00 82.31 634 ARG A N 1
ATOM 4948 C CA . ARG A 1 634 ? 32.786 -1.258 -42.843 1.00 82.31 634 ARG A CA 1
ATOM 4949 C C . ARG A 1 634 ? 31.364 -1.624 -43.287 1.00 82.31 634 ARG A C 1
ATOM 4951 O O . ARG A 1 634 ? 30.581 -2.069 -42.454 1.00 82.31 634 ARG A O 1
ATOM 4958 N N . PRO A 1 635 ? 31.006 -1.462 -44.574 1.00 80.94 635 PRO A N 1
ATOM 4959 C CA . PRO A 1 635 ? 29.714 -1.921 -45.078 1.00 80.94 635 PRO A CA 1
ATOM 4960 C C . PRO A 1 635 ? 29.484 -3.409 -44.778 1.00 80.94 635 PRO A C 1
ATOM 4962 O O . PRO A 1 635 ? 30.364 -4.233 -45.018 1.00 80.94 635 PRO A O 1
ATOM 4965 N N . ILE A 1 636 ? 28.303 -3.737 -44.251 1.00 81.38 636 ILE A N 1
ATOM 4966 C CA . ILE A 1 636 ? 27.942 -5.101 -43.846 1.00 81.38 636 ILE A CA 1
ATOM 4967 C C . ILE A 1 636 ? 27.478 -5.908 -45.070 1.00 81.38 636 ILE A C 1
ATOM 4969 O O . ILE A 1 636 ? 26.573 -5.439 -45.769 1.00 81.38 636 ILE A O 1
ATOM 4973 N N . PRO A 1 637 ? 28.043 -7.105 -45.320 1.00 82.69 637 PRO A N 1
ATOM 4974 C CA . PRO A 1 637 ? 27.585 -8.012 -46.373 1.00 82.69 637 PRO A CA 1
ATOM 4975 C C . PRO A 1 637 ? 26.115 -8.433 -46.217 1.00 82.69 637 PRO A C 1
ATOM 4977 O O . PRO A 1 637 ? 25.590 -8.517 -45.105 1.00 82.69 637 PRO A O 1
ATOM 4980 N N . ALA A 1 638 ? 25.435 -8.723 -47.331 1.00 80.44 638 ALA A N 1
ATOM 4981 C CA . ALA A 1 638 ? 24.009 -9.077 -47.328 1.00 80.44 638 ALA A CA 1
ATOM 4982 C C . ALA A 1 638 ? 23.707 -10.400 -46.590 1.00 80.44 638 ALA A C 1
ATOM 4984 O O . ALA A 1 638 ? 22.641 -10.558 -45.999 1.00 80.44 638 ALA A O 1
ATOM 4985 N N . ASP A 1 639 ? 24.651 -11.333 -46.582 1.00 83.62 639 ASP A N 1
ATOM 4986 C CA . ASP A 1 639 ? 24.603 -12.610 -45.863 1.00 83.62 639 ASP A CA 1
ATOM 4987 C C . ASP A 1 639 ? 24.981 -12.484 -44.374 1.00 83.62 639 ASP A C 1
ATOM 4989 O O . ASP A 1 639 ? 24.685 -13.370 -43.570 1.00 83.62 639 ASP A O 1
ATOM 4993 N N . GLU A 1 640 ? 25.549 -11.346 -43.972 1.00 84.25 640 GLU A N 1
ATOM 4994 C CA . GLU A 1 640 ? 25.948 -11.043 -42.596 1.00 84.25 640 GLU A CA 1
ATOM 4995 C C . GLU A 1 640 ? 25.102 -9.935 -41.960 1.00 84.25 640 GLU A C 1
ATOM 4997 O O . GLU A 1 640 ? 25.527 -9.263 -41.022 1.00 84.25 640 GLU A O 1
ATOM 5002 N N . MET A 1 641 ? 23.863 -9.743 -42.420 1.00 79.50 641 MET A N 1
ATOM 5003 C CA . MET A 1 641 ? 22.981 -8.679 -41.920 1.00 79.50 641 MET A CA 1
ATOM 5004 C C . MET A 1 641 ? 22.700 -8.729 -40.409 1.00 79.50 641 MET A C 1
ATOM 5006 O O . MET A 1 641 ? 22.166 -7.755 -39.876 1.00 79.50 641 MET A O 1
ATOM 5010 N N . TRP A 1 642 ? 23.054 -9.823 -39.729 1.00 82.75 642 TRP A N 1
ATOM 5011 C CA . TRP A 1 642 ? 23.047 -9.974 -38.273 1.00 82.75 642 TRP A CA 1
ATOM 5012 C C . TRP A 1 642 ? 24.113 -9.123 -37.558 1.00 82.75 642 TRP A C 1
ATOM 5014 O O . TRP A 1 642 ? 23.957 -8.855 -36.365 1.00 82.75 642 TRP A O 1
ATOM 5024 N N . ARG A 1 643 ? 25.165 -8.682 -38.262 1.00 87.50 643 ARG A N 1
ATOM 5025 C CA . ARG A 1 643 ? 26.192 -7.768 -37.746 1.00 87.50 643 ARG A CA 1
ATOM 5026 C C . ARG A 1 643 ? 25.638 -6.370 -37.484 1.00 87.50 643 ARG A C 1
ATOM 5028 O O . ARG A 1 643 ? 24.682 -5.921 -38.124 1.00 87.50 643 ARG A O 1
ATOM 5035 N N . ASP A 1 644 ? 26.253 -5.684 -36.528 1.00 84.12 644 ASP A N 1
ATOM 5036 C CA . ASP A 1 644 ? 25.797 -4.413 -35.964 1.00 84.12 644 ASP A CA 1
ATOM 5037 C C . ASP A 1 644 ? 24.319 -4.417 -35.551 1.00 84.12 644 ASP A C 1
ATOM 5039 O O . ASP A 1 644 ? 23.606 -3.428 -35.727 1.00 84.12 644 ASP A O 1
ATOM 5043 N N . ARG A 1 645 ? 23.831 -5.532 -35.003 1.00 85.38 645 ARG A N 1
ATOM 5044 C CA . ARG A 1 645 ? 22.477 -5.629 -34.449 1.00 85.38 645 ARG A CA 1
ATOM 5045 C C . ARG A 1 645 ? 22.497 -6.199 -33.051 1.00 85.38 645 ARG A C 1
ATOM 5047 O O . ARG A 1 645 ? 23.405 -6.932 -32.662 1.00 85.38 645 ARG A O 1
ATOM 5054 N N . THR A 1 646 ? 21.457 -5.863 -32.300 1.00 87.31 646 THR A N 1
ATOM 5055 C CA . THR A 1 646 ? 21.241 -6.388 -30.955 1.00 87.31 646 THR A CA 1
ATOM 5056 C C . THR A 1 646 ? 20.050 -7.335 -30.948 1.00 87.31 646 THR A C 1
ATOM 5058 O O . THR A 1 646 ? 18.974 -6.985 -31.427 1.00 87.31 646 THR A O 1
ATOM 5061 N N . ASN A 1 647 ? 20.214 -8.521 -30.365 1.00 90.69 647 ASN A N 1
ATOM 5062 C CA . ASN A 1 647 ? 19.091 -9.330 -29.894 1.00 90.69 647 ASN A CA 1
ATOM 5063 C C . ASN A 1 647 ? 19.066 -9.356 -28.357 1.00 90.69 647 ASN A C 1
ATOM 5065 O O . ASN A 1 647 ? 19.991 -8.875 -27.698 1.00 90.69 647 ASN A O 1
ATOM 5069 N N . VAL A 1 648 ? 17.983 -9.869 -27.771 1.00 92.25 648 VAL A N 1
ATOM 5070 C CA . VAL A 1 648 ? 17.910 -10.080 -26.319 1.00 92.25 648 VAL A CA 1
ATOM 5071 C C . VAL A 1 648 ? 18.062 -11.559 -26.025 1.00 92.25 648 VAL A C 1
ATOM 5073 O O . VAL A 1 648 ? 17.328 -12.374 -26.584 1.00 92.25 648 VAL A O 1
ATOM 5076 N N . GLN A 1 649 ? 18.963 -11.892 -25.108 1.00 93.75 649 GLN A N 1
ATOM 5077 C CA . GLN A 1 649 ? 19.051 -13.209 -24.485 1.00 93.75 649 GLN A CA 1
ATOM 5078 C C . GLN A 1 649 ? 18.575 -13.112 -23.034 1.00 93.75 649 GLN A C 1
ATOM 5080 O O . GLN A 1 649 ? 18.793 -12.094 -22.373 1.00 93.75 649 GLN A O 1
ATOM 5085 N N . LEU A 1 650 ? 17.917 -14.159 -22.533 1.00 94.00 650 LEU A N 1
ATOM 5086 C CA . LEU A 1 650 ? 17.591 -14.237 -21.111 1.00 94.00 650 LEU A CA 1
ATOM 5087 C C . LEU A 1 650 ? 18.771 -14.805 -20.328 1.00 94.00 650 LEU A C 1
ATOM 5089 O O . LEU A 1 650 ? 19.405 -15.779 -20.732 1.00 94.00 650 LEU A O 1
ATOM 5093 N N . ALA A 1 651 ? 19.009 -14.212 -19.173 1.00 94.38 651 ALA A N 1
ATOM 5094 C CA . ALA A 1 651 ? 19.814 -14.750 -18.100 1.00 94.38 651 ALA A CA 1
ATOM 5095 C C . ALA A 1 651 ? 18.981 -14.751 -16.818 1.00 94.38 651 ALA A C 1
ATOM 5097 O O . ALA A 1 651 ? 17.975 -14.048 -16.723 1.00 94.38 651 ALA A O 1
ATOM 5098 N N . PHE A 1 652 ? 19.385 -15.532 -15.831 1.00 93.31 652 PHE A N 1
ATOM 5099 C CA . PHE A 1 652 ? 18.764 -15.497 -14.520 1.00 93.31 652 PHE A CA 1
ATOM 5100 C C . PHE A 1 652 ? 19.787 -15.740 -13.421 1.00 93.31 652 PHE A C 1
ATOM 5102 O O . PHE A 1 652 ? 20.876 -16.266 -13.666 1.00 93.31 652 PHE A O 1
ATOM 5109 N N . SER A 1 653 ? 19.417 -15.337 -12.215 1.00 89.75 653 SER A N 1
ATOM 5110 C CA . SER A 1 653 ? 20.194 -15.556 -11.006 1.00 89.75 653 SER A CA 1
ATOM 5111 C C . SER A 1 653 ? 19.258 -15.684 -9.808 1.00 89.75 653 SER A C 1
ATOM 5113 O O . SER A 1 653 ? 18.202 -15.052 -9.758 1.00 89.75 653 SER A O 1
ATOM 5115 N N . ARG A 1 654 ? 19.621 -16.516 -8.834 1.00 83.75 654 ARG A N 1
ATOM 5116 C CA . ARG A 1 654 ? 18.919 -16.594 -7.539 1.00 83.75 654 ARG A CA 1
ATOM 5117 C C . ARG A 1 654 ? 19.620 -15.758 -6.466 1.00 83.75 654 ARG A C 1
ATOM 5119 O O . ARG A 1 654 ? 18.972 -15.239 -5.567 1.00 83.75 654 ARG A O 1
ATOM 5126 N N . ASP A 1 655 ? 20.928 -15.560 -6.605 1.00 80.00 655 ASP A N 1
ATOM 5127 C CA . ASP A 1 655 ? 21.804 -14.915 -5.621 1.00 80.00 655 ASP A CA 1
ATOM 5128 C C . ASP A 1 655 ? 22.352 -13.546 -6.083 1.00 80.00 655 ASP A C 1
ATOM 5130 O O . ASP A 1 655 ? 23.123 -12.916 -5.360 1.00 80.00 655 ASP A O 1
ATOM 5134 N N . GLY A 1 656 ? 21.988 -13.079 -7.278 1.00 84.50 656 GLY A N 1
ATOM 5135 C CA . GLY A 1 656 ? 22.477 -11.834 -7.881 1.00 84.50 656 GLY A CA 1
ATOM 5136 C C . GLY A 1 656 ? 23.946 -11.846 -8.313 1.00 84.50 656 GLY A C 1
ATOM 5137 O O . GLY A 1 656 ? 24.359 -10.951 -9.053 1.00 84.50 656 GLY A O 1
ATOM 5138 N N . LEU A 1 657 ? 24.720 -12.857 -7.920 1.00 84.88 657 LEU A N 1
ATOM 5139 C CA . LEU A 1 657 ? 26.160 -12.965 -8.160 1.00 84.88 657 LEU A CA 1
ATOM 5140 C C . LEU A 1 657 ? 26.462 -13.970 -9.268 1.00 84.88 657 LEU A C 1
ATOM 5142 O O . LEU A 1 657 ? 27.254 -13.691 -10.169 1.00 84.88 657 LEU A O 1
ATOM 5146 N N . THR A 1 658 ? 25.789 -15.114 -9.228 1.00 87.12 658 THR A N 1
ATOM 5147 C CA . THR A 1 658 ? 25.945 -16.210 -10.173 1.00 87.12 658 THR A CA 1
ATOM 5148 C C . THR A 1 658 ? 24.831 -16.136 -11.204 1.00 87.12 658 THR A C 1
ATOM 5150 O O . THR A 1 658 ? 23.654 -16.323 -10.888 1.00 87.12 658 THR A O 1
ATOM 5153 N N . TRP A 1 659 ? 25.199 -15.862 -12.453 1.00 91.19 659 TRP A N 1
ATOM 5154 C CA . TRP A 1 659 ? 24.254 -15.718 -13.556 1.00 91.19 659 TRP A CA 1
ATOM 5155 C C . TRP A 1 659 ? 24.395 -16.851 -14.563 1.00 91.19 659 TRP A C 1
ATOM 5157 O O . TRP A 1 659 ? 25.498 -17.178 -14.998 1.00 91.19 659 TRP A O 1
ATOM 5167 N N . GLN A 1 660 ? 23.262 -17.407 -14.983 1.00 91.75 660 GLN A N 1
ATOM 5168 C CA . GLN A 1 660 ? 23.186 -18.425 -16.029 1.00 91.75 660 GLN A CA 1
ATOM 5169 C C . GLN A 1 660 ? 22.346 -17.910 -17.196 1.00 91.75 660 GLN A C 1
ATOM 5171 O O . GLN A 1 660 ? 21.314 -17.273 -16.990 1.00 91.75 660 GLN A O 1
ATOM 5176 N N . ARG A 1 661 ? 22.767 -18.185 -18.436 1.00 92.38 661 ARG A N 1
ATOM 5177 C CA . ARG A 1 661 ? 21.953 -17.882 -19.625 1.00 92.38 661 ARG A CA 1
ATOM 5178 C C . ARG A 1 661 ? 20.887 -18.946 -19.841 1.00 92.38 661 ARG A C 1
ATOM 5180 O O . ARG A 1 661 ? 21.057 -20.095 -19.444 1.00 92.38 661 ARG A O 1
ATOM 5187 N N . VAL A 1 662 ? 19.802 -18.573 -20.507 1.00 93.44 662 VAL A N 1
ATOM 5188 C CA . VAL A 1 662 ? 18.692 -19.467 -20.845 1.00 93.44 662 VAL A CA 1
ATOM 5189 C C . VAL A 1 662 ? 18.752 -19.805 -22.330 1.00 93.44 662 VAL A C 1
ATOM 5191 O O . VAL A 1 662 ? 18.731 -18.922 -23.184 1.00 93.44 662 VAL A O 1
ATOM 5194 N N . GLY A 1 663 ? 18.825 -21.095 -22.637 1.00 92.25 663 GLY A N 1
ATOM 5195 C CA . GLY A 1 663 ? 18.774 -21.637 -23.988 1.00 92.25 663 GLY A CA 1
ATOM 5196 C C . GLY A 1 663 ? 17.403 -22.218 -24.322 1.00 92.25 663 GLY A C 1
ATOM 5197 O O . GLY A 1 663 ? 16.457 -22.157 -23.535 1.00 92.25 663 GLY A O 1
ATOM 5198 N N . LYS A 1 664 ? 17.314 -22.869 -25.488 1.00 90.31 664 LYS A N 1
ATOM 5199 C CA . LYS A 1 664 ? 16.080 -23.490 -26.002 1.00 90.31 664 LYS A CA 1
ATOM 5200 C C . LYS A 1 664 ? 15.396 -24.425 -24.995 1.00 90.31 664 LYS A C 1
ATOM 5202 O O . LYS A 1 664 ? 14.176 -24.529 -25.023 1.00 90.31 664 LYS A O 1
ATOM 5207 N N . THR A 1 665 ? 16.167 -25.087 -24.131 1.00 88.19 665 THR A N 1
ATOM 5208 C CA . THR A 1 665 ? 15.699 -26.108 -23.179 1.00 88.19 665 THR A CA 1
ATOM 5209 C C . THR A 1 665 ? 15.909 -25.723 -21.708 1.00 88.19 665 THR A C 1
ATOM 5211 O O . THR A 1 665 ? 16.009 -26.607 -20.863 1.00 88.19 665 THR A O 1
ATOM 5214 N N . GLY A 1 666 ? 15.979 -24.426 -21.386 1.00 89.06 666 GLY A N 1
ATOM 5215 C CA . GLY A 1 666 ? 16.210 -23.927 -20.021 1.00 89.06 666 GLY A CA 1
ATOM 5216 C C . GLY A 1 666 ? 17.647 -23.456 -19.790 1.00 89.06 666 GLY A C 1
ATOM 5217 O O . GLY A 1 666 ? 18.330 -23.077 -20.743 1.00 89.06 666 GLY A O 1
ATOM 5218 N N . ALA A 1 667 ? 18.092 -23.441 -18.532 1.00 90.69 667 ALA A N 1
ATOM 5219 C CA . ALA A 1 667 ? 19.432 -23.005 -18.143 1.00 90.69 667 ALA A CA 1
ATOM 5220 C C . ALA A 1 667 ? 20.551 -23.674 -18.967 1.00 90.69 667 ALA A C 1
ATOM 5222 O O . ALA A 1 667 ? 20.591 -24.893 -19.152 1.00 90.69 667 ALA A O 1
ATOM 5223 N N . ILE A 1 668 ? 21.484 -22.862 -19.457 1.00 87.69 668 ILE A N 1
ATOM 5224 C CA . ILE A 1 668 ? 22.709 -23.317 -20.110 1.00 87.69 668 ILE A CA 1
ATOM 5225 C C . ILE A 1 668 ? 23.719 -23.579 -18.995 1.00 87.69 668 ILE A C 1
ATOM 5227 O O . ILE A 1 668 ? 24.207 -22.642 -18.369 1.00 87.69 668 ILE A O 1
ATOM 5231 N N . SER A 1 669 ? 23.989 -24.854 -18.705 1.00 68.69 669 SER A N 1
ATOM 5232 C CA . SER A 1 669 ? 24.827 -25.223 -17.564 1.00 68.69 669 SER A CA 1
ATOM 5233 C C . SER A 1 669 ? 26.310 -24.918 -17.797 1.00 68.69 669 SER A C 1
ATOM 5235 O O . SER A 1 669 ? 26.881 -25.237 -18.842 1.00 68.69 669 SER A O 1
ATOM 5237 N N . ASP A 1 670 ? 26.953 -24.382 -16.760 1.00 55.06 670 ASP A N 1
ATOM 5238 C CA . ASP A 1 670 ? 28.405 -24.177 -16.696 1.00 55.06 670 ASP A CA 1
ATOM 5239 C C . ASP A 1 670 ? 29.186 -25.486 -16.483 1.00 55.06 670 ASP A C 1
ATOM 5241 O O . ASP A 1 670 ? 30.376 -25.558 -16.785 1.00 55.06 670 ASP A O 1
ATOM 5245 N N . SER A 1 671 ? 28.522 -26.554 -16.022 1.00 48.41 671 SER A N 1
ATOM 5246 C CA . SER A 1 671 ? 29.120 -27.882 -15.795 1.00 48.41 671 SER A CA 1
ATOM 5247 C C . SER A 1 671 ? 29.710 -28.530 -17.054 1.00 48.41 671 SER A C 1
ATOM 5249 O O . SER A 1 671 ? 30.449 -29.505 -16.953 1.00 48.41 671 SER A O 1
ATOM 5251 N N . ARG A 1 672 ? 29.440 -27.968 -18.238 1.00 50.78 672 ARG A N 1
ATOM 5252 C CA . ARG A 1 672 ? 29.999 -28.413 -19.523 1.00 50.78 672 ARG A CA 1
ATOM 5253 C C . ARG A 1 672 ? 31.131 -27.525 -20.048 1.00 50.78 672 ARG A C 1
ATOM 5255 O O . ARG A 1 672 ? 31.560 -27.701 -21.182 1.00 50.78 672 ARG A O 1
ATOM 5262 N N . LYS A 1 673 ? 31.670 -26.609 -19.230 1.00 45.59 673 LYS A N 1
ATOM 5263 C CA . LYS A 1 673 ? 32.838 -25.761 -19.560 1.00 45.59 673 LYS A CA 1
ATOM 5264 C C . LYS A 1 673 ? 34.118 -26.540 -19.914 1.00 45.59 673 LYS A C 1
ATOM 5266 O O . LYS A 1 673 ? 35.069 -25.933 -20.389 1.00 45.59 673 LYS A O 1
ATOM 5271 N N . LYS A 1 674 ? 34.156 -27.864 -19.703 1.00 47.03 674 LYS A N 1
ATOM 5272 C CA . LYS A 1 674 ? 35.273 -28.742 -20.100 1.00 47.03 674 LYS A CA 1
ATOM 5273 C C . LYS A 1 674 ? 35.150 -29.339 -21.510 1.00 47.03 674 LYS A C 1
ATOM 5275 O O . LYS A 1 674 ? 36.123 -29.910 -21.991 1.00 47.03 674 LYS A O 1
ATOM 5280 N N . GLU A 1 675 ? 34.010 -29.219 -22.189 1.00 51.31 675 GLU A N 1
ATOM 5281 C CA . GLU A 1 675 ? 33.833 -29.797 -23.528 1.00 51.31 675 GLU A CA 1
ATOM 5282 C C . GLU A 1 675 ? 34.298 -28.819 -24.615 1.00 51.31 675 GLU A C 1
ATOM 5284 O O . GLU A 1 675 ? 33.506 -28.155 -25.289 1.00 51.31 675 GLU A O 1
ATOM 5289 N N . GLY A 1 676 ? 35.617 -28.741 -24.811 1.00 54.81 676 GLY A N 1
ATOM 5290 C CA . GLY A 1 676 ? 36.152 -28.307 -26.100 1.00 54.81 676 GLY A CA 1
ATOM 5291 C C . GLY A 1 676 ? 35.574 -29.212 -27.195 1.00 54.81 676 GLY A C 1
ATOM 5292 O O . GLY A 1 676 ? 35.681 -30.431 -27.068 1.00 54.81 676 GLY A O 1
ATOM 5293 N N . LYS A 1 677 ? 34.979 -28.605 -28.239 1.00 60.44 677 LYS A N 1
ATOM 5294 C CA . LYS A 1 677 ? 34.255 -29.199 -29.399 1.00 60.44 677 LYS A CA 1
ATOM 5295 C C . LYS A 1 677 ? 32.715 -29.136 -29.389 1.00 60.44 677 LYS A C 1
ATOM 5297 O O . LYS A 1 677 ? 32.085 -29.806 -30.205 1.00 60.44 677 LYS A O 1
ATOM 5302 N N . ARG A 1 678 ? 32.067 -28.325 -28.548 1.00 75.00 678 ARG A N 1
ATOM 5303 C CA . ARG A 1 678 ? 30.633 -28.031 -28.738 1.00 75.00 678 ARG A CA 1
ATOM 5304 C C . ARG A 1 678 ? 30.442 -26.999 -29.855 1.00 75.00 678 ARG A C 1
ATOM 5306 O O . ARG A 1 678 ? 31.055 -25.939 -29.802 1.00 75.00 678 ARG A O 1
ATOM 5313 N N . ASP A 1 679 ? 29.575 -27.278 -30.830 1.00 86.50 679 ASP A N 1
ATOM 5314 C CA . ASP A 1 679 ? 29.127 -26.248 -31.774 1.00 86.50 679 ASP A CA 1
ATOM 5315 C C . ASP A 1 679 ? 28.212 -25.257 -31.039 1.00 86.50 679 ASP A C 1
ATOM 5317 O O . ASP A 1 679 ? 27.087 -25.580 -30.640 1.00 86.50 679 ASP A O 1
ATOM 5321 N N . TRP A 1 680 ? 28.734 -24.055 -30.795 1.00 87.88 680 TRP A N 1
ATOM 5322 C CA . TRP A 1 680 ? 28.049 -23.014 -30.036 1.00 87.88 680 TRP A CA 1
ATOM 5323 C C . TRP A 1 680 ? 27.014 -22.247 -30.850 1.00 87.88 680 TRP A C 1
ATOM 5325 O O . TRP A 1 680 ? 26.116 -21.641 -30.255 1.00 87.88 680 TRP A O 1
ATOM 5335 N N . LYS A 1 681 ? 27.077 -22.300 -32.185 1.00 90.50 681 LYS A N 1
ATOM 5336 C CA . LYS A 1 681 ? 26.206 -21.494 -33.045 1.00 90.50 681 LYS A CA 1
ATOM 5337 C C . LYS A 1 681 ? 24.716 -21.830 -32.854 1.00 90.50 681 LYS A C 1
ATOM 5339 O O . LYS A 1 681 ? 23.963 -20.912 -32.517 1.00 90.50 681 LYS A O 1
ATOM 5344 N N . PRO A 1 682 ? 24.269 -23.104 -32.897 1.00 91.94 682 PRO A N 1
ATOM 5345 C CA . PRO A 1 682 ? 22.855 -23.443 -32.691 1.00 91.94 682 PRO A CA 1
ATOM 5346 C C . PRO A 1 682 ? 22.350 -23.114 -31.279 1.00 91.94 682 PRO A C 1
ATOM 5348 O O . PRO A 1 682 ? 21.159 -22.885 -31.057 1.00 91.94 682 PRO A O 1
ATOM 5351 N N . ILE A 1 683 ? 23.247 -23.097 -30.291 1.00 90.75 683 ILE A N 1
ATOM 5352 C CA . ILE A 1 683 ? 22.913 -22.799 -28.894 1.00 90.75 683 ILE A CA 1
ATOM 5353 C C . ILE A 1 683 ? 22.690 -21.302 -28.724 1.00 90.75 683 ILE A C 1
ATOM 5355 O O . ILE A 1 683 ? 21.696 -20.906 -28.118 1.00 90.75 683 ILE A O 1
ATOM 5359 N N . ALA A 1 684 ? 23.582 -20.484 -29.284 1.00 91.00 684 ALA A N 1
ATOM 5360 C CA . ALA A 1 684 ? 23.459 -19.034 -29.296 1.00 91.00 684 ALA A CA 1
ATOM 5361 C C . ALA A 1 684 ? 22.187 -18.584 -30.041 1.00 91.00 684 ALA A C 1
ATOM 5363 O O . ALA A 1 684 ? 21.426 -17.752 -29.538 1.00 91.00 684 ALA A O 1
ATOM 5364 N N . GLU A 1 685 ? 21.880 -19.206 -31.183 1.00 91.38 685 GLU A N 1
ATOM 5365 C CA . GLU A 1 685 ? 20.617 -18.995 -31.907 1.00 91.38 685 GLU A CA 1
ATOM 5366 C C . GLU A 1 685 ? 19.403 -19.408 -31.059 1.00 91.38 685 GLU A C 1
ATOM 5368 O O . GLU A 1 685 ? 18.421 -18.665 -30.942 1.00 91.38 685 GLU A O 1
ATOM 5373 N N . GLY A 1 686 ? 19.483 -20.569 -30.403 1.00 92.06 686 GLY A N 1
ATOM 5374 C CA . GLY A 1 686 ? 18.451 -21.086 -29.505 1.00 92.06 686 GLY A CA 1
ATOM 5375 C C . GLY A 1 686 ? 18.231 -20.250 -28.238 1.00 92.06 686 GLY A C 1
ATOM 5376 O O . GLY A 1 686 ? 17.129 -20.278 -27.694 1.00 92.06 686 GLY A O 1
ATOM 5377 N N . ALA A 1 687 ? 19.236 -19.494 -27.789 1.00 93.31 687 ALA A N 1
ATOM 5378 C CA . ALA A 1 687 ? 19.178 -18.600 -26.627 1.00 93.31 687 ALA A CA 1
ATOM 5379 C C . ALA A 1 687 ? 18.572 -17.221 -26.940 1.00 93.31 687 ALA A C 1
ATOM 5381 O O . ALA A 1 687 ? 18.301 -16.432 -26.033 1.00 93.31 687 ALA A O 1
ATOM 5382 N N . THR A 1 688 ? 18.337 -16.915 -28.219 1.00 93.00 688 THR A N 1
ATOM 5383 C CA . THR A 1 688 ? 17.673 -15.670 -28.614 1.00 93.00 688 THR A CA 1
ATOM 5384 C C . THR A 1 688 ? 16.248 -15.659 -28.062 1.00 93.00 688 THR A C 1
ATOM 5386 O O . THR A 1 688 ? 15.416 -16.471 -28.468 1.00 93.00 688 THR A O 1
ATOM 5389 N N . PHE A 1 689 ? 15.965 -14.741 -27.140 1.00 93.50 689 PHE A N 1
ATOM 5390 C CA . PHE A 1 689 ? 14.646 -14.527 -26.550 1.00 93.50 689 PHE A CA 1
ATOM 5391 C C . PHE A 1 689 ? 13.830 -13.555 -27.401 1.00 93.50 689 PHE A C 1
ATOM 5393 O O . PHE A 1 689 ? 12.758 -13.913 -27.876 1.00 93.50 689 PHE A O 1
ATOM 5400 N N . LEU A 1 690 ? 14.373 -12.366 -27.678 1.00 90.56 690 LEU A N 1
ATOM 5401 C CA . LEU A 1 690 ? 13.791 -11.408 -28.621 1.00 90.56 690 LEU A CA 1
ATOM 5402 C C . LEU A 1 690 ? 14.750 -11.235 -29.807 1.00 90.56 690 LEU A C 1
ATOM 5404 O O . LEU A 1 690 ? 15.851 -10.719 -29.601 1.00 90.56 690 LEU A O 1
ATOM 5408 N N . PRO A 1 691 ? 14.373 -11.651 -31.029 1.00 87.38 691 PRO A N 1
ATOM 5409 C CA . PRO A 1 691 ? 15.231 -11.491 -32.195 1.00 87.38 691 PRO A CA 1
ATOM 5410 C C . PRO A 1 691 ? 15.352 -10.020 -32.614 1.00 87.38 691 PRO A C 1
ATOM 5412 O O . PRO A 1 691 ? 14.433 -9.213 -32.401 1.00 87.38 691 PRO A O 1
ATOM 5415 N N . TYR A 1 692 ? 16.468 -9.700 -33.273 1.00 81.50 692 TYR A N 1
ATOM 5416 C CA . TYR A 1 692 ? 16.621 -8.450 -34.016 1.00 81.50 692 TYR A CA 1
ATOM 5417 C C . TYR A 1 692 ? 15.549 -8.332 -35.116 1.00 81.50 692 TYR A C 1
ATOM 5419 O O . TYR A 1 692 ? 14.758 -9.249 -35.366 1.00 81.50 692 TYR A O 1
ATOM 5427 N N . GLY A 1 693 ? 15.431 -7.155 -35.705 1.00 75.06 693 GLY A N 1
ATOM 5428 C CA . GLY A 1 693 ? 14.490 -6.855 -36.766 1.00 75.06 693 GLY A CA 1
ATOM 5429 C C . GLY A 1 693 ? 14.767 -7.581 -38.074 1.00 75.06 693 GLY A C 1
ATOM 5430 O O . GLY A 1 693 ? 15.865 -8.057 -38.327 1.00 75.06 693 GLY A O 1
ATOM 5431 N N . THR A 1 694 ? 13.778 -7.634 -38.951 1.00 71.31 694 THR A N 1
ATOM 5432 C CA . THR A 1 694 ? 13.957 -8.079 -40.341 1.00 71.31 694 THR A CA 1
ATOM 5433 C C . THR A 1 694 ? 14.268 -6.911 -41.284 1.00 71.31 694 THR A C 1
ATOM 5435 O O . THR A 1 694 ? 14.904 -7.105 -42.316 1.00 71.31 694 THR A O 1
ATOM 5438 N N . SER A 1 695 ? 13.918 -5.680 -40.899 1.00 67.12 695 SER A N 1
ATOM 5439 C CA . SER A 1 695 ? 14.091 -4.448 -41.670 1.00 67.12 695 SER A CA 1
ATOM 5440 C C . SER A 1 695 ? 14.734 -3.335 -40.843 1.00 67.12 695 SER A C 1
ATOM 5442 O O . SER A 1 695 ? 14.149 -2.858 -39.875 1.00 67.12 695 SER A O 1
ATOM 5444 N N . ARG A 1 696 ? 15.863 -2.794 -41.321 1.00 62.25 696 ARG A N 1
ATOM 5445 C CA . ARG A 1 696 ? 16.529 -1.628 -40.702 1.00 62.25 696 ARG A CA 1
ATOM 5446 C C . ARG A 1 696 ? 15.675 -0.358 -40.660 1.00 62.25 696 ARG A C 1
ATOM 5448 O O . ARG A 1 696 ? 15.983 0.553 -39.901 1.00 62.25 696 ARG A O 1
ATOM 5455 N N . LYS A 1 697 ? 14.641 -0.263 -41.504 1.00 57.62 697 LYS A N 1
ATOM 5456 C CA . LYS A 1 697 ? 13.770 0.921 -41.594 1.00 57.62 697 LYS A CA 1
ATOM 5457 C C . LYS A 1 697 ? 12.562 0.852 -40.660 1.00 57.62 697 LYS A C 1
ATOM 5459 O O . LYS A 1 697 ? 12.025 1.897 -40.314 1.00 57.62 697 LYS A O 1
ATOM 5464 N N . ALA A 1 698 ? 12.116 -0.352 -40.303 1.00 58.31 698 ALA A N 1
ATOM 5465 C CA . ALA A 1 698 ? 10.838 -0.564 -39.620 1.00 58.31 698 ALA A CA 1
ATOM 5466 C C . ALA A 1 698 ? 10.964 -1.323 -38.293 1.00 58.31 698 ALA A C 1
ATOM 5468 O O . ALA A 1 698 ? 10.061 -1.248 -37.462 1.00 58.31 698 ALA A O 1
ATOM 5469 N N . ASP A 1 699 ? 12.073 -2.031 -38.071 1.00 65.56 699 ASP A N 1
ATOM 5470 C CA . ASP A 1 699 ? 12.211 -2.936 -36.943 1.00 65.56 699 ASP A CA 1
ATOM 5471 C C . ASP A 1 699 ? 13.225 -2.473 -35.894 1.00 65.56 699 ASP A C 1
ATOM 5473 O O . ASP A 1 699 ? 14.126 -1.666 -36.113 1.00 65.56 699 ASP A O 1
ATOM 5477 N N . TRP A 1 700 ? 13.069 -3.051 -34.706 1.00 63.06 700 TRP A N 1
ATOM 5478 C CA . TRP A 1 700 ? 14.027 -2.934 -33.619 1.00 63.06 700 TRP A CA 1
ATOM 5479 C C . TRP A 1 700 ? 15.322 -3.688 -33.956 1.00 63.06 700 TRP A C 1
ATOM 5481 O O . TRP A 1 700 ? 15.354 -4.914 -33.863 1.00 63.06 700 TRP A O 1
ATOM 5491 N N . ASP A 1 701 ? 16.374 -2.956 -34.322 1.00 64.94 701 ASP A N 1
ATOM 5492 C CA . ASP A 1 701 ? 17.723 -3.500 -34.561 1.00 64.94 701 ASP A CA 1
ATOM 5493 C C . ASP A 1 701 ? 18.762 -3.019 -33.530 1.00 64.94 701 ASP A C 1
ATOM 5495 O O . ASP A 1 701 ? 19.844 -3.597 -33.412 1.00 64.94 701 ASP A O 1
ATOM 5499 N N . TRP A 1 702 ? 18.411 -1.990 -32.752 1.00 64.62 702 TRP A N 1
ATOM 5500 C CA . TRP A 1 702 ? 19.222 -1.374 -31.702 1.00 64.62 702 TRP A CA 1
ATOM 5501 C C . TRP A 1 702 ? 18.334 -0.949 -30.527 1.00 64.62 702 TRP A C 1
ATOM 5503 O O . TRP A 1 702 ? 17.253 -0.389 -30.725 1.00 64.62 702 TRP A O 1
ATOM 5513 N N . GLY A 1 703 ? 18.794 -1.156 -29.288 1.00 60.69 703 GLY A N 1
ATOM 5514 C CA . GLY A 1 703 ? 18.185 -0.517 -28.121 1.00 60.69 703 GLY A CA 1
ATOM 5515 C C . GLY A 1 703 ? 18.193 -1.337 -26.835 1.00 60.69 703 GLY A C 1
ATOM 5516 O O . GLY A 1 703 ? 18.931 -2.302 -26.675 1.00 60.69 703 GLY A O 1
ATOM 5517 N N . ARG A 1 704 ? 17.348 -0.901 -25.898 1.00 67.75 704 ARG A N 1
ATOM 5518 C CA . ARG A 1 704 ? 17.198 -1.436 -24.541 1.00 67.75 704 ARG A CA 1
ATOM 5519 C C . ARG A 1 704 ? 15.882 -2.192 -24.406 1.00 67.75 704 ARG A C 1
ATOM 5521 O O . ARG A 1 704 ? 14.840 -1.680 -24.808 1.00 67.75 704 ARG A O 1
ATOM 5528 N N . SER A 1 705 ? 15.905 -3.343 -23.745 1.00 72.75 705 SER A N 1
ATOM 5529 C CA . SER A 1 705 ? 14.700 -4.017 -23.250 1.00 72.75 705 SER A CA 1
ATOM 5530 C C . SER A 1 705 ? 14.332 -3.497 -21.862 1.00 72.75 705 SER A C 1
ATOM 5532 O O . SER A 1 705 ? 15.183 -3.514 -20.976 1.00 72.75 705 SER A O 1
ATOM 5534 N N . ILE A 1 706 ? 13.088 -3.068 -21.644 1.00 75.75 706 ILE A N 1
ATOM 5535 C CA . ILE A 1 706 ? 12.598 -2.634 -20.326 1.00 75.75 706 ILE A CA 1
ATOM 5536 C C . ILE A 1 706 ? 11.478 -3.588 -19.902 1.00 75.75 706 ILE A C 1
ATOM 5538 O O . ILE A 1 706 ? 10.368 -3.474 -20.422 1.00 75.75 706 ILE A O 1
ATOM 5542 N N . PRO A 1 707 ? 11.758 -4.558 -19.018 1.00 73.00 707 PRO A N 1
ATOM 5543 C CA . PRO A 1 707 ? 10.732 -5.472 -18.543 1.00 73.00 707 PRO A CA 1
ATOM 5544 C C . PRO A 1 707 ? 9.834 -4.774 -17.510 1.00 73.00 707 PRO A C 1
ATOM 5546 O O . PRO A 1 707 ? 10.316 -4.045 -16.644 1.00 73.00 707 PRO A O 1
ATOM 5549 N N . LEU A 1 708 ? 8.525 -5.006 -17.604 1.00 70.50 708 LEU A N 1
ATOM 5550 C CA . LEU A 1 708 ? 7.512 -4.491 -16.682 1.00 70.50 708 LEU A CA 1
ATOM 5551 C C . LEU A 1 708 ? 6.640 -5.652 -16.214 1.00 70.50 708 LEU A C 1
ATOM 5553 O O . LEU A 1 708 ? 6.235 -6.484 -17.025 1.00 70.50 708 LEU A O 1
ATOM 5557 N N . ILE A 1 709 ? 6.324 -5.690 -14.922 1.00 58.34 709 ILE A N 1
ATOM 5558 C CA . ILE A 1 709 ? 5.344 -6.632 -14.379 1.00 58.34 709 ILE A CA 1
ATOM 5559 C C . ILE A 1 709 ? 4.007 -5.905 -14.313 1.00 58.34 709 ILE A C 1
ATOM 5561 O O . ILE A 1 709 ? 3.851 -4.972 -13.527 1.00 58.34 709 ILE A O 1
ATOM 5565 N N . LEU A 1 710 ? 3.053 -6.337 -15.133 1.00 52.00 710 LEU A N 1
ATOM 5566 C CA . LEU A 1 710 ? 1.657 -5.921 -15.027 1.00 52.00 710 LEU A CA 1
ATOM 5567 C C . LEU A 1 710 ? 0.967 -6.941 -14.122 1.00 52.00 710 LEU A C 1
ATOM 5569 O O . LEU A 1 710 ? 0.993 -8.131 -14.440 1.00 52.00 710 LEU A O 1
ATOM 5573 N N . ARG A 1 711 ? 0.450 -6.509 -12.970 1.00 43.09 711 ARG A N 1
ATOM 5574 C CA . ARG A 1 711 ? -0.307 -7.377 -12.058 1.00 43.09 711 ARG A CA 1
ATOM 5575 C C . ARG A 1 711 ? -1.796 -7.145 -12.191 1.00 43.09 711 ARG A C 1
ATOM 5577 O O . ARG A 1 711 ? -2.189 -5.958 -12.233 1.00 43.09 711 ARG A O 1
#

Solvent-accessible surface area (backbone atoms only — not comparable to full-atom values): 38960 Å² total; per-residue (Å²): 136,80,69,66,65,58,54,52,56,51,50,49,53,50,44,54,46,44,51,55,44,46,55,46,44,64,56,51,59,41,54,56,66,36,78,38,56,65,41,34,36,27,60,23,71,49,89,50,65,54,64,78,34,62,77,43,48,87,85,50,45,69,69,78,85,90,85,60,44,74,24,47,42,41,85,80,24,92,84,51,17,12,33,45,27,64,44,69,50,33,41,48,50,40,40,30,53,71,59,46,60,80,30,33,17,24,41,39,31,36,37,30,38,62,61,88,54,82,85,44,48,28,38,46,42,32,41,41,49,67,59,86,49,94,93,38,96,63,86,75,36,34,40,35,36,33,37,44,62,66,28,38,29,45,44,38,48,25,97,79,40,77,54,51,79,33,81,48,94,76,61,71,70,37,81,42,40,40,36,42,32,29,42,19,80,76,31,63,62,52,5,36,42,40,33,25,50,67,28,37,71,64,43,82,44,71,49,31,45,31,51,70,78,73,79,62,37,33,42,27,42,34,32,50,98,81,40,88,68,41,27,21,45,26,37,40,23,48,43,37,32,26,62,28,56,32,64,86,51,53,47,82,67,77,94,61,85,79,60,58,64,46,30,55,62,24,26,54,52,49,43,53,54,40,54,56,49,50,55,50,45,53,51,52,51,51,56,49,42,73,71,67,56,91,79,65,99,45,74,62,48,55,46,51,54,55,31,52,55,41,50,56,55,39,52,53,50,56,60,68,45,50,66,53,72,70,45,93,85,50,59,14,52,62,42,27,58,54,40,42,56,44,32,51,48,51,46,55,37,41,53,50,50,49,54,49,51,50,53,50,48,53,50,49,49,51,56,42,45,64,57,56,67,58,60,62,50,58,73,46,60,68,73,96,42,71,47,78,80,80,65,77,71,77,50,57,58,90,91,48,93,80,80,78,100,66,77,53,66,63,81,57,76,79,79,65,88,71,58,70,61,74,76,78,84,52,94,75,47,63,67,52,83,40,73,26,28,66,47,74,40,79,91,75,63,30,28,41,32,42,30,28,25,22,42,87,86,66,81,48,37,45,36,29,44,35,36,19,81,78,75,54,63,67,44,70,56,57,69,28,97,83,60,79,37,31,45,41,65,101,51,76,40,38,58,36,35,18,53,42,75,42,88,78,48,84,52,62,60,48,20,22,38,33,45,31,28,41,75,54,90,99,57,36,21,28,27,39,30,25,7,57,81,73,61,61,71,46,72,46,88,75,55,61,38,38,85,43,33,64,54,50,44,28,48,50,79,38,79,88,77,63,27,33,38,32,34,32,30,40,48,88,72,79,70,45,25,41,15,40,30,41,14,81,76,73,54,63,55,48,78,74,44,80,38,48,70,86,53,70,60,26,59,77,47,52,42,40,47,66,33,40,34,68,44,83,52,65,87,32,35,40,28,46,30,27,39,30,19,41,83,69,96,63,90,73,52,87,93,45,66,66,40,69,24,31,29,30,28,41,28,37,20,78,76,81,54,62,64,37,44,34,25,44,66,19,54,52,69,71,90,55,79,79,56,85,86,66,79,32,53,69,49,41,62,41,17,49,38,40,73,48,44,94,40,92,89,72,39,63,34,72,82,78,75,80,87,79,87,88,129

Nearest PDB structures (foldseek):
  5b0r-assembly1_B  TM=6.189E-01  e=2.714E-05  Listeria innocua Clip11262
  5l0h-assembly1_A  TM=5.847E-01  e=2.672E+00  Homo sapiens
  5l0d-assembly1_A  TM=5.011E-01  e=2.536E+00  Homo sapiens
  3h2v-assembly2_B  TM=5.431E-01  e=3.651E+00  Homo sapiens
  1qkr-assembly2_B  TM=5.634E-01  e=7.967E+00  Gallus gallus